Protein AF-0000000073111954 (afdb_homodimer)

InterPro domains:
  IPR001279 Metallo-beta-lactamase [PF00753] (26-99)
  IPR001279 Metallo-beta-lactamase [SM00849] (26-193)
  IPR036866 Ribonuclease Z/Hydroxyacylglutathione hydrolase-like [G3DSA:3.60.15.10] (1-200)
  IPR036866 Ribonuclease Z/Hydroxyacylglutathione hydrolase-like [SSF56281] (4-197)
  IPR039344 Metallo-beta-lactamase domain-containing protein 1 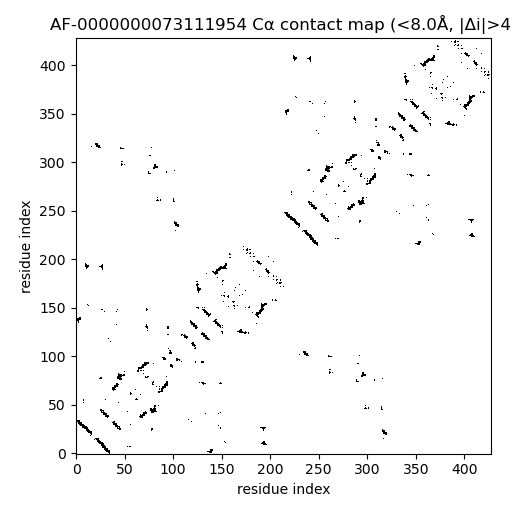[PTHR23200] (10-204)

Foldseek 3Di:
DFKEKDFLDAWAWAQDPVDNVDIDIAWTWMWICHPVRAIEIFFDFALVCQVSVQVSCVVVVHGLQSHAEYEQQADDRGRCNHVVSNLNHPWYHHQNWTDHDHDTDDDDLVDWADPDPFKTKHRQAWLHRRGIWIWGARYPVDRIEIAGELLPQEPVCLVPVCVSVVVRIPHNLSSLQSNLVVLVVGQKYRYTGGHIDGRDPVSSVSSVVSNPPD/DFKEKDFLDAWAWAQDPVDNVDIDIAWTWIWICHPVRAIEIFFDFALVCQVSVQVSCVVVVHGLQSHAEYEQQADDRGRCNHCVSNLNHPWYHHQNWIDHDHDTDDDDLVDWADPDPFKTKHHQAWLHRRGIWIWGARYPVDRIEIAGELLPQEPVCLVPVCVSVVVRIPHNLSSLQSNLVVLVVGQKYRYTGGHIDGRDPVSSVSSVVSNPPD

Solvent-accessible surface area (backbone atoms only — not comparable to full-atom values): 20539 Å² total; per-residue (Å²): 115,60,21,39,71,41,72,71,37,67,16,37,68,45,74,31,93,87,38,90,58,28,32,33,45,37,33,26,22,35,39,34,46,35,63,86,75,44,26,35,40,35,23,45,24,26,34,72,40,50,65,58,52,53,54,51,34,46,78,68,76,37,53,52,70,61,29,38,31,38,36,18,30,32,47,52,60,34,23,42,15,40,54,42,60,34,68,62,24,64,36,40,28,46,25,78,40,41,29,42,74,44,40,33,55,71,67,70,57,92,45,66,49,66,81,49,98,48,33,32,38,34,66,39,31,7,41,39,81,43,18,20,28,40,40,34,39,51,31,74,86,30,61,22,35,29,44,29,29,60,61,34,40,28,72,67,30,70,85,36,55,64,55,43,60,70,67,59,41,69,32,62,66,50,23,30,40,37,47,28,54,49,50,75,68,28,44,23,38,34,21,15,24,14,59,62,45,74,61,47,72,69,54,44,52,48,32,46,51,49,41,72,51,124,116,61,21,39,72,41,72,72,36,67,14,36,68,44,74,31,91,89,36,89,60,27,33,32,42,38,34,26,24,36,38,34,44,35,64,86,75,44,27,34,39,35,23,44,23,27,33,70,40,49,66,60,51,56,52,52,35,46,77,67,76,36,54,52,70,59,29,38,31,39,36,18,30,32,48,50,62,33,24,41,16,39,54,44,60,33,68,62,24,63,36,41,26,46,25,77,40,42,30,41,74,44,39,33,55,71,68,70,58,91,45,65,48,66,80,50,98,46,33,32,39,35,68,37,32,6,41,38,82,43,18,22,26,40,39,33,40,51,31,75,85,30,62,22,34,30,44,30,27,60,62,34,39,29,70,68,32,70,84,35,57,66,55,44,60,70,68,60,42,70,31,62,66,48,23,29,39,37,48,27,53,50,50,74,68,28,44,24,39,34,21,14,25,15,60,62,46,74,60,46,71,68,54,43,53,46,30,46,50,50,40,70,51,125

Radius of gyration: 21.14 Å; Cα contacts (8 Å, |Δi|>4): 1133; chains: 2; bounding box: 52×64×54 Å

Secondary structure (DSSP, 8-state):
-PBEEEEEE--EEEE-SS-TTEEEEE--EEEEE-TTS-EEEE----GGGHHHHHHHHHTTT--GGG--EEEESS--GGGSTTGGG-TT-SEEEETTEEEETTEEE---TTS-EESSSSEEEEE--SSSTT-EEEEEEEETTEEEEEEEETTSS-GGGTT-THHHHTTT-S-HHHHHHHHHHHHHH-SEEEESSS--EE--HHHHHHHHHHHH--/-PBEEEEEE--EEEE-SS-TTEEEEE--EEEEE-TTS-EEEE----GGGHHHHHHHHHTTT--GGG--EEEESS--GGGSTTGGG-TT-SEEEETTEEEETTEEE---TTS-EESSSSEEEEE--SSSTT-EEEEEEEETTEEEEEE-GGGSS-THHHH-THHHHTTT-S-HHHHHHHHHHHHHH-SEEE-SSS--EE--HHHHHHHHHHHH--

Structure (mmCIF, N/CA/C/O backbone):
data_AF-0000000073111954-model_v1
#
loop_
_entity.id
_entity.type
_entity.pdbx_description
1 polymer 'Metallo-beta-lactamase domain-containing protein 1'
#
loop_
_atom_site.group_PDB
_atom_site.id
_atom_site.type_symbol
_atom_site.label_atom_id
_atom_site.label_alt_id
_atom_site.label_comp_id
_atom_site.label_asym_id
_atom_site.label_entity_id
_atom_site.label_seq_id
_atom_site.pdbx_PDB_ins_code
_atom_site.Cartn_x
_atom_site.Cartn_y
_atom_site.Cartn_z
_atom_site.occupancy
_atom_site.B_iso_or_equiv
_atom_site.auth_seq_id
_atom_site.auth_comp_id
_atom_site.auth_asym_id
_atom_site.auth_atom_id
_atom_site.pdbx_PDB_model_num
ATOM 1 N N . MET A 1 1 ? -9.031 22.125 23.844 1 81.69 1 MET A N 1
ATOM 2 C CA . MET A 1 1 ? -7.582 22 23.734 1 81.69 1 MET A CA 1
ATOM 3 C C . MET A 1 1 ? -7.148 21.797 22.297 1 81.69 1 MET A C 1
ATOM 5 O O . MET A 1 1 ? -7.891 21.219 21.5 1 81.69 1 MET A O 1
ATOM 9 N N . PRO A 1 2 ? -6.008 22.344 21.938 1 91 2 PRO A N 1
ATOM 10 C CA . PRO A 1 2 ? -5.562 22.203 20.547 1 91 2 PRO A CA 1
ATOM 11 C C . PRO A 1 2 ? -5.168 20.766 20.203 1 91 2 PRO A C 1
ATOM 13 O O . PRO A 1 2 ? -4.82 19.984 21.078 1 91 2 PRO A O 1
ATOM 16 N N . ASN A 1 3 ? -5.395 20.406 18.953 1 95.62 3 ASN A N 1
ATOM 17 C CA . ASN A 1 3 ? -4.797 19.172 18.438 1 95.62 3 ASN A CA 1
ATOM 18 C C . ASN A 1 3 ? -3.273 19.234 18.469 1 95.62 3 ASN A C 1
ATOM 20 O O . ASN A 1 3 ? -2.678 20.219 18.047 1 95.62 3 ASN A O 1
ATOM 24 N N . GLU A 1 4 ? -2.691 18.281 19.031 1 96.81 4 GLU A N 1
ATOM 25 C CA . GLU A 1 4 ? -1.234 18.203 19.078 1 96.81 4 GLU A CA 1
ATOM 26 C C . GLU A 1 4 ? -0.687 17.375 17.922 1 96.81 4 GLU A C 1
ATOM 28 O O . GLU A 1 4 ? -0.995 16.188 17.812 1 96.81 4 GLU A O 1
ATOM 33 N N . ILE A 1 5 ? 0.07 18.031 17.156 1 97.81 5 ILE A N 1
ATOM 34 C CA . ILE A 1 5 ? 0.731 17.359 16.047 1 97.81 5 ILE A CA 1
ATOM 35 C C . ILE A 1 5 ? 2.18 17.047 16.406 1 97.81 5 ILE A C 1
ATOM 37 O O . ILE A 1 5 ? 2.959 17.953 16.703 1 97.81 5 ILE A O 1
ATOM 41 N N . HIS A 1 6 ? 2.52 15.789 16.406 1 98 6 HIS A N 1
ATOM 42 C CA . HIS A 1 6 ? 3.881 15.352 16.688 1 98 6 HIS A CA 1
ATOM 43 C C . HIS A 1 6 ? 4.473 14.594 15.492 1 98 6 HIS A C 1
ATOM 45 O O . HIS A 1 6 ? 4.035 13.484 15.18 1 98 6 HIS A O 1
ATOM 51 N N . VAL A 1 7 ? 5.434 15.211 14.852 1 98.44 7 VAL A N 1
ATOM 52 C CA . VAL A 1 7 ? 6.191 14.461 13.859 1 98.44 7 VAL A CA 1
ATOM 53 C C . VAL A 1 7 ? 7.141 13.492 14.555 1 98.44 7 VAL A C 1
ATOM 55 O O . VAL A 1 7 ? 8.172 13.898 15.094 1 98.44 7 VAL A O 1
ATOM 58 N N . LEU A 1 8 ? 6.785 12.266 14.547 1 98.75 8 LEU A N 1
ATOM 59 C CA . LEU A 1 8 ? 7.621 11.258 15.203 1 98.75 8 LEU A CA 1
ATOM 60 C C . LEU A 1 8 ? 8.953 11.109 14.477 1 98.75 8 LEU A C 1
ATOM 62 O O . LEU A 1 8 ? 10 10.969 15.117 1 98.75 8 LEU A O 1
ATOM 66 N N . PHE A 1 9 ? 8.906 11.109 13.164 1 98.88 9 PHE A N 1
ATOM 67 C CA . PHE A 1 9 ? 10.094 11.039 12.32 1 98.88 9 PHE A CA 1
ATOM 68 C C . PHE A 1 9 ? 9.914 11.867 11.055 1 98.88 9 PHE A C 1
ATOM 70 O O . PHE A 1 9 ? 8.977 11.641 10.281 1 98.88 9 PHE A O 1
ATOM 77 N N . PRO A 1 10 ? 10.734 12.852 10.844 1 98.75 10 PRO A N 1
ATOM 78 C CA . PRO A 1 10 ? 10.758 13.469 9.516 1 98.75 10 PRO A CA 1
ATOM 79 C C . PRO A 1 10 ? 11.289 12.523 8.438 1 98.75 10 PRO A C 1
ATOM 81 O O . PRO A 1 10 ? 12.242 11.781 8.68 1 98.75 10 PRO A O 1
ATOM 84 N N . GLY A 1 11 ? 10.609 12.508 7.309 1 98.81 11 GLY A N 1
ATOM 85 C CA . GLY A 1 11 ? 11.039 11.633 6.227 1 98.81 11 GLY A CA 1
ATOM 86 C C . GLY A 1 11 ? 12.266 12.156 5.496 1 98.81 11 GLY A C 1
ATOM 87 O O . GLY A 1 11 ? 12.797 13.219 5.84 1 98.81 11 GLY A O 1
ATOM 88 N N . TYR A 1 12 ? 12.703 11.367 4.574 1 98.69 12 TYR A N 1
ATOM 89 C CA . TYR A 1 12 ? 13.828 11.727 3.723 1 98.69 12 TYR A CA 1
ATOM 90 C C . TYR A 1 12 ? 13.82 10.922 2.432 1 98.69 12 TYR A C 1
ATOM 92 O O . TYR A 1 12 ? 13.188 9.867 2.354 1 98.69 12 TYR A O 1
ATOM 100 N N . SER A 1 13 ? 14.398 11.438 1.455 1 97.88 13 SER A N 1
ATOM 101 C CA . SER A 1 13 ? 14.688 10.789 0.183 1 97.88 13 SER A CA 1
ATOM 102 C C . SER A 1 13 ? 15.992 11.312 -0.421 1 97.88 13 SER A C 1
ATOM 104 O O . SER A 1 13 ? 16.094 12.492 -0.766 1 97.88 13 SER A O 1
ATOM 106 N N . VAL A 1 14 ? 16.969 10.461 -0.468 1 96.94 14 VAL A N 1
ATOM 107 C CA . VAL A 1 14 ? 18.281 10.859 -0.96 1 96.94 14 VAL A CA 1
ATOM 108 C C . VAL A 1 14 ? 18.906 9.711 -1.745 1 96.94 14 VAL A C 1
ATOM 110 O O . VAL A 1 14 ? 18.578 8.547 -1.523 1 96.94 14 VAL A O 1
ATOM 113 N N . PRO A 1 15 ? 19.75 10.047 -2.711 1 95.94 15 PRO A N 1
ATOM 114 C CA . PRO A 1 15 ? 20.469 8.961 -3.383 1 95.94 15 PRO A CA 1
ATOM 115 C C . PRO A 1 15 ? 21.266 8.086 -2.41 1 95.94 15 PRO A C 1
ATOM 117 O O . PRO A 1 15 ? 21.812 8.594 -1.425 1 95.94 15 PRO A O 1
ATOM 120 N N . ASP A 1 16 ? 21.312 6.82 -2.697 1 96.94 16 ASP A N 1
ATOM 121 C CA . ASP A 1 16 ? 22.156 5.945 -1.891 1 96.94 16 ASP A CA 1
ATOM 122 C C . ASP A 1 16 ? 23.625 6.309 -2.043 1 96.94 16 ASP A C 1
ATOM 124 O O . ASP A 1 16 ? 24.125 6.465 -3.162 1 96.94 16 ASP A O 1
ATOM 128 N N . PRO A 1 17 ? 24.359 6.457 -0.973 1 95.38 17 PRO A N 1
ATOM 129 C CA . PRO A 1 17 ? 25.75 6.91 -1.07 1 95.38 17 PRO A CA 1
ATOM 130 C C . PRO A 1 17 ? 26.672 5.859 -1.683 1 95.38 17 PRO A C 1
ATOM 132 O O . PRO A 1 17 ? 27.703 6.199 -2.254 1 95.38 17 PRO A O 1
ATOM 135 N N . GLU A 1 18 ? 26.328 4.594 -1.663 1 95.44 18 GLU A N 1
ATOM 136 C CA . GLU A 1 18 ? 27.219 3.52 -2.084 1 95.44 18 GLU A CA 1
ATOM 137 C C . GLU A 1 18 ? 26.719 2.848 -3.357 1 95.44 18 GLU A C 1
ATOM 139 O O . GLU A 1 18 ? 27.422 2.049 -3.969 1 95.44 18 GLU A O 1
ATOM 144 N N . ASP A 1 19 ? 25.516 3.133 -3.682 1 94.12 19 ASP A N 1
ATOM 145 C CA . ASP A 1 19 ? 24.875 2.486 -4.824 1 94.12 19 ASP A CA 1
ATOM 146 C C . ASP A 1 19 ? 24.125 3.504 -5.688 1 94.12 19 ASP A C 1
ATOM 148 O O . ASP A 1 19 ? 22.984 3.865 -5.383 1 94.12 19 ASP A O 1
ATOM 152 N N . LYS A 1 20 ? 24.719 3.83 -6.797 1 92.62 20 LYS A N 1
ATOM 153 C CA . LYS A 1 20 ? 24.172 4.871 -7.664 1 92.62 20 LYS A CA 1
ATOM 154 C C . LYS A 1 20 ? 22.844 4.434 -8.281 1 92.62 20 LYS A C 1
ATOM 156 O O . LYS A 1 20 ? 22.094 5.258 -8.805 1 92.62 20 LYS A O 1
ATOM 161 N N . THR A 1 21 ? 22.469 3.199 -8.172 1 93.88 21 THR A N 1
ATOM 162 C CA . THR A 1 21 ? 21.234 2.68 -8.758 1 93.88 21 THR A CA 1
ATOM 163 C C . THR A 1 21 ? 20.156 2.512 -7.684 1 93.88 21 THR A C 1
ATOM 165 O O . THR A 1 21 ? 19.172 1.788 -7.883 1 93.88 21 THR A O 1
ATOM 168 N N . ALA A 1 22 ? 20.391 3.184 -6.566 1 96.94 22 ALA A N 1
ATOM 169 C CA . ALA A 1 22 ? 19.438 3.039 -5.473 1 96.94 22 ALA A CA 1
ATOM 170 C C . ALA A 1 22 ? 19.188 4.375 -4.773 1 96.94 22 ALA A C 1
ATOM 172 O O . ALA A 1 22 ? 19.984 5.312 -4.93 1 96.94 22 ALA A O 1
ATOM 173 N N . MET A 1 23 ? 18.094 4.438 -4.156 1 97.19 23 MET A N 1
ATOM 174 C CA . MET A 1 23 ? 17.719 5.57 -3.311 1 97.19 23 MET A CA 1
ATOM 175 C C . MET A 1 23 ? 17.531 5.133 -1.864 1 97.19 23 MET A C 1
ATOM 177 O O . MET A 1 23 ? 17.172 3.98 -1.604 1 97.19 23 MET A O 1
ATOM 181 N N . ARG A 1 24 ? 17.812 6.031 -0.925 1 98.31 24 ARG A N 1
ATOM 182 C CA . ARG A 1 24 ? 17.422 5.887 0.472 1 98.31 24 ARG A CA 1
ATOM 183 C C . ARG A 1 24 ? 16.219 6.766 0.796 1 98.31 24 ARG A C 1
ATOM 185 O O . ARG A 1 24 ? 16.234 7.977 0.565 1 98.31 24 ARG A O 1
ATOM 192 N N . ALA A 1 25 ? 15.164 6.133 1.226 1 98.5 25 ALA A N 1
ATOM 193 C CA . ALA A 1 25 ? 13.961 6.926 1.477 1 98.5 25 ALA A CA 1
ATOM 194 C C . ALA A 1 25 ? 13.141 6.336 2.623 1 98.5 25 ALA A C 1
ATOM 196 O O . ALA A 1 25 ? 13.211 5.133 2.883 1 98.5 25 ALA A O 1
ATOM 197 N N . ASN A 1 26 ? 12.484 7.117 3.348 1 98.88 26 ASN A N 1
ATOM 198 C CA . ASN A 1 26 ? 11.484 6.801 4.363 1 98.88 26 ASN A CA 1
ATOM 199 C C . ASN A 1 26 ? 10.5 7.945 4.551 1 98.88 26 ASN A C 1
ATOM 201 O O . ASN A 1 26 ? 10.844 9.109 4.348 1 98.88 26 ASN A O 1
ATOM 205 N N . CYS A 1 27 ? 9.328 7.605 4.871 1 98.88 27 CYS A N 1
ATOM 206 C CA . CYS A 1 27 ? 8.289 8.625 4.969 1 98.88 27 CYS A CA 1
ATOM 207 C C . CYS A 1 27 ? 8.391 9.375 6.289 1 98.88 27 CYS A C 1
ATOM 209 O O . CYS A 1 27 ? 9.055 8.922 7.223 1 98.88 27 CYS A O 1
ATOM 211 N N . SER A 1 28 ? 7.766 10.555 6.344 1 98.94 28 SER A N 1
ATOM 212 C CA . SER A 1 28 ? 7.426 11.164 7.625 1 98.94 28 SER A CA 1
ATOM 213 C C . SER A 1 28 ? 6.355 10.352 8.352 1 98.94 28 SER A C 1
ATOM 215 O O . SER A 1 28 ? 5.449 9.805 7.723 1 98.94 28 SER A O 1
ATOM 217 N N . CYS A 1 29 ? 6.504 10.25 9.602 1 98.94 29 CYS A N 1
ATOM 218 C CA . CYS A 1 29 ? 5.52 9.633 10.477 1 98.94 29 CYS A CA 1
ATOM 219 C C . CYS A 1 29 ? 5 10.625 11.5 1 98.94 29 CYS A C 1
ATOM 221 O O . CYS A 1 29 ? 5.781 11.227 12.242 1 98.94 29 CYS A O 1
ATOM 223 N N . THR A 1 30 ? 3.654 10.773 11.547 1 98.88 30 THR A N 1
ATOM 224 C CA . THR A 1 30 ? 3.082 11.836 12.367 1 98.88 30 THR A CA 1
ATOM 225 C C . THR A 1 30 ? 2.01 11.273 13.305 1 98.88 30 THR A C 1
ATOM 227 O O . THR A 1 30 ? 1.184 10.461 12.891 1 98.88 30 THR A O 1
ATOM 230 N N . LEU A 1 31 ? 2.057 11.648 14.555 1 98.81 31 LEU A N 1
ATOM 231 C CA . LEU A 1 31 ? 1.014 11.391 15.539 1 98.81 31 LEU A CA 1
ATOM 232 C C . LEU A 1 31 ? 0.172 12.641 15.781 1 98.81 31 LEU A C 1
ATOM 234 O O . LEU A 1 31 ? 0.712 13.719 16.031 1 98.81 31 LEU A O 1
ATOM 238 N N . ILE A 1 32 ? -1.101 12.531 15.609 1 98.56 32 ILE A N 1
ATOM 239 C CA . ILE A 1 32 ? -2.043 13.578 15.992 1 98.56 32 ILE A CA 1
ATOM 240 C C . ILE A 1 32 ? -2.781 13.172 17.266 1 98.56 32 ILE A C 1
ATOM 242 O O . ILE A 1 32 ? -3.539 12.195 17.266 1 98.56 32 ILE A O 1
ATOM 246 N N . LYS A 1 33 ? -2.512 13.828 18.359 1 97.69 33 LYS A N 1
ATOM 247 C CA . LYS A 1 33 ? -3.365 13.75 19.531 1 97.69 33 LYS A CA 1
ATOM 248 C C . LYS A 1 33 ? -4.504 14.766 19.469 1 97.69 33 LYS A C 1
ATOM 250 O O . LYS A 1 33 ? -4.324 15.938 19.812 1 97.69 33 LYS A O 1
ATOM 255 N N . ALA A 1 34 ? -5.633 14.242 19.016 1 95.75 34 ALA A N 1
ATOM 256 C CA . ALA A 1 34 ? -6.762 15.141 18.766 1 95.75 34 ALA A CA 1
ATOM 257 C C . ALA A 1 34 ? -7.422 15.562 20.078 1 95.75 34 ALA A C 1
ATOM 259 O O . ALA A 1 34 ? -7.352 14.852 21.078 1 95.75 34 ALA A O 1
ATOM 260 N N . SER A 1 35 ? -8.109 16.672 20.047 1 89.25 35 SER A N 1
ATOM 261 C CA . SER A 1 35 ? -8.703 17.281 21.219 1 89.25 35 SER A CA 1
ATOM 262 C C . SER A 1 35 ? -9.828 16.422 21.797 1 89.25 35 SER A C 1
ATOM 264 O O . SER A 1 35 ? -10.141 16.5 22.984 1 89.25 35 SER A O 1
ATOM 266 N N . ASN A 1 36 ? -10.445 15.523 20.969 1 89.44 36 ASN A N 1
ATOM 267 C CA . ASN A 1 36 ? -11.523 14.672 21.453 1 89.44 36 ASN A CA 1
ATOM 268 C C . ASN A 1 36 ? -10.992 13.328 21.953 1 89.44 36 ASN A C 1
ATOM 270 O O . ASN A 1 36 ? -11.734 12.352 22.031 1 89.44 36 ASN A O 1
ATOM 274 N N . ASN A 1 37 ? -9.695 13.219 22.141 1 90.88 37 ASN A N 1
ATOM 275 C CA . ASN A 1 37 ? -9.016 12.047 22.688 1 90.88 37 ASN A CA 1
ATOM 276 C C . ASN A 1 37 ? -8.875 10.945 21.641 1 90.88 37 ASN A C 1
ATOM 278 O O . ASN A 1 37 ? -8.852 9.766 21.984 1 90.88 37 ASN A O 1
ATOM 282 N N . THR A 1 38 ? -8.953 11.391 20.438 1 95.44 38 THR A N 1
ATOM 283 C CA . THR A 1 38 ? -8.688 10.484 19.344 1 95.44 38 THR A CA 1
ATOM 284 C C . THR A 1 38 ? -7.227 10.57 18.906 1 95.44 38 THR A C 1
ATOM 286 O O . THR A 1 38 ? -6.73 11.664 18.609 1 95.44 38 THR A O 1
ATOM 289 N N . ASN A 1 39 ? -6.543 9.453 18.938 1 98.5 39 ASN A N 1
ATOM 290 C CA . ASN A 1 39 ? -5.172 9.383 18.438 1 98.5 39 ASN A CA 1
ATOM 291 C C . ASN A 1 39 ? -5.125 8.859 17.016 1 98.5 39 ASN A C 1
ATOM 293 O O . ASN A 1 39 ? -5.688 7.805 16.703 1 98.5 39 ASN A O 1
ATOM 297 N N . ILE A 1 40 ? -4.504 9.633 16.188 1 98.81 40 ILE A N 1
ATOM 298 C CA . ILE A 1 40 ? -4.363 9.297 14.773 1 98.81 40 ILE A CA 1
ATOM 299 C C . ILE A 1 40 ? -2.881 9.172 14.414 1 98.81 40 ILE A C 1
ATOM 301 O O . ILE A 1 40 ? -2.074 10.031 14.789 1 98.81 40 ILE A O 1
ATOM 305 N N . ILE A 1 41 ? -2.492 8.141 13.805 1 98.94 41 ILE A N 1
ATOM 306 C CA . ILE A 1 41 ? -1.138 8.047 13.266 1 98.94 41 ILE A CA 1
ATOM 307 C C . ILE A 1 41 ? -1.183 8.086 11.742 1 98.94 41 ILE A C 1
ATOM 309 O O . ILE A 1 41 ? -2.061 7.477 11.125 1 98.94 41 ILE A O 1
ATOM 313 N N . VAL A 1 42 ? -0.334 8.898 11.148 1 98.94 42 VAL A N 1
ATOM 314 C CA . VAL A 1 42 ? -0.291 9.07 9.703 1 98.94 42 VAL A CA 1
ATOM 315 C C . VAL A 1 42 ? 1.023 8.523 9.156 1 98.94 42 VAL A C 1
ATOM 317 O O . VAL A 1 42 ? 2.102 9.008 9.508 1 98.94 42 VAL A O 1
ATOM 320 N N . ASP A 1 43 ? 0.916 7.496 8.25 1 98.94 43 ASP A N 1
ATOM 321 C CA . ASP A 1 43 ? 2.023 6.797 7.605 1 98.94 43 ASP A CA 1
ATOM 322 C C . ASP A 1 43 ? 2.906 6.098 8.641 1 98.94 43 ASP A C 1
ATOM 324 O O . ASP A 1 43 ? 3.361 6.723 9.602 1 98.94 43 ASP A O 1
ATOM 328 N N . THR A 1 44 ? 3.195 4.879 8.422 1 98.94 44 THR A N 1
ATOM 329 C CA . THR A 1 44 ? 3.725 4.031 9.484 1 98.94 44 THR A CA 1
ATOM 330 C C . THR A 1 44 ? 5.094 3.48 9.102 1 98.94 44 THR A C 1
ATOM 332 O O . THR A 1 44 ? 5.449 2.361 9.484 1 98.94 44 THR A O 1
ATOM 335 N N . MET A 1 45 ? 5.824 4.207 8.234 1 98.88 45 MET A N 1
ATOM 336 C CA . MET A 1 45 ? 7.223 3.973 7.887 1 98.88 45 MET A CA 1
ATOM 337 C C . MET A 1 45 ? 7.406 2.584 7.285 1 98.88 45 MET A C 1
ATOM 339 O O . MET A 1 45 ? 6.461 2.006 6.746 1 98.88 45 MET A O 1
ATOM 343 N N . THR A 1 46 ? 8.719 2.119 7.125 1 98.88 46 THR A N 1
ATOM 344 C CA . THR A 1 46 ? 9.008 0.824 6.52 1 98.88 46 THR A CA 1
ATOM 345 C C . THR A 1 46 ? 8.711 -0.308 7.5 1 98.88 46 THR A C 1
ATOM 347 O O . THR A 1 46 ? 8.664 -0.091 8.711 1 98.88 46 THR A O 1
ATOM 350 N N . PRO A 1 47 ? 8.57 -1.546 6.973 1 98.75 47 PRO A N 1
ATOM 351 C CA . PRO A 1 47 ? 8.336 -2.688 7.859 1 98.75 47 PRO A CA 1
ATOM 352 C C . PRO A 1 47 ? 9.422 -2.85 8.914 1 98.75 47 PRO A C 1
ATOM 354 O O . PRO A 1 47 ? 9.172 -3.391 9.992 1 98.75 47 PRO A O 1
ATOM 357 N N . TRP A 1 48 ? 10.578 -2.359 8.688 1 98.81 48 TRP A N 1
ATOM 358 C CA . TRP A 1 48 ? 11.727 -2.549 9.57 1 98.81 48 TRP A CA 1
ATOM 359 C C . TRP A 1 48 ? 11.727 -1.523 10.695 1 98.81 48 TRP A C 1
ATOM 361 O O . TRP A 1 48 ? 12.531 -1.617 11.633 1 98.81 48 TRP A O 1
ATOM 371 N N . ASP A 1 49 ? 10.766 -0.603 10.688 1 98.88 49 ASP A N 1
ATOM 372 C CA . ASP A 1 49 ? 10.797 0.521 11.617 1 98.88 49 ASP A CA 1
ATOM 373 C C . ASP A 1 49 ? 9.852 0.289 12.797 1 98.88 49 ASP A C 1
ATOM 375 O O . ASP A 1 49 ? 9.523 1.226 13.523 1 98.88 49 ASP A O 1
ATOM 379 N N . LYS A 1 50 ? 9.445 -0.914 13.016 1 98.5 50 LYS A N 1
ATOM 380 C CA . LYS A 1 50 ? 8.469 -1.248 14.055 1 98.5 50 LYS A CA 1
ATOM 381 C C . LYS A 1 50 ? 8.898 -0.699 15.406 1 98.5 50 LYS A C 1
ATOM 383 O O . LYS A 1 50 ? 8.148 0.029 16.062 1 98.5 50 LYS A O 1
ATOM 388 N N . ARG A 1 51 ? 10.07 -1.046 15.828 1 98.31 51 ARG A N 1
ATOM 389 C CA . ARG A 1 51 ? 10.57 -0.657 17.141 1 98.31 51 ARG A CA 1
ATOM 390 C C . ARG A 1 51 ? 10.664 0.86 17.266 1 98.31 51 ARG A C 1
ATOM 392 O O . ARG A 1 51 ? 10.344 1.423 18.312 1 98.31 51 ARG A O 1
ATOM 399 N N . LYS A 1 52 ? 11.109 1.538 16.141 1 98.56 52 LYS A N 1
ATOM 400 C CA . LYS A 1 52 ? 11.211 2.994 16.141 1 98.56 52 LYS A CA 1
ATOM 401 C C . LYS A 1 52 ? 9.867 3.641 16.469 1 98.56 52 LYS A C 1
ATOM 403 O O . LYS A 1 52 ? 9.797 4.559 17.297 1 98.56 52 LYS A O 1
ATOM 408 N N . ILE A 1 53 ? 8.828 3.129 15.875 1 98.81 53 ILE A N 1
ATOM 409 C CA . ILE A 1 53 ? 7.504 3.715 16.031 1 98.81 53 ILE A CA 1
ATOM 410 C C . ILE A 1 53 ? 7.012 3.498 17.453 1 98.81 53 ILE A C 1
ATOM 412 O O . ILE A 1 53 ? 6.531 4.43 18.109 1 98.81 53 ILE A O 1
ATOM 416 N N . VAL A 1 54 ? 7.152 2.289 17.953 1 98.81 54 VAL A N 1
ATOM 417 C CA . VAL A 1 54 ? 6.672 1.938 19.297 1 98.81 54 VAL A CA 1
ATOM 418 C C . VAL A 1 54 ? 7.371 2.801 20.344 1 98.81 54 VAL A C 1
ATOM 420 O O . VAL A 1 54 ? 6.723 3.355 21.234 1 98.81 54 VAL A O 1
ATOM 423 N N . GLU A 1 55 ? 8.664 2.945 20.172 1 98.81 55 GLU A N 1
ATOM 424 C CA . GLU A 1 55 ? 9.445 3.734 21.109 1 98.81 55 GLU A CA 1
ATOM 425 C C . GLU A 1 55 ? 9.07 5.211 21.047 1 98.81 55 GLU A C 1
ATOM 427 O O . GLU A 1 55 ? 8.961 5.875 22.078 1 98.81 55 GLU A O 1
ATOM 432 N N . ALA A 1 56 ? 8.891 5.723 19.844 1 98.88 56 ALA A N 1
ATOM 433 C CA . ALA A 1 56 ? 8.523 7.125 19.672 1 98.88 56 ALA A CA 1
ATOM 434 C C . ALA A 1 56 ? 7.156 7.41 20.281 1 98.88 56 ALA A C 1
ATOM 436 O O . ALA A 1 56 ? 6.949 8.461 20.891 1 98.88 56 ALA A O 1
ATOM 437 N N . LEU A 1 57 ? 6.195 6.527 20.078 1 98.81 57 LEU A N 1
ATOM 438 C CA . LEU A 1 57 ? 4.875 6.664 20.688 1 98.81 57 LEU A CA 1
ATOM 439 C C . LEU A 1 57 ? 4.969 6.672 22.203 1 98.81 57 LEU A C 1
ATOM 441 O O . LEU A 1 57 ? 4.336 7.496 22.875 1 98.81 57 LEU A O 1
ATOM 445 N N . ALA A 1 58 ? 5.793 5.805 22.75 1 98.62 58 ALA A N 1
ATOM 446 C CA . ALA A 1 58 ? 5.957 5.688 24.188 1 98.62 58 ALA A CA 1
ATOM 447 C C . ALA A 1 58 ? 6.461 7 24.797 1 98.62 58 ALA A C 1
ATOM 449 O O . ALA A 1 58 ? 6.051 7.383 25.891 1 98.62 58 ALA A O 1
ATOM 450 N N . THR A 1 59 ? 7.336 7.66 24.078 1 98.06 59 THR A N 1
ATOM 451 C CA . THR A 1 59 ? 7.879 8.93 24.547 1 98.06 59 THR A CA 1
ATOM 452 C C . THR A 1 59 ? 6.777 9.984 24.641 1 98.06 59 THR A C 1
ATOM 454 O O . THR A 1 59 ? 6.945 11 25.312 1 98.06 59 THR A O 1
ATOM 457 N N . ARG A 1 60 ? 5.668 9.695 24.031 1 97.12 60 ARG A N 1
ATOM 458 C CA . ARG A 1 60 ? 4.531 10.609 24.062 1 97.12 60 ARG A CA 1
ATOM 459 C C . ARG A 1 60 ? 3.395 10.047 24.906 1 97.12 60 ARG A C 1
ATOM 461 O O . ARG A 1 60 ? 2.252 10.5 24.797 1 97.12 60 ARG A O 1
ATOM 468 N N . ASP A 1 61 ? 3.736 9 25.609 1 97.56 61 ASP A N 1
ATOM 469 C CA . ASP A 1 61 ? 2.799 8.328 26.5 1 97.56 61 ASP A CA 1
ATOM 470 C C . ASP A 1 61 ? 1.63 7.73 25.734 1 97.56 61 ASP A C 1
ATOM 472 O O . ASP A 1 61 ? 0.476 7.84 26.156 1 97.56 61 ASP A O 1
ATOM 476 N N . VAL A 1 62 ? 1.858 7.301 24.594 1 98.5 62 VAL A N 1
ATOM 477 C CA . VAL A 1 62 ? 0.888 6.617 23.75 1 98.5 62 VAL A CA 1
ATOM 478 C C . VAL A 1 62 ? 1.383 5.211 23.422 1 98.5 62 VAL A C 1
ATOM 480 O O . VAL A 1 62 ? 2.564 5.016 23.125 1 98.5 62 VAL A O 1
ATOM 483 N N . LYS A 1 63 ? 0.581 4.23 23.578 1 98.5 63 LYS A N 1
ATOM 484 C CA . LYS A 1 63 ? 0.848 2.871 23.109 1 98.5 63 LYS A CA 1
ATOM 485 C C . LYS A 1 63 ? 0.169 2.605 21.766 1 98.5 63 LYS A C 1
ATOM 487 O O . LYS A 1 63 ? -0.818 3.26 21.422 1 98.5 63 LYS A O 1
ATOM 492 N N . PRO A 1 64 ? 0.691 1.665 21.031 1 98.81 64 PRO A N 1
ATOM 493 C CA . PRO A 1 64 ? 0.008 1.302 19.797 1 98.81 64 PRO A CA 1
ATOM 494 C C . PRO A 1 64 ? -1.48 1.025 20 1 98.81 64 PRO A C 1
ATOM 496 O O . PRO A 1 64 ? -2.303 1.409 19.156 1 98.81 64 PRO A O 1
ATOM 499 N N . ASP A 1 65 ? -1.853 0.435 21.078 1 98.56 65 ASP A N 1
ATOM 500 C CA . ASP A 1 65 ? -3.238 0.08 21.359 1 98.56 65 ASP A CA 1
ATOM 501 C C . ASP A 1 65 ? -4.098 1.328 21.562 1 98.56 65 ASP A C 1
ATOM 503 O O . ASP A 1 65 ? -5.328 1.253 21.531 1 98.56 65 ASP A O 1
ATOM 507 N N . ASP A 1 66 ? -3.477 2.445 21.766 1 98.56 66 ASP A N 1
ATOM 508 C CA . ASP A 1 66 ? -4.18 3.701 22.016 1 98.56 66 ASP A CA 1
ATOM 509 C C . ASP A 1 66 ? -4.504 4.414 20.703 1 98.56 66 ASP A C 1
ATOM 511 O O . ASP A 1 66 ? -5.203 5.426 20.688 1 98.56 66 ASP A O 1
ATOM 515 N N . ILE A 1 67 ? -3.99 3.902 19.594 1 98.81 67 ILE A N 1
ATOM 516 C CA . ILE A 1 67 ? -4.238 4.523 18.297 1 98.81 67 ILE A CA 1
ATOM 517 C C . ILE A 1 67 ? -5.648 4.176 17.812 1 98.81 67 ILE A C 1
ATOM 519 O O . ILE A 1 67 ? -6.012 3 17.75 1 98.81 67 ILE A O 1
ATOM 523 N N . ASN A 1 68 ? -6.414 5.199 17.469 1 98.69 68 ASN A N 1
ATOM 524 C CA . ASN A 1 68 ? -7.812 5.023 17.094 1 98.69 68 ASN A CA 1
ATOM 525 C C . ASN A 1 68 ? -7.977 4.934 15.57 1 98.69 68 ASN A C 1
ATOM 527 O O . ASN A 1 68 ? -8.891 4.266 15.078 1 98.69 68 ASN A O 1
ATOM 531 N N . ILE A 1 69 ? -7.156 5.656 14.875 1 98.81 69 ILE A N 1
ATOM 532 C CA . ILE A 1 69 ? -7.23 5.715 13.422 1 98.81 69 ILE A CA 1
ATOM 533 C C . ILE A 1 69 ? -5.824 5.691 12.828 1 98.81 69 ILE A C 1
ATOM 535 O O . ILE A 1 69 ? -4.922 6.367 13.336 1 98.81 69 ILE A O 1
ATOM 539 N N . VAL A 1 70 ? -5.633 4.887 11.859 1 98.94 70 VAL A N 1
ATOM 540 C CA . VAL A 1 70 ? -4.41 4.875 11.062 1 98.94 70 VAL A CA 1
ATOM 541 C C . VAL A 1 70 ? -4.699 5.418 9.664 1 98.94 70 VAL A C 1
ATOM 543 O O . VAL A 1 70 ? -5.668 5.008 9.016 1 98.94 70 VAL A O 1
ATOM 546 N N . VAL A 1 71 ? -3.932 6.375 9.227 1 98.94 71 VAL A N 1
ATOM 547 C CA . VAL A 1 71 ? -4.043 6.883 7.863 1 98.94 71 VAL A CA 1
ATOM 548 C C . VAL A 1 71 ? -2.713 6.703 7.137 1 98.94 71 VAL A C 1
ATOM 550 O O . VAL A 1 71 ? -1.685 7.23 7.57 1 98.94 71 VAL A O 1
ATOM 553 N N . ASN A 1 72 ? -2.684 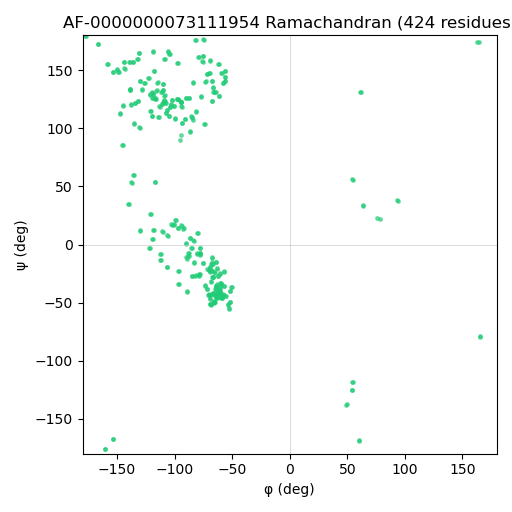5.906 6.141 1 98.94 72 ASN A N 1
ATOM 554 C CA . ASN A 1 72 ? -1.605 5.918 5.156 1 98.94 72 ASN A CA 1
ATOM 555 C C . ASN A 1 72 ? -1.959 6.781 3.947 1 98.94 72 ASN A C 1
ATOM 557 O O . ASN A 1 72 ? -2.955 6.523 3.27 1 98.94 72 ASN A O 1
ATOM 561 N N . THR A 1 73 ? -1.149 7.727 3.701 1 98.94 73 THR A N 1
ATOM 562 C CA . THR A 1 73 ? -1.432 8.664 2.623 1 98.94 73 THR A CA 1
ATOM 563 C C . THR A 1 73 ? -1.542 7.938 1.286 1 98.94 73 THR A C 1
ATOM 565 O O . THR A 1 73 ? -2.281 8.367 0.397 1 98.94 73 THR A O 1
ATOM 568 N N . HIS A 1 74 ? -0.811 6.938 1.142 1 98.44 74 HIS A N 1
ATOM 569 C CA . HIS A 1 74 ? -0.914 6.059 -0.017 1 98.44 74 HIS A CA 1
ATOM 570 C C . HIS A 1 74 ? -0.273 4.699 0.262 1 98.44 74 HIS A C 1
ATOM 572 O O . HIS A 1 74 ? 0.171 4.438 1.383 1 98.44 74 HIS A O 1
ATOM 578 N N . GLY A 1 75 ? -0.23 3.834 -0.729 1 98 75 GLY A N 1
ATOM 579 C CA . GLY A 1 75 ? 0.018 2.42 -0.491 1 98 75 GLY A CA 1
ATOM 580 C C . GLY A 1 75 ? 1.47 2.027 -0.687 1 98 75 GLY A C 1
ATOM 581 O O . GLY A 1 75 ? 1.799 0.84 -0.716 1 98 75 GLY A O 1
ATOM 582 N N . HIS A 1 76 ? 2.449 2.924 -0.77 1 97.88 76 HIS A N 1
ATOM 583 C CA . HIS A 1 76 ? 3.852 2.557 -0.924 1 97.88 76 HIS A CA 1
ATOM 584 C C . HIS A 1 76 ? 4.395 1.912 0.347 1 97.88 76 HIS A C 1
ATOM 586 O O . HIS A 1 76 ? 3.887 2.164 1.442 1 97.88 76 HIS A O 1
ATOM 592 N N . SER A 1 77 ? 5.426 1.19 0.206 1 97.56 77 SER A N 1
ATOM 593 C CA . SER A 1 77 ? 5.945 0.304 1.242 1 97.56 77 SER A CA 1
ATOM 594 C C . SER A 1 77 ? 6.414 1.092 2.461 1 97.56 77 SER A C 1
ATOM 596 O O . SER A 1 77 ? 6.277 0.629 3.596 1 97.56 77 SER A O 1
ATOM 598 N N . ASP A 1 78 ? 6.98 2.262 2.268 1 98.56 78 ASP A N 1
ATOM 599 C CA . ASP A 1 78 ? 7.504 3.02 3.4 1 98.56 78 ASP A CA 1
ATOM 600 C C . ASP A 1 78 ? 6.402 3.834 4.074 1 98.56 78 ASP A C 1
ATOM 602 O O . ASP A 1 78 ? 6.656 4.551 5.043 1 98.56 78 ASP A O 1
ATOM 606 N N . HIS A 1 79 ? 5.199 3.709 3.641 1 98.81 79 HIS A N 1
ATOM 607 C CA . HIS A 1 79 ? 4.094 4.438 4.246 1 98.81 79 HIS A CA 1
ATOM 608 C C . HIS A 1 79 ? 3.129 3.492 4.953 1 98.81 79 HIS A C 1
ATOM 610 O O . HIS A 1 79 ? 2.215 3.936 5.652 1 98.81 79 HIS A O 1
ATOM 616 N N . THR A 1 80 ? 3.283 2.186 4.809 1 98.75 80 THR A N 1
ATOM 617 C CA . THR A 1 80 ? 2.279 1.229 5.266 1 98.75 80 THR A CA 1
ATOM 618 C C . THR A 1 80 ? 2.922 0.133 6.109 1 98.75 80 THR A C 1
ATOM 620 O O . THR A 1 80 ? 2.291 -0.888 6.395 1 98.75 80 THR A O 1
ATOM 623 N N . GLY A 1 81 ? 4.125 0.211 6.543 1 98.75 81 GLY A N 1
ATOM 624 C CA . GLY A 1 81 ? 4.973 -0.905 6.93 1 98.75 81 GLY A CA 1
ATOM 625 C C . GLY A 1 81 ? 4.602 -1.499 8.273 1 98.75 81 GLY A C 1
ATOM 626 O O . GLY A 1 81 ? 5 -2.621 8.594 1 98.75 81 GLY A O 1
ATOM 627 N N . ASN A 1 82 ? 3.799 -0.735 9.07 1 98.88 82 ASN A N 1
ATOM 628 C CA . ASN A 1 82 ? 3.615 -1.207 10.438 1 98.88 82 ASN A CA 1
ATOM 629 C C . ASN A 1 82 ? 2.172 -1.036 10.906 1 98.88 82 ASN A C 1
ATOM 631 O O . ASN A 1 82 ? 1.921 -0.726 12.07 1 98.88 82 ASN A O 1
ATOM 635 N N . ASN A 1 83 ? 1.26 -1.206 9.977 1 98.81 83 ASN A N 1
ATOM 636 C CA . ASN A 1 83 ? -0.156 -1.042 10.289 1 98.81 83 ASN A CA 1
ATOM 637 C C . ASN A 1 83 ? -0.639 -2.104 11.273 1 98.81 83 ASN A C 1
ATOM 639 O O . ASN A 1 83 ? -1.573 -1.864 12.039 1 98.81 83 ASN A O 1
ATOM 643 N N . ASN A 1 84 ? 0.006 -3.225 11.352 1 98.75 84 ASN A N 1
ATOM 644 C CA . ASN A 1 84 ? -0.436 -4.312 12.219 1 98.75 84 ASN A CA 1
ATOM 645 C C . ASN A 1 84 ? -0.063 -4.051 13.672 1 98.75 84 ASN A C 1
ATOM 647 O O . ASN A 1 84 ? -0.408 -4.84 14.555 1 98.75 84 ASN A O 1
ATOM 651 N N . LEU A 1 85 ? 0.633 -2.975 13.977 1 98.75 85 LEU A N 1
ATOM 652 C CA . LEU A 1 85 ? 0.84 -2.508 15.344 1 98.75 85 LEU A CA 1
ATOM 653 C C . LEU A 1 85 ? -0.463 -1.988 15.938 1 98.75 85 LEU A C 1
ATOM 655 O O . LEU A 1 85 ? -0.605 -1.923 17.156 1 98.75 85 LEU A O 1
ATOM 659 N N . PHE A 1 86 ? -1.41 -1.582 15.062 1 98.81 86 PHE A N 1
ATOM 660 C CA . PHE A 1 86 ? -2.535 -0.779 15.531 1 98.81 86 PHE A CA 1
ATOM 661 C C . PHE A 1 86 ? -3.852 -1.517 15.32 1 98.81 86 PHE A C 1
ATOM 663 O O . PHE A 1 86 ? -4.797 -0.963 14.75 1 98.81 86 PHE A O 1
ATOM 670 N N . VAL A 1 87 ? -3.926 -2.688 15.805 1 98 87 VAL A N 1
ATOM 671 C CA . VAL A 1 87 ? -5.035 -3.582 15.484 1 98 87 VAL A CA 1
ATOM 672 C C . VAL A 1 87 ? -6.27 -3.186 16.281 1 98 87 VAL A C 1
ATOM 674 O O . VAL A 1 87 ? -7.367 -3.688 16.047 1 98 87 VAL A O 1
ATOM 677 N N . ASN A 1 88 ? -6.125 -2.246 17.266 1 98.19 88 ASN A N 1
ATOM 678 C CA . ASN A 1 88 ? -7.277 -1.721 17.984 1 98.19 88 ASN A CA 1
ATOM 679 C C . ASN A 1 88 ? -7.891 -0.52 17.266 1 98.19 88 ASN A C 1
ATOM 681 O O . ASN A 1 88 ? -8.953 -0.034 17.656 1 98.19 88 ASN A O 1
ATOM 685 N N . ALA A 1 89 ? -7.195 -0.023 16.25 1 98.38 89 ALA A N 1
ATOM 686 C CA . ALA A 1 89 ? -7.715 1.116 15.5 1 98.38 89 ALA A CA 1
ATOM 687 C C . ALA A 1 89 ? -9.086 0.803 14.906 1 98.38 89 ALA A C 1
ATOM 689 O O . ALA A 1 89 ? -9.32 -0.311 14.438 1 98.38 89 ALA A O 1
ATOM 690 N N . GLU A 1 90 ? -9.953 1.758 14.969 1 97.44 90 GLU A N 1
ATOM 691 C CA . GLU A 1 90 ? -11.281 1.614 14.383 1 97.44 90 GLU A CA 1
ATOM 692 C C . GLU A 1 90 ? -11.203 1.504 12.867 1 97.44 90 GLU A C 1
ATOM 694 O O . GLU A 1 90 ? -11.844 0.639 12.266 1 97.44 90 GLU A O 1
ATOM 699 N N . TRP A 1 91 ? -10.453 2.416 12.281 1 98.31 91 TRP A N 1
ATOM 700 C CA . TRP A 1 91 ? -10.328 2.41 10.828 1 98.31 91 TRP A CA 1
ATOM 701 C C . TRP A 1 91 ? -8.867 2.484 10.414 1 98.31 91 TRP A C 1
ATOM 703 O O . TRP A 1 91 ? -8.062 3.164 11.055 1 98.31 91 TRP A O 1
ATOM 713 N N . LEU A 1 92 ? -8.578 1.786 9.461 1 98.81 92 LEU A N 1
ATOM 714 C CA . LEU A 1 92 ? -7.391 1.951 8.633 1 98.81 92 LEU A CA 1
ATOM 715 C C . LEU A 1 92 ? -7.742 2.59 7.297 1 98.81 92 LEU A C 1
ATOM 717 O O . LEU A 1 92 ? -8.57 2.062 6.551 1 98.81 92 LEU A O 1
ATOM 721 N N . ILE A 1 93 ? -7.195 3.711 7.062 1 98.81 93 ILE A N 1
ATOM 722 C CA . ILE A 1 93 ? -7.371 4.41 5.793 1 98.81 93 ILE A CA 1
ATOM 723 C C . ILE A 1 93 ? -6.078 4.336 4.984 1 98.81 93 ILE A C 1
ATOM 725 O O . ILE A 1 93 ? -5.043 4.863 5.402 1 98.81 93 ILE A O 1
ATOM 729 N N . VAL A 1 94 ? -6.055 3.664 3.885 1 98.75 94 VAL A N 1
ATOM 730 C CA . VAL A 1 94 ? -4.938 3.629 2.947 1 98.75 94 VAL A CA 1
ATOM 731 C C . VAL A 1 94 ? -5.348 4.281 1.629 1 98.75 94 VAL A C 1
ATOM 733 O O . VAL A 1 94 ? -6.102 3.693 0.848 1 98.75 94 VAL A O 1
ATOM 736 N N . GLY A 1 95 ? -4.758 5.477 1.372 1 98.12 95 GLY A N 1
ATOM 737 C CA . GLY A 1 95 ? -5.34 6.254 0.288 1 98.12 95 GLY A CA 1
ATOM 738 C C . GLY A 1 95 ? -6.828 6.492 0.455 1 98.12 95 GLY A C 1
ATOM 739 O O . GLY A 1 95 ? -7.27 6.973 1.501 1 98.12 95 GLY A O 1
ATOM 740 N N . GLU A 1 96 ? -7.582 6.102 -0.568 1 97.44 96 GLU A N 1
ATOM 741 C CA . GLU A 1 96 ? -9.023 6.355 -0.546 1 97.44 96 GLU A CA 1
ATOM 742 C C . GLU A 1 96 ? -9.797 5.109 -0.124 1 97.44 96 GLU A C 1
ATOM 744 O O . GLU A 1 96 ? -10.984 4.977 -0.432 1 97.44 96 GLU A O 1
ATOM 749 N N . CYS A 1 97 ? -9.07 4.215 0.542 1 97.25 97 CYS A N 1
ATOM 750 C CA . CYS A 1 97 ? -9.703 2.992 1.021 1 97.25 97 CYS A CA 1
ATOM 751 C C . CYS A 1 97 ? -9.836 3.004 2.541 1 97.25 97 CYS A C 1
ATOM 753 O O . CYS A 1 97 ? -8.844 3.182 3.25 1 97.25 97 CYS A O 1
ATOM 755 N N . ILE A 1 98 ? -11.047 2.848 3.031 1 98.38 98 ILE A N 1
ATOM 756 C CA . ILE A 1 98 ? -11.328 2.793 4.461 1 98.38 98 ILE A CA 1
ATOM 757 C C . ILE A 1 98 ? -11.711 1.37 4.859 1 98.38 98 ILE A C 1
ATOM 759 O O . ILE A 1 98 ? -12.68 0.812 4.332 1 98.38 98 ILE A O 1
ATOM 763 N N . SER A 1 99 ? -10.906 0.846 5.812 1 98.44 99 SER A N 1
ATOM 764 C CA . SER A 1 99 ? -11.188 -0.551 6.133 1 98.44 99 SER A CA 1
ATOM 765 C C . SER A 1 99 ? -10.984 -0.828 7.617 1 98.44 99 SER A C 1
ATOM 767 O O . SER A 1 99 ? -10.297 -0.068 8.312 1 98.44 99 SER A O 1
ATOM 769 N N . GLN A 1 100 ? -11.586 -1.83 8.148 1 97.94 100 GLN A N 1
ATOM 770 C CA . GLN A 1 100 ? -11.375 -2.506 9.422 1 97.94 100 GLN A CA 1
ATOM 771 C C . GLN A 1 100 ? -11.469 -4.02 9.266 1 97.94 100 GLN A C 1
ATOM 773 O O . GLN A 1 100 ? -12.5 -4.547 8.852 1 97.94 100 GLN A O 1
ATOM 778 N N . ARG A 1 101 ? -10.328 -4.641 9.633 1 97.56 101 ARG A N 1
ATOM 779 C CA . ARG A 1 101 ? -10.273 -6.074 9.359 1 97.56 101 ARG A CA 1
ATOM 780 C C . ARG A 1 101 ? -10.555 -6.363 7.891 1 97.56 101 ARG A C 1
ATOM 782 O O . ARG A 1 101 ? -9.898 -5.816 7.004 1 97.56 101 ARG A O 1
ATOM 789 N N . ASP A 1 102 ? -11.625 -7.117 7.613 1 98.38 102 ASP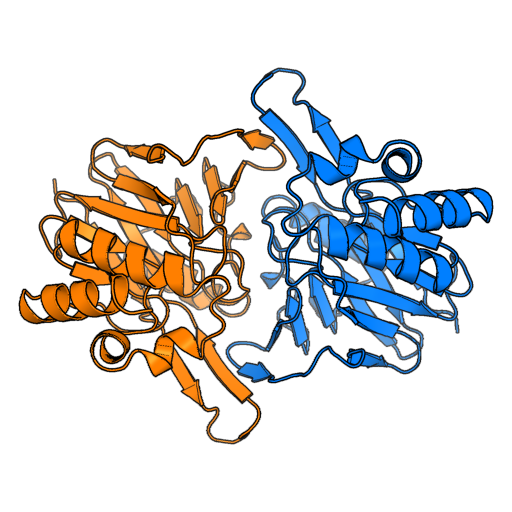 A N 1
ATOM 790 C CA . ASP A 1 102 ? -11.906 -7.434 6.219 1 98.38 102 ASP A CA 1
ATOM 791 C C . ASP A 1 102 ? -13.094 -6.633 5.699 1 98.38 102 ASP A C 1
ATOM 793 O O . ASP A 1 102 ? -13.609 -6.902 4.613 1 98.38 102 ASP A O 1
ATOM 797 N N . LYS A 1 103 ? -13.586 -5.68 6.504 1 98.25 103 LYS A N 1
ATOM 798 C CA . LYS A 1 103 ? -14.68 -4.816 6.07 1 98.25 103 LYS A CA 1
ATOM 799 C C . LYS A 1 103 ? -14.156 -3.559 5.387 1 98.25 103 LYS A C 1
ATOM 801 O O . LYS A 1 103 ? -13.336 -2.83 5.957 1 98.25 103 LYS A O 1
ATOM 806 N N . TYR A 1 104 ? -14.594 -3.287 4.203 1 98 104 TYR A N 1
ATOM 807 C CA . TYR A 1 104 ? -14.227 -2.111 3.424 1 98 104 TYR A CA 1
ATOM 808 C C . TYR A 1 104 ? -15.445 -1.226 3.168 1 98 104 TYR A C 1
ATOM 810 O O . TYR A 1 104 ? -16.422 -1.666 2.564 1 98 104 TYR A O 1
ATOM 818 N N . LEU A 1 105 ? -15.328 0.013 3.547 1 97.25 105 LEU A N 1
ATOM 819 C CA . LEU A 1 105 ? -16.422 0.955 3.365 1 97.25 105 LEU A CA 1
ATOM 820 C C . LEU A 1 105 ? -16.406 1.543 1.959 1 97.25 105 LEU A C 1
ATOM 822 O O . LEU A 1 105 ? -15.344 1.837 1.415 1 97.25 105 LEU A O 1
ATOM 826 N N . THR A 1 106 ? -17.547 1.663 1.409 1 94.19 106 THR A N 1
ATOM 827 C CA . THR A 1 106 ? -17.688 2.459 0.194 1 94.19 106 THR A CA 1
ATOM 828 C C . THR A 1 106 ? -17.844 3.938 0.533 1 94.19 106 THR A C 1
ATOM 830 O O . THR A 1 106 ? -18.875 4.34 1.099 1 94.19 106 THR A O 1
ATOM 833 N N . TYR A 1 107 ? -16.891 4.688 0.311 1 95.44 107 TYR A N 1
ATOM 834 C CA . TYR A 1 107 ? -16.938 6.113 0.609 1 95.44 107 TYR A CA 1
ATOM 835 C C . TYR A 1 107 ? -16.594 6.938 -0.626 1 95.44 107 TYR A C 1
ATOM 837 O O . TYR A 1 107 ? -15.688 6.582 -1.386 1 95.44 107 TYR A O 1
ATOM 845 N N . ASN A 1 108 ? -17.312 7.996 -0.8 1 94.5 108 ASN A N 1
ATOM 846 C CA . ASN A 1 108 ? -17.062 8.922 -1.896 1 94.5 108 ASN A CA 1
ATOM 847 C C . ASN A 1 108 ? -16.141 10.07 -1.462 1 94.5 108 ASN A C 1
ATOM 849 O O . ASN A 1 108 ? -16.609 11.062 -0.902 1 94.5 108 ASN A O 1
ATOM 853 N N . PHE A 1 109 ? -14.922 10.062 -1.834 1 96.62 109 PHE A N 1
ATOM 854 C CA . PHE A 1 109 ? -13.914 11.016 -1.381 1 96.62 109 PHE A CA 1
ATOM 855 C C . PHE A 1 109 ? -14.031 12.336 -2.135 1 96.62 109 PHE A C 1
ATOM 857 O O . PHE A 1 109 ? -13.164 13.195 -2.018 1 96.62 109 PHE A O 1
ATOM 864 N N . GLN A 1 110 ? -15.109 12.477 -2.9 1 94.62 110 GLN A N 1
ATOM 865 C CA . GLN A 1 110 ? -15.414 13.812 -3.402 1 94.62 110 GLN A CA 1
ATOM 866 C C . GLN A 1 110 ? -15.648 14.797 -2.256 1 94.62 110 GLN A C 1
ATOM 868 O O . GLN A 1 110 ? -15.516 16 -2.432 1 94.62 110 GLN A O 1
ATOM 873 N N . VAL A 1 111 ? -16.031 14.242 -1.139 1 96.62 111 VAL A N 1
ATOM 874 C CA . VAL A 1 111 ? -16.172 15 0.1 1 96.62 111 VAL A CA 1
ATOM 875 C C . VAL A 1 111 ? -15.148 14.5 1.122 1 96.62 111 VAL A C 1
ATOM 877 O O . VAL A 1 111 ? -14.875 13.305 1.198 1 96.62 111 VAL A O 1
ATOM 880 N N . PRO A 1 112 ? -14.57 15.406 1.819 1 98.12 112 PRO A N 1
ATOM 881 C CA . PRO A 1 112 ? -13.602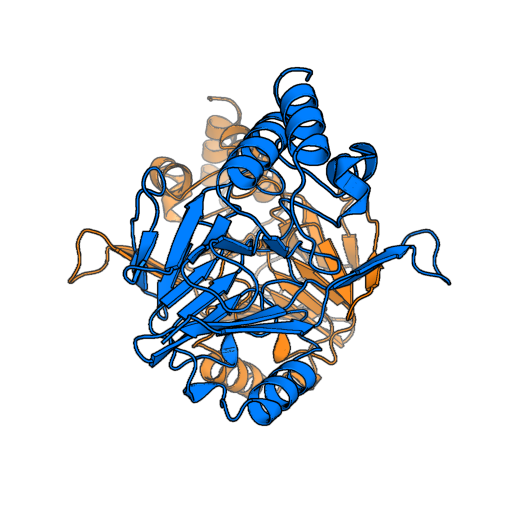 14.969 2.826 1 98.12 112 PRO A CA 1
ATOM 882 C C . PRO A 1 112 ? -14.188 13.977 3.824 1 98.12 112 PRO A C 1
ATOM 884 O O . PRO A 1 112 ? -15.359 14.094 4.199 1 98.12 112 PRO A O 1
ATOM 887 N N . TYR A 1 113 ? -13.438 13.008 4.195 1 98.44 113 TYR A N 1
ATOM 888 C CA . TYR A 1 113 ? -13.812 12.109 5.285 1 98.44 113 TYR A CA 1
ATOM 889 C C . TYR A 1 113 ? -13.5 12.734 6.637 1 98.44 113 TYR A C 1
ATOM 891 O O . TYR A 1 113 ? -12.328 12.93 6.977 1 98.44 113 TYR A O 1
ATOM 899 N N . LYS A 1 114 ? -14.469 13.016 7.406 1 97.81 114 LYS A N 1
ATOM 900 C CA . LYS A 1 114 ? -14.281 13.672 8.695 1 97.81 114 LYS A CA 1
ATOM 901 C C . LYS A 1 114 ? -13.977 12.656 9.789 1 97.81 114 LYS A C 1
ATOM 903 O O . LYS A 1 114 ? -14.836 11.859 10.164 1 97.81 114 LYS A O 1
ATOM 908 N N . ILE A 1 115 ? -12.766 12.641 10.305 1 97.56 115 ILE A N 1
ATOM 909 C CA . ILE A 1 115 ? -12.445 11.836 11.484 1 97.56 115 ILE A CA 1
ATOM 910 C C . ILE A 1 115 ? -13.102 12.445 12.719 1 97.56 115 ILE A C 1
ATOM 912 O O . ILE A 1 115 ? -13.695 11.734 13.531 1 97.56 115 ILE A O 1
ATOM 916 N N . ASN A 1 116 ? -13.039 13.711 12.859 1 95.94 116 ASN A N 1
ATOM 917 C CA . ASN A 1 116 ? -13.781 14.539 13.812 1 95.94 116 ASN A CA 1
ATOM 918 C C . ASN A 1 116 ? -13.953 15.961 13.305 1 95.94 116 ASN A C 1
ATOM 920 O O . ASN A 1 116 ? -13.711 16.234 12.125 1 95.94 116 ASN A O 1
ATOM 924 N N . ASP A 1 117 ? -14.359 16.875 14.133 1 95 117 ASP A N 1
ATOM 925 C CA . ASP A 1 117 ? -14.711 18.234 13.695 1 95 117 ASP A CA 1
ATOM 926 C C . ASP A 1 117 ? -13.477 19 13.242 1 95 117 ASP A C 1
ATOM 928 O O . ASP A 1 117 ? -13.578 19.938 12.453 1 95 117 ASP A O 1
ATOM 932 N N . GLU A 1 118 ? -12.297 18.547 13.664 1 96.69 118 GLU A N 1
ATOM 933 C CA . GLU A 1 118 ? -11.109 19.359 13.422 1 96.69 118 GLU A CA 1
ATOM 934 C C . GLU A 1 118 ? -10.07 18.594 12.609 1 96.69 118 GLU A C 1
ATOM 936 O O . GLU A 1 118 ? -9.023 19.156 12.266 1 96.69 118 GLU A O 1
ATOM 941 N N . VAL A 1 119 ? -10.328 17.312 12.289 1 98.12 119 VAL A N 1
ATOM 942 C CA . VAL A 1 119 ? -9.398 16.516 11.508 1 98.12 119 VAL A CA 1
ATOM 943 C C . VAL A 1 119 ? -10.148 15.805 10.383 1 98.12 119 VAL A C 1
ATOM 945 O O . VAL A 1 119 ? -11.125 15.094 10.641 1 98.12 119 VAL A O 1
ATOM 948 N N . GLU A 1 120 ? -9.734 16.016 9.18 1 98.5 120 GLU A N 1
ATOM 949 C CA . GLU A 1 120 ? -10.383 15.398 8.031 1 98.5 120 GLU A CA 1
ATOM 950 C C . GLU A 1 120 ? -9.359 14.859 7.043 1 98.5 120 GLU A C 1
ATOM 952 O O . GLU A 1 120 ? -8.188 15.25 7.074 1 98.5 120 GLU A O 1
ATOM 957 N N . VAL A 1 121 ? -9.727 13.906 6.234 1 98.88 121 VAL A N 1
ATOM 958 C CA . VAL A 1 121 ? -8.922 13.297 5.184 1 98.88 121 VAL A CA 1
ATOM 959 C C . VAL A 1 121 ? -9.445 13.734 3.814 1 98.88 121 VAL A C 1
ATOM 961 O O . VAL A 1 121 ? -10.625 13.531 3.5 1 98.88 121 VAL A O 1
ATOM 964 N N . LEU A 1 122 ? -8.555 14.32 3.023 1 98.81 122 LEU A N 1
ATOM 965 C CA . LEU A 1 122 ? -8.891 14.828 1.695 1 98.81 122 LEU A CA 1
ATOM 966 C C . LEU A 1 122 ? -8.25 13.969 0.61 1 98.81 122 LEU A C 1
ATOM 968 O O . LEU A 1 122 ? -7.078 13.594 0.724 1 98.81 122 LEU A O 1
ATOM 972 N N . SER A 1 123 ? -9.07 13.711 -0.451 1 98.69 123 SER A N 1
ATOM 973 C CA . SER A 1 123 ? -8.469 13.133 -1.65 1 98.69 123 SER A CA 1
ATOM 974 C C . SER A 1 123 ? -7.527 14.117 -2.328 1 98.69 123 SER A C 1
ATOM 976 O O . SER A 1 123 ? -7.91 15.25 -2.625 1 98.69 123 SER A O 1
ATOM 978 N N . THR A 1 124 ? -6.305 13.734 -2.514 1 98.75 124 THR A N 1
ATOM 979 C CA . THR A 1 124 ? -5.301 14.555 -3.186 1 98.75 124 THR A CA 1
ATOM 980 C C . THR A 1 124 ? -4.508 13.727 -4.188 1 98.75 124 THR A C 1
ATOM 982 O O . THR A 1 124 ? -3.279 13.633 -4.094 1 98.75 124 THR A O 1
ATOM 985 N N . PRO A 1 125 ? -5.184 13.148 -5.164 1 97.62 125 PRO A N 1
ATOM 986 C CA . PRO A 1 125 ? -4.496 12.305 -6.141 1 97.62 125 PRO A CA 1
ATOM 987 C C . PRO A 1 125 ? -3.357 13.031 -6.855 1 97.62 125 PRO A C 1
ATOM 989 O O . PRO A 1 125 ? -3.426 14.25 -7.051 1 97.62 125 PRO A O 1
ATOM 992 N N . GLY A 1 126 ? -2.363 12.328 -7.227 1 97 126 GLY A N 1
ATOM 993 C CA . GLY A 1 126 ? -1.202 12.852 -7.93 1 97 126 GLY A CA 1
ATOM 994 C C . GLY A 1 126 ? -0.029 11.891 -7.941 1 97 126 GLY A C 1
ATOM 995 O O . GLY A 1 126 ? 0.119 11.094 -8.867 1 97 126 GLY A O 1
ATOM 996 N N . HIS A 1 127 ? 0.69 11.883 -6.707 1 97.62 127 HIS A N 1
ATOM 997 C CA . HIS A 1 127 ? 1.775 10.922 -6.582 1 97.62 127 HIS A CA 1
ATOM 998 C C . HIS A 1 127 ? 1.294 9.508 -6.895 1 97.62 127 HIS A C 1
ATOM 1000 O O . HIS A 1 127 ? 1.927 8.789 -7.672 1 97.62 127 HIS A O 1
ATOM 1006 N N . THR A 1 128 ? 0.296 9.117 -6.289 1 96.06 128 THR A N 1
ATOM 1007 C CA . THR A 1 128 ? -0.552 8.031 -6.758 1 96.06 128 THR A CA 1
ATOM 1008 C C . THR A 1 128 ? -1.973 8.523 -7.016 1 96.06 128 THR A C 1
ATOM 1010 O O . THR A 1 128 ? -2.361 9.594 -6.535 1 96.06 128 THR A O 1
ATOM 1013 N N . ILE A 1 129 ? -2.746 7.785 -7.672 1 94.31 129 ILE A N 1
ATOM 1014 C CA . ILE A 1 129 ? -4.082 8.234 -8.047 1 94.31 129 ILE A CA 1
ATOM 1015 C C . ILE A 1 129 ? -5.02 8.133 -6.852 1 94.31 129 ILE A C 1
ATOM 1017 O O . ILE A 1 129 ? -6.113 8.703 -6.863 1 94.31 129 ILE A O 1
ATOM 1021 N N . SER A 1 130 ? -4.539 7.543 -5.758 1 95.38 130 SER A N 1
ATOM 1022 C CA . SER A 1 130 ? -5.406 7.355 -4.598 1 95.38 130 SER A CA 1
ATOM 1023 C C . SER A 1 130 ? -4.871 8.109 -3.381 1 95.38 130 SER A C 1
ATOM 1025 O O . SER A 1 130 ? -5.352 7.91 -2.264 1 95.38 130 SER A O 1
ATOM 1027 N N . CYS A 1 131 ? -3.951 8.953 -3.527 1 98.25 131 CYS A N 1
ATOM 1028 C CA . CYS A 1 131 ? -3.318 9.672 -2.424 1 98.25 131 CYS A CA 1
ATOM 1029 C C . CYS A 1 131 ? -4.344 10.477 -1.642 1 98.25 131 CYS A C 1
ATOM 1031 O O . CYS A 1 131 ? -5.266 11.047 -2.227 1 98.25 131 CYS A O 1
ATOM 1033 N N . VAL A 1 132 ? -4.086 10.602 -0.349 1 98.88 132 VAL A N 1
ATOM 1034 C CA . VAL A 1 132 ? -4.891 11.469 0.504 1 98.88 132 VAL A CA 1
ATOM 1035 C C . VAL A 1 132 ? -3.979 12.336 1.366 1 98.88 132 VAL A C 1
ATOM 1037 O O . VAL A 1 132 ? -2.791 12.039 1.517 1 98.88 132 VAL A O 1
ATOM 1040 N N . SER A 1 133 ? -4.48 13.414 1.862 1 98.94 133 SER A N 1
ATOM 1041 C CA . SER A 1 133 ? -3.854 14.289 2.848 1 98.94 133 SER A CA 1
ATOM 1042 C C . SER A 1 133 ? -4.727 14.445 4.09 1 98.94 133 SER A C 1
ATOM 1044 O O . SER A 1 133 ? -5.957 14.453 3.99 1 98.94 133 SER A O 1
ATOM 1046 N N . VAL A 1 134 ? -4.121 14.516 5.227 1 98.94 134 VAL A N 1
ATOM 1047 C CA . VAL A 1 134 ? -4.824 14.773 6.48 1 98.94 134 VAL A CA 1
ATOM 1048 C C . VAL A 1 134 ? -4.715 16.25 6.836 1 98.94 134 VAL A C 1
ATOM 1050 O O . VAL A 1 134 ? -3.611 16.812 6.91 1 98.94 134 VAL A O 1
ATOM 1053 N N . ILE A 1 135 ? -5.852 16.891 7.039 1 98.75 135 ILE A N 1
ATOM 1054 C CA . ILE A 1 135 ? -5.902 18.297 7.43 1 98.75 135 ILE A CA 1
ATOM 1055 C C . ILE A 1 135 ? -6.395 18.422 8.867 1 98.75 135 ILE A C 1
ATOM 1057 O O . ILE A 1 135 ? -7.477 17.922 9.203 1 98.75 135 ILE A O 1
ATOM 1061 N N . ALA A 1 136 ? -5.598 19 9.711 1 98.12 136 ALA A N 1
ATOM 1062 C CA . ALA A 1 136 ? -5.945 19.219 11.109 1 98.12 136 ALA A CA 1
ATOM 1063 C C . ALA A 1 136 ? -6.047 20.719 11.43 1 98.12 136 ALA A C 1
ATOM 1065 O O . ALA A 1 136 ? -5.176 21.5 11.031 1 98.12 136 ALA A O 1
ATOM 1066 N N . SER A 1 137 ? -7.082 21.094 12.094 1 96.75 137 SER A N 1
ATOM 1067 C CA . SER A 1 137 ? -7.27 22.484 12.523 1 96.75 137 SER A CA 1
ATOM 1068 C C . SER A 1 137 ? -6.996 22.641 14.016 1 96.75 137 SER A C 1
ATOM 1070 O O . SER A 1 137 ? -6.91 21.656 14.742 1 96.75 137 SER A O 1
ATOM 1072 N N . ASN A 1 138 ? -6.809 23.891 14.453 1 94.94 138 ASN A N 1
ATOM 1073 C CA . ASN A 1 138 ? -6.562 24.203 15.859 1 94.94 138 ASN A CA 1
ATOM 1074 C C . ASN A 1 138 ? -5.379 23.406 16.406 1 94.94 138 ASN A C 1
ATOM 1076 O O . ASN A 1 138 ? -5.52 22.672 17.391 1 94.94 138 ASN A O 1
ATOM 1080 N N . CYS A 1 139 ? -4.25 23.578 15.727 1 92.25 139 CYS A N 1
ATOM 1081 C CA . CYS A 1 139 ? -3.092 22.75 16.047 1 92.25 139 CYS A CA 1
ATOM 1082 C C . CYS A 1 139 ? -2.008 23.578 16.734 1 92.25 139 CYS A C 1
ATOM 1084 O O . CYS A 1 139 ? -1.979 24.797 16.594 1 92.25 139 CYS A O 1
ATOM 1086 N N . ASN A 1 140 ? -1.168 22.906 17.391 1 86.56 140 ASN A N 1
ATOM 1087 C CA . ASN A 1 140 ? -0.017 23.516 18.062 1 86.56 140 ASN A CA 1
ATOM 1088 C C . ASN A 1 140 ? 0.982 24.078 17.047 1 86.56 140 ASN A C 1
ATOM 1090 O O . ASN A 1 140 ? 1.735 25 17.359 1 86.56 140 ASN A O 1
ATOM 1094 N N . LEU A 1 141 ? 1.094 23.578 15.859 1 83.19 141 LEU A N 1
ATOM 1095 C CA . LEU A 1 141 ? 2.055 23.984 14.844 1 83.19 141 LEU A CA 1
ATOM 1096 C C . LEU A 1 141 ? 1.485 25.094 13.977 1 83.19 141 LEU A C 1
ATOM 1098 O O . LEU A 1 141 ? 2.203 25.688 13.164 1 83.19 141 LEU A O 1
ATOM 1102 N N . GLY A 1 142 ? 0.281 25.328 14.109 1 79.69 142 GLY A N 1
ATOM 1103 C CA . GLY A 1 142 ? -0.438 26.312 13.32 1 79.69 142 GLY A CA 1
ATOM 1104 C C . GLY A 1 142 ? -1.943 26.141 13.367 1 79.69 142 GLY A C 1
ATOM 1105 O O . GLY A 1 142 ? -2.443 25.219 14.016 1 79.69 142 GLY A O 1
ATOM 1106 N N . ASN A 1 143 ? -2.584 27.141 12.734 1 89.19 143 ASN A N 1
ATOM 1107 C CA . ASN A 1 143 ? -4.043 27.062 12.727 1 89.19 143 ASN A CA 1
ATOM 1108 C C . ASN A 1 143 ? -4.523 25.844 11.953 1 89.19 143 ASN A C 1
ATOM 1110 O O . ASN A 1 143 ? -5.336 25.062 12.461 1 89.19 143 ASN A O 1
ATOM 1114 N N . ARG A 1 144 ? -3.926 25.578 10.742 1 97.19 144 ARG A N 1
ATOM 1115 C CA . ARG A 1 144 ? -4.262 24.406 9.938 1 97.19 144 ARG A CA 1
ATOM 1116 C C . ARG A 1 144 ? -3 23.719 9.43 1 97.19 144 ARG A C 1
ATOM 1118 O O . ARG A 1 144 ? -2.148 24.359 8.805 1 97.19 144 ARG A O 1
ATOM 1125 N N . VAL A 1 145 ? -2.852 22.469 9.766 1 98.38 145 VAL A N 1
ATOM 1126 C CA . VAL A 1 145 ? -1.695 21.672 9.383 1 98.38 145 VAL A CA 1
ATOM 1127 C C . VAL A 1 145 ? -2.119 20.594 8.383 1 98.38 145 VAL A C 1
ATOM 1129 O O . VAL A 1 145 ? -3.158 19.953 8.555 1 98.38 145 VAL A O 1
ATOM 1132 N N . GLY A 1 146 ? -1.359 20.5 7.301 1 98.81 146 GLY A N 1
ATOM 1133 C CA . GLY A 1 146 ? -1.553 19.438 6.336 1 98.81 146 GLY A CA 1
ATOM 1134 C C . GLY A 1 146 ? -0.47 18.375 6.395 1 98.81 146 GLY A C 1
ATOM 1135 O O . GLY A 1 146 ? 0.712 18.672 6.219 1 98.81 146 GLY A O 1
ATOM 1136 N N . ILE A 1 147 ? -0.802 17.172 6.734 1 98.88 147 ILE A N 1
ATOM 1137 C CA . ILE A 1 147 ? 0.06 16 6.57 1 98.88 147 ILE A CA 1
ATOM 1138 C C . ILE A 1 147 ? -0.196 15.352 5.211 1 98.88 147 ILE A C 1
ATOM 1140 O O . ILE A 1 147 ? -1.209 14.68 5.02 1 98.88 147 ILE A O 1
ATOM 1144 N N . CYS A 1 148 ? 0.723 15.477 4.281 1 98.88 148 CYS A N 1
ATOM 1145 C CA . CYS A 1 148 ? 0.342 15.43 2.873 1 98.88 148 CYS A CA 1
ATOM 1146 C C . CYS A 1 148 ? 1.027 14.266 2.162 1 98.88 148 CYS A C 1
ATOM 1148 O O . CYS A 1 148 ? 0.875 14.094 0.951 1 98.88 148 CYS A O 1
ATOM 1150 N N . GLY A 1 149 ? 1.747 13.453 2.893 1 98.69 149 GLY A N 1
ATOM 1151 C CA . GLY A 1 149 ? 2.477 12.391 2.217 1 98.69 149 GLY A CA 1
ATOM 1152 C C . GLY A 1 149 ? 3.283 12.883 1.031 1 98.69 149 GLY A C 1
ATOM 1153 O O . GLY A 1 149 ? 3.947 13.922 1.111 1 98.69 149 GLY A O 1
ATOM 1154 N N . ASP A 1 150 ? 3.252 12.141 -0.045 1 98.75 150 ASP A N 1
ATOM 1155 C CA . ASP A 1 150 ? 4.145 12.391 -1.171 1 98.75 150 ASP A CA 1
ATOM 1156 C C . ASP A 1 150 ? 3.543 13.422 -2.127 1 98.75 150 ASP A C 1
ATOM 1158 O O . ASP A 1 150 ? 4.07 13.641 -3.219 1 98.75 150 ASP A O 1
ATOM 1162 N N . LEU A 1 151 ? 2.375 13.992 -1.716 1 98.75 151 LEU A N 1
ATOM 1163 C CA . LEU A 1 151 ? 1.946 15.164 -2.465 1 98.75 151 LEU A CA 1
ATOM 1164 C C . LEU A 1 151 ? 3.066 16.203 -2.545 1 98.75 151 LEU A C 1
ATOM 1166 O O . LEU A 1 151 ? 3.24 16.859 -3.576 1 98.75 151 LEU A O 1
ATOM 1170 N N . PHE A 1 152 ? 3.762 16.344 -1.457 1 98.75 152 PHE A N 1
ATOM 1171 C CA . PHE A 1 152 ? 5.031 17.047 -1.37 1 98.75 152 PHE A CA 1
ATOM 1172 C C . PHE A 1 152 ? 6.156 16.109 -0.961 1 98.75 152 PHE A C 1
ATOM 1174 O O . PHE A 1 152 ? 6.055 15.422 0.055 1 98.75 152 PHE A O 1
ATOM 1181 N N . GLU A 1 153 ? 7.234 16.094 -1.772 1 98.31 153 GLU A N 1
ATOM 1182 C CA . GLU A 1 153 ? 8.398 15.305 -1.373 1 98.31 153 GLU A CA 1
ATOM 1183 C C . GLU A 1 153 ? 9.094 15.93 -0.17 1 98.31 153 GLU A C 1
ATOM 1185 O O . GLU A 1 153 ? 9.391 15.25 0.812 1 98.31 153 GLU A O 1
ATOM 1190 N N . LYS A 1 154 ? 9.367 17.141 -0.266 1 98.5 154 LYS A N 1
ATOM 1191 C CA . LYS A 1 154 ? 10.031 17.984 0.714 1 98.5 154 LYS A CA 1
ATOM 1192 C C . LYS A 1 154 ? 9.891 19.469 0.354 1 98.5 154 LYS A C 1
ATOM 1194 O O . LYS A 1 154 ? 9.367 19.797 -0.71 1 98.5 154 LYS A O 1
ATOM 1199 N N . GLU A 1 155 ? 10.32 20.297 1.236 1 98.44 155 GLU A N 1
ATOM 1200 C CA . GLU A 1 155 ? 10.141 21.734 1.043 1 98.44 155 GLU A CA 1
ATOM 1201 C C . GLU A 1 155 ? 10.773 22.203 -0.266 1 98.44 155 GLU A C 1
ATOM 1203 O O . GLU A 1 155 ? 10.195 23.016 -0.985 1 98.44 155 GLU A O 1
ATOM 1208 N N . GLU A 1 156 ? 11.883 21.641 -0.667 1 97.94 156 GLU A N 1
ATOM 1209 C CA . GLU A 1 156 ? 12.68 22.078 -1.808 1 97.94 156 GLU A CA 1
ATOM 1210 C C . GLU A 1 156 ? 11.945 21.844 -3.121 1 97.94 156 GLU A C 1
ATOM 1212 O O . GLU A 1 156 ? 12.305 22.422 -4.152 1 97.94 156 GLU A O 1
ATOM 1217 N N . ASP A 1 157 ? 10.938 21 -3.014 1 97 157 ASP A N 1
ATOM 1218 C CA . ASP A 1 157 ? 10.312 20.656 -4.289 1 97 157 ASP A CA 1
ATOM 1219 C C . ASP A 1 157 ? 9.336 21.75 -4.723 1 97 157 ASP A C 1
ATOM 1221 O O . ASP A 1 157 ? 8.82 21.734 -5.84 1 97 157 ASP A O 1
ATOM 1225 N N . ILE A 1 158 ? 9.07 22.734 -3.852 1 97.62 158 ILE A N 1
ATOM 1226 C CA . ILE A 1 158 ? 8.25 23.875 -4.223 1 97.62 158 ILE A CA 1
ATOM 1227 C C . ILE A 1 158 ? 9.008 24.766 -5.215 1 97.62 158 ILE A C 1
ATOM 1229 O O . ILE A 1 158 ? 8.445 25.203 -6.223 1 97.62 158 ILE A O 1
ATOM 1233 N N . ALA A 1 159 ? 10.289 24.953 -4.918 1 96.44 159 ALA A N 1
ATOM 1234 C CA . ALA A 1 159 ? 11.125 25.766 -5.801 1 96.44 159 ALA A CA 1
ATOM 1235 C C . ALA A 1 159 ? 11.555 24.984 -7.031 1 96.44 159 ALA A C 1
ATOM 1237 O O . ALA A 1 159 ? 11.797 25.562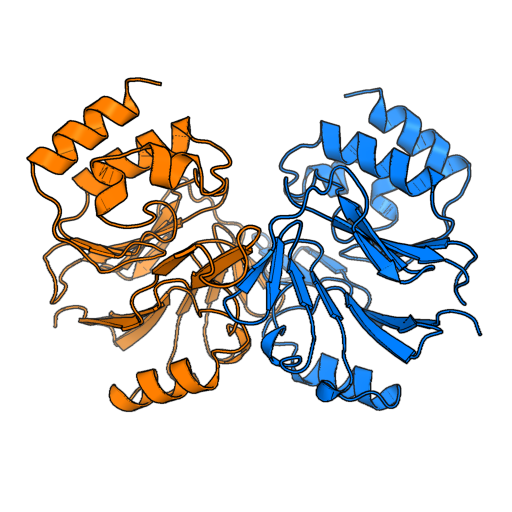 -8.094 1 96.44 159 ALA A O 1
ATOM 1238 N N . ASP A 1 160 ? 11.625 23.703 -6.906 1 96.94 160 ASP A N 1
ATOM 1239 C CA . ASP A 1 160 ? 12.109 22.844 -7.98 1 96.94 160 ASP A CA 1
ATOM 1240 C C . ASP A 1 160 ? 11.156 21.672 -8.219 1 96.94 160 ASP A C 1
ATOM 1242 O O . ASP A 1 160 ? 11.312 20.609 -7.629 1 96.94 160 ASP A O 1
ATOM 1246 N N . CYS A 1 161 ? 10.383 21.75 -9.172 1 94.94 161 CYS A N 1
ATOM 1247 C CA . CYS A 1 161 ? 9.32 20.797 -9.445 1 94.94 161 CYS A CA 1
ATOM 1248 C C . CYS A 1 161 ? 9.898 19.469 -9.938 1 94.94 161 CYS A C 1
ATOM 1250 O O . CYS A 1 161 ? 9.219 18.438 -9.891 1 94.94 161 CYS A O 1
ATOM 1252 N N . SER A 1 162 ? 11.102 19.5 -10.43 1 95.62 162 SER A N 1
ATOM 1253 C CA . SER A 1 162 ? 11.68 18.266 -10.938 1 95.62 162 SER A CA 1
ATOM 1254 C C . SER A 1 162 ? 11.828 17.234 -9.82 1 95.62 162 SER A C 1
ATOM 1256 O O . SER A 1 162 ? 11.836 16.031 -10.078 1 95.62 162 SER A O 1
ATOM 1258 N N . ILE A 1 163 ? 11.844 17.688 -8.617 1 95.81 163 ILE A N 1
ATOM 1259 C CA . ILE A 1 163 ? 12.047 16.797 -7.477 1 95.81 163 ILE A CA 1
ATOM 1260 C C . ILE A 1 163 ? 10.836 15.875 -7.32 1 95.81 163 ILE A C 1
ATOM 1262 O O . ILE A 1 163 ? 10.977 14.648 -7.305 1 95.81 163 ILE A O 1
ATOM 1266 N N . TRP A 1 164 ? 9.633 16.438 -7.289 1 96.25 164 TRP A N 1
ATOM 1267 C CA . TRP A 1 164 ? 8.469 15.586 -7.086 1 96.25 164 TRP A CA 1
ATOM 1268 C C . TRP A 1 164 ? 8.031 14.938 -8.391 1 96.25 164 TRP A C 1
ATOM 1270 O O . TRP A 1 164 ? 7.488 13.836 -8.391 1 96.25 164 TRP A O 1
ATOM 1280 N N . ARG A 1 165 ? 8.312 15.555 -9.492 1 94.75 165 ARG A N 1
ATOM 1281 C CA . ARG A 1 165 ? 7.949 14.977 -10.789 1 94.75 165 ARG A CA 1
ATOM 1282 C C . ARG A 1 165 ? 8.766 13.719 -11.078 1 94.75 165 ARG A C 1
ATOM 1284 O O . ARG A 1 165 ? 8.266 12.781 -11.703 1 94.75 165 ARG A O 1
ATOM 1291 N N . SER A 1 166 ? 9.992 13.727 -10.578 1 92.5 166 SER A N 1
ATOM 1292 C CA . SER A 1 166 ? 10.867 12.586 -10.828 1 92.5 166 SER A CA 1
ATOM 1293 C C . SER A 1 166 ? 10.711 11.531 -9.734 1 92.5 166 SER A C 1
ATOM 1295 O O . SER A 1 166 ? 11.32 10.461 -9.812 1 92.5 166 SER A O 1
ATOM 1297 N N . ALA A 1 167 ? 9.859 11.766 -8.781 1 92.31 167 ALA A N 1
ATOM 1298 C CA . ALA A 1 167 ? 9.688 10.852 -7.652 1 92.31 167 ALA A CA 1
ATOM 1299 C C . ALA A 1 167 ? 8.562 9.859 -7.922 1 92.31 167 ALA A C 1
ATOM 1301 O O . ALA A 1 167 ? 8.016 9.258 -6.992 1 92.31 167 ALA A O 1
ATOM 1302 N N . GLY A 1 168 ? 8.125 9.719 -9.172 1 91.25 168 GLY A N 1
ATOM 1303 C CA . GLY A 1 168 ? 7.18 8.68 -9.531 1 91.25 168 GLY A CA 1
ATOM 1304 C C . GLY A 1 168 ? 5.734 9.148 -9.5 1 91.25 168 GLY A C 1
ATOM 1305 O O . GLY A 1 168 ? 4.844 8.398 -9.094 1 91.25 168 GLY A O 1
ATOM 1306 N N . SER A 1 169 ? 5.492 10.352 -9.914 1 95.75 169 SER A N 1
ATOM 1307 C CA . SER A 1 169 ? 4.121 10.844 -9.977 1 95.75 169 SER A CA 1
ATOM 1308 C C . SER A 1 169 ? 3.309 10.086 -11.023 1 95.75 169 SER A C 1
ATOM 1310 O O . SER A 1 169 ? 3.754 9.922 -12.164 1 95.75 169 SER A O 1
ATOM 1312 N N . GLU A 1 170 ? 2.143 9.633 -10.641 1 93.88 170 GLU A N 1
ATOM 1313 C CA . GLU A 1 170 ? 1.253 8.938 -11.562 1 93.88 170 GLU A CA 1
ATOM 1314 C C . GLU A 1 170 ? 0.409 9.922 -12.359 1 93.88 170 GLU A C 1
ATOM 1316 O O . GLU A 1 170 ? -0.063 9.602 -13.453 1 93.88 170 GLU A O 1
ATOM 1321 N N . ASP A 1 171 ? 0.146 11.062 -11.852 1 95.56 171 ASP A N 1
ATOM 1322 C CA . ASP A 1 171 ? -0.606 12.133 -12.5 1 95.56 171 ASP A CA 1
ATOM 1323 C C . ASP A 1 171 ? -0.063 13.508 -12.109 1 95.56 171 ASP A C 1
ATOM 1325 O O . ASP A 1 171 ? -0.588 14.148 -11.195 1 95.56 171 ASP A O 1
ATOM 1329 N N . PRO A 1 172 ? 0.969 13.977 -12.828 1 97 172 PRO A N 1
ATOM 1330 C CA . PRO A 1 172 ? 1.632 15.234 -12.469 1 97 172 PRO A CA 1
ATOM 1331 C C . PRO A 1 172 ? 0.685 16.422 -12.492 1 97 172 PRO A C 1
ATOM 1333 O O . PRO A 1 172 ? 0.833 17.359 -11.695 1 97 172 PRO A O 1
ATOM 1336 N N . GLU A 1 173 ? -0.269 16.406 -13.398 1 97.12 173 GLU A N 1
ATOM 1337 C CA . GLU A 1 173 ? -1.213 17.516 -13.484 1 97.12 173 GLU A CA 1
ATOM 1338 C C . GLU A 1 173 ? -2.08 17.594 -12.227 1 97.12 173 GLU A C 1
ATOM 1340 O O . GLU A 1 173 ? -2.229 18.672 -11.641 1 97.12 173 GLU A O 1
ATOM 1345 N N . LYS A 1 174 ? -2.666 16.5 -11.844 1 97.38 174 LYS A N 1
ATOM 1346 C CA . LYS A 1 174 ? -3.482 16.484 -10.633 1 97.38 174 LYS A CA 1
ATOM 1347 C C . LYS A 1 174 ? -2.643 16.797 -9.398 1 97.38 174 LYS A C 1
ATOM 1349 O O . LYS A 1 174 ? -3.117 17.469 -8.477 1 97.38 174 LYS A O 1
ATOM 1354 N N . GLN A 1 175 ? -1.424 16.312 -9.43 1 98.19 175 GLN A N 1
ATOM 1355 C CA . GLN A 1 175 ? -0.554 16.578 -8.289 1 98.19 175 GLN A CA 1
ATOM 1356 C C . GLN A 1 175 ? -0.271 18.062 -8.148 1 98.19 175 GLN A C 1
ATOM 1358 O O . GLN A 1 175 ? -0.341 18.609 -7.047 1 98.19 175 GLN A O 1
ATOM 1363 N N . ALA A 1 176 ? 0.045 18.656 -9.25 1 98.25 176 ALA A N 1
ATOM 1364 C CA . ALA A 1 176 ? 0.3 20.094 -9.227 1 98.25 176 ALA A CA 1
ATOM 1365 C C . ALA A 1 176 ? -0.921 20.859 -8.719 1 98.25 176 ALA A C 1
ATOM 1367 O O . ALA A 1 176 ? -0.796 21.766 -7.883 1 98.25 176 ALA A O 1
ATOM 1368 N N . LYS A 1 177 ? -2.068 20.547 -9.195 1 98.25 177 LYS A N 1
ATOM 1369 C CA . LYS A 1 177 ? -3.303 21.203 -8.797 1 98.25 177 LYS A CA 1
ATOM 1370 C C . LYS A 1 177 ? -3.576 21.016 -7.305 1 98.25 177 LYS A C 1
ATOM 1372 O O . LYS A 1 177 ? -3.965 21.969 -6.613 1 98.25 177 LYS A O 1
ATOM 1377 N N . ASN A 1 178 ? -3.354 19.859 -6.855 1 98.56 178 ASN A N 1
ATOM 1378 C CA . ASN A 1 178 ? -3.625 19.562 -5.453 1 98.56 178 ASN A CA 1
ATOM 1379 C C . ASN A 1 178 ? -2.576 20.188 -4.539 1 98.56 178 ASN A C 1
ATOM 1381 O O . ASN A 1 178 ? -2.883 20.578 -3.406 1 98.56 178 ASN A O 1
ATOM 1385 N N . ARG A 1 179 ? -1.326 20.234 -4.996 1 98.69 179 ARG A N 1
ATOM 1386 C CA . ARG A 1 179 ? -0.307 20.969 -4.242 1 98.69 179 ARG A CA 1
ATOM 1387 C C . ARG A 1 179 ? -0.727 22.406 -4.004 1 98.69 179 ARG A C 1
ATOM 1389 O O . ARG A 1 179 ? -0.633 22.922 -2.885 1 98.69 179 ARG A O 1
ATOM 1396 N N . TYR A 1 180 ? -1.242 23.031 -5.035 1 98.62 180 TYR A N 1
ATOM 1397 C CA . TYR A 1 180 ? -1.729 24.391 -4.883 1 98.62 180 TYR A CA 1
ATOM 1398 C C . TYR A 1 180 ? -2.945 24.438 -3.965 1 98.62 180 TYR A C 1
ATOM 1400 O O . TYR A 1 180 ? -3.004 25.25 -3.039 1 98.62 180 TYR A O 1
ATOM 1408 N N . LYS A 1 181 ? -3.873 23.609 -4.23 1 98.56 181 LYS A N 1
ATOM 1409 C CA . LYS A 1 181 ? -5.09 23.562 -3.422 1 98.56 181 LYS A CA 1
ATOM 1410 C C . LYS A 1 181 ? -4.758 23.438 -1.938 1 98.56 181 LYS A C 1
ATOM 1412 O O . LYS A 1 181 ? -5.27 24.203 -1.116 1 98.56 181 LYS A O 1
ATOM 1417 N N . ILE A 1 182 ? -3.895 22.516 -1.558 1 98.69 182 ILE A N 1
ATOM 1418 C CA . ILE A 1 182 ? -3.547 22.266 -0.163 1 98.69 182 ILE A CA 1
ATOM 1419 C C . ILE A 1 182 ? -2.84 23.484 0.417 1 98.69 182 ILE A C 1
ATOM 1421 O O . ILE A 1 182 ? -3.066 23.844 1.573 1 98.69 182 ILE A O 1
ATOM 1425 N N . SER A 1 183 ? -1.999 24.109 -0.381 1 98.5 183 SER A N 1
ATOM 1426 C CA . SER A 1 183 ? -1.259 25.266 0.105 1 98.5 183 SER A CA 1
ATOM 1427 C C . SER A 1 183 ? -2.203 26.406 0.499 1 98.5 183 SER A C 1
ATOM 1429 O O . SER A 1 183 ? -1.874 27.219 1.36 1 98.5 183 SER A O 1
ATOM 1431 N N . THR A 1 184 ? -3.365 26.453 -0.104 1 98.12 184 THR A N 1
ATOM 1432 C CA . THR A 1 184 ? -4.328 27.5 0.209 1 98.12 184 THR A CA 1
ATOM 1433 C C . THR A 1 184 ? -5.145 27.141 1.444 1 98.12 184 THR A C 1
ATOM 1435 O O . THR A 1 184 ? -5.773 28 2.059 1 98.12 184 THR A O 1
ATOM 1438 N N . LEU A 1 185 ? -5.09 25.906 1.804 1 97.75 185 LEU A N 1
ATOM 1439 C CA . LEU A 1 185 ? -5.945 25.422 2.883 1 97.75 185 LEU A CA 1
ATOM 1440 C C . LEU A 1 185 ? -5.191 25.406 4.207 1 97.75 185 LEU A C 1
ATOM 1442 O O . LEU A 1 185 ? -5.805 25.406 5.277 1 97.75 185 LEU A O 1
ATOM 1446 N N . VAL A 1 186 ? -3.9 25.359 4.148 1 98.12 186 VAL A N 1
ATOM 1447 C CA . VAL A 1 186 ? -3.162 25.109 5.379 1 98.12 186 VAL A CA 1
ATOM 1448 C C . VAL A 1 186 ? -2.037 26.141 5.527 1 98.12 186 VAL A C 1
ATOM 1450 O O . VAL A 1 186 ? -1.637 26.766 4.551 1 98.12 186 VAL A O 1
ATOM 1453 N N . ASP A 1 187 ? -1.487 26.234 6.766 1 97.25 187 ASP A N 1
ATOM 1454 C CA . ASP A 1 187 ? -0.389 27.141 7.074 1 97.25 187 ASP A CA 1
ATOM 1455 C C . ASP A 1 187 ? 0.924 26.391 7.246 1 97.25 187 ASP A C 1
ATOM 1457 O O . ASP A 1 187 ? 2.002 26.984 7.23 1 97.25 187 ASP A O 1
ATOM 1461 N N . TYR A 1 188 ? 0.835 25.188 7.48 1 98.25 188 TYR A N 1
ATOM 1462 C CA . TYR A 1 188 ? 1.979 24.312 7.738 1 98.25 188 TYR A CA 1
ATOM 1463 C C . TYR A 1 188 ? 1.811 22.969 7.043 1 98.25 188 TYR A C 1
ATOM 1465 O O . TYR A 1 188 ? 0.718 22.391 7.035 1 98.25 188 TYR A O 1
ATOM 1473 N N . ILE A 1 189 ? 2.873 22.516 6.383 1 98.69 189 ILE A N 1
ATOM 1474 C CA . ILE A 1 189 ? 2.816 21.266 5.633 1 98.69 189 ILE A CA 1
ATOM 1475 C C . ILE A 1 189 ? 3.863 20.297 6.168 1 98.69 189 ILE A C 1
ATOM 1477 O O . ILE A 1 189 ? 5.016 20.672 6.395 1 98.69 189 ILE A O 1
ATOM 1481 N N . ILE A 1 190 ? 3.504 19.109 6.477 1 98.81 190 ILE A N 1
ATOM 1482 C CA . ILE A 1 190 ? 4.395 17.969 6.711 1 98.81 190 ILE A CA 1
ATOM 1483 C C . ILE A 1 190 ? 4.457 17.094 5.461 1 98.81 190 ILE A C 1
ATOM 1485 O O . ILE A 1 190 ? 3.477 16.453 5.098 1 98.81 190 ILE A O 1
ATOM 1489 N N . PRO A 1 191 ? 5.562 17.109 4.746 1 98.94 191 PRO A N 1
ATOM 1490 C CA . PRO A 1 191 ? 5.691 16.359 3.494 1 98.94 191 PRO A CA 1
ATOM 1491 C C . PRO A 1 191 ? 6.02 14.883 3.717 1 98.94 191 PRO A C 1
ATOM 1493 O O . PRO A 1 191 ? 6.18 14.445 4.863 1 98.94 191 PRO A O 1
ATOM 1496 N N . GLY A 1 192 ? 6.07 14.172 2.662 1 98.88 192 GLY A N 1
ATOM 1497 C CA . GLY A 1 192 ? 6.32 12.742 2.736 1 98.88 192 GLY A CA 1
ATOM 1498 C C . GLY A 1 192 ? 7.754 12.406 3.102 1 98.88 192 GLY A C 1
ATOM 1499 O O . GLY A 1 192 ? 8 11.453 3.848 1 98.88 192 GLY A O 1
ATOM 1500 N N . HIS A 1 193 ? 8.633 13.164 2.578 1 98.81 193 HIS A N 1
ATOM 1501 C CA . HIS A 1 193 ? 10.039 12.781 2.697 1 98.81 193 HIS A CA 1
ATOM 1502 C C . HIS A 1 193 ? 10.906 13.992 3.033 1 98.81 193 HIS A C 1
ATOM 1504 O O . HIS A 1 193 ? 11.938 14.211 2.396 1 98.81 193 HIS A O 1
ATOM 1510 N N . GLY A 1 194 ? 10.461 14.719 4.16 1 98.5 194 GLY A N 1
ATOM 1511 C CA . GLY A 1 194 ? 11.203 15.883 4.617 1 98.5 194 GLY A CA 1
ATOM 1512 C C . GLY A 1 194 ? 10.633 16.5 5.883 1 98.5 194 GLY A C 1
ATOM 1513 O O . GLY A 1 194 ? 9.609 16.047 6.391 1 98.5 194 GLY A O 1
ATOM 1514 N N . MET A 1 195 ? 11.328 17.578 6.32 1 98.06 195 MET A N 1
ATOM 1515 C CA . MET A 1 195 ? 10.867 18.328 7.48 1 98.06 195 MET A CA 1
ATOM 1516 C C . MET A 1 195 ? 9.617 19.141 7.141 1 98.06 195 MET A C 1
ATOM 1518 O O . MET A 1 195 ? 9.477 19.625 6.016 1 98.06 195 MET A O 1
ATOM 1522 N N . GLY A 1 196 ? 8.758 19.281 8.133 1 98.19 196 GLY A N 1
ATOM 1523 C CA . GLY A 1 196 ? 7.641 20.188 7.961 1 98.19 196 GLY A CA 1
ATOM 1524 C C . GLY A 1 196 ? 8.07 21.625 7.758 1 98.19 196 GLY A C 1
ATOM 1525 O O . GLY A 1 196 ? 9.164 22.016 8.164 1 98.19 196 GLY A O 1
ATOM 1526 N N . PHE A 1 197 ? 7.188 22.391 7.109 1 98.25 197 PHE A N 1
ATOM 1527 C CA . PHE A 1 197 ? 7.543 23.766 6.809 1 98.25 197 PHE A CA 1
ATOM 1528 C C . PHE A 1 197 ? 6.301 24.656 6.77 1 98.25 197 PHE A C 1
ATOM 1530 O O . PHE A 1 197 ? 5.203 24.172 6.469 1 98.25 197 PHE A O 1
ATOM 1537 N N . LYS A 1 198 ? 6.449 25.906 7.109 1 97.94 198 LYS A N 1
ATOM 1538 C CA . LYS A 1 198 ? 5.391 26.906 6.992 1 97.94 198 LYS A CA 1
ATOM 1539 C C . LYS A 1 198 ? 5.145 27.281 5.535 1 97.94 198 LYS A C 1
ATOM 1541 O O . LYS A 1 198 ? 6.09 27.406 4.754 1 97.94 198 LYS A O 1
ATOM 1546 N N . VAL A 1 199 ? 3.908 27.453 5.195 1 98 199 VAL A N 1
ATOM 1547 C CA . VAL A 1 199 ? 3.555 27.859 3.844 1 98 199 VAL A CA 1
ATOM 1548 C C . VAL A 1 199 ? 3.568 29.391 3.748 1 98 199 VAL A C 1
ATOM 1550 O O . VAL A 1 199 ? 2.896 30.078 4.523 1 98 199 VAL A O 1
ATOM 1553 N N . THR A 1 200 ? 4.312 29.906 2.809 1 98.19 200 THR A N 1
ATOM 1554 C CA . THR A 1 200 ? 4.391 31.359 2.623 1 98.19 200 THR A CA 1
ATOM 1555 C C . THR A 1 200 ? 3.602 31.781 1.39 1 98.19 200 THR A C 1
ATOM 1557 O O . THR A 1 200 ? 3.236 30.953 0.558 1 98.19 200 THR A O 1
ATOM 1560 N N . ASP A 1 201 ? 3.371 33.062 1.304 1 98 201 ASP A N 1
ATOM 1561 C CA . ASP A 1 201 ? 2.682 33.594 0.136 1 98 201 ASP A CA 1
ATOM 1562 C C . ASP A 1 201 ? 3.494 33.375 -1.137 1 98 201 ASP A C 1
ATOM 1564 O O . ASP A 1 201 ? 2.928 33.125 -2.209 1 98 201 ASP A O 1
ATOM 1568 N N . GLU A 1 202 ? 4.789 33.438 -1.019 1 97.94 202 GLU A N 1
ATOM 1569 C CA . GLU A 1 202 ? 5.66 33.188 -2.16 1 97.94 202 GLU A CA 1
ATOM 1570 C C . GLU A 1 202 ? 5.52 31.75 -2.646 1 97.94 202 GLU A C 1
ATOM 1572 O O . GLU A 1 202 ? 5.473 31.5 -3.852 1 97.94 202 GLU A O 1
ATOM 1577 N N . MET A 1 203 ? 5.473 30.875 -1.714 1 98.19 203 MET A N 1
ATOM 1578 C CA . MET A 1 203 ? 5.281 29.469 -2.057 1 98.19 203 MET A CA 1
ATOM 1579 C C . MET A 1 203 ? 3.943 29.25 -2.758 1 98.19 203 MET A C 1
ATOM 1581 O O . MET A 1 203 ? 3.871 28.547 -3.76 1 98.19 203 MET A O 1
ATOM 1585 N N . ARG A 1 204 ? 2.893 29.859 -2.232 1 98.12 204 ARG A N 1
ATOM 1586 C CA . ARG A 1 204 ? 1.565 29.719 -2.826 1 98.12 204 ARG A CA 1
ATOM 1587 C C . ARG A 1 204 ? 1.554 30.25 -4.258 1 98.12 204 ARG A C 1
ATOM 1589 O O . ARG A 1 204 ? 0.923 29.656 -5.137 1 98.12 204 ARG A O 1
ATOM 1596 N N . SER A 1 205 ? 2.232 31.344 -4.473 1 97.44 205 SER A N 1
ATOM 1597 C CA . SER A 1 205 ? 2.309 31.922 -5.809 1 97.44 205 SER A CA 1
ATOM 1598 C C . SER A 1 205 ? 3.008 30.969 -6.777 1 97.44 205 SER A C 1
ATOM 1600 O O . SER A 1 205 ? 2.557 30.797 -7.914 1 97.44 205 SER A O 1
ATOM 1602 N N . LYS A 1 206 ? 4.082 30.438 -6.316 1 97.31 206 LYS A N 1
ATOM 1603 C CA . LYS A 1 206 ? 4.82 29.484 -7.148 1 97.31 206 LYS A CA 1
ATOM 1604 C C . LYS A 1 206 ? 3.973 28.25 -7.457 1 97.31 206 LYS A C 1
ATOM 1606 O O . LYS A 1 206 ? 3.971 27.766 -8.594 1 97.31 206 LYS A O 1
ATOM 1611 N N . LEU A 1 207 ? 3.328 27.75 -6.473 1 98.19 207 LEU A N 1
ATOM 1612 C CA . LEU A 1 207 ? 2.49 26.562 -6.637 1 98.19 207 LEU A CA 1
ATOM 1613 C C . LEU A 1 207 ? 1.325 26.844 -7.578 1 98.19 207 LEU A C 1
ATOM 1615 O O . LEU A 1 207 ? 0.931 25.984 -8.367 1 98.19 207 LEU A O 1
ATOM 1619 N N . LYS A 1 208 ? 0.776 28.062 -7.461 1 97.38 208 LYS A N 1
ATOM 1620 C CA . LYS A 1 208 ? -0.283 28.469 -8.383 1 97.38 208 LYS A CA 1
ATOM 1621 C C . LYS A 1 208 ? 0.205 28.438 -9.828 1 97.38 208 LYS A C 1
ATOM 1623 O O . LYS A 1 208 ? -0.479 27.922 -10.711 1 97.38 208 LYS A O 1
ATOM 1628 N N . GLU A 1 209 ? 1.36 28.953 -10.039 1 96.38 209 GLU A N 1
ATOM 1629 C CA . GLU A 1 209 ? 1.948 28.969 -11.375 1 96.38 209 GLU A CA 1
ATOM 1630 C C . GLU A 1 209 ? 2.137 27.547 -11.906 1 96.38 209 GLU A C 1
ATOM 1632 O O . GLU A 1 209 ? 1.846 27.281 -13.07 1 96.38 209 GLU A O 1
ATOM 1637 N N . ASP A 1 210 ? 2.631 26.703 -11.047 1 94.38 210 ASP A N 1
ATOM 1638 C CA . ASP A 1 210 ? 2.9 25.312 -11.43 1 94.38 210 ASP A CA 1
ATOM 1639 C C . ASP A 1 210 ? 1.605 24.562 -11.734 1 94.38 210 ASP A C 1
ATOM 1641 O O . ASP A 1 210 ? 1.61 23.594 -12.492 1 94.38 210 ASP A O 1
ATOM 1645 N N . SER A 1 211 ? 0.539 24.969 -11.125 1 93 211 SER A N 1
ATOM 1646 C CA . SER A 1 211 ? -0.728 24.266 -11.281 1 93 211 SER A CA 1
ATOM 1647 C C . SER A 1 211 ? -1.398 24.609 -12.602 1 93 211 SER A C 1
ATOM 1649 O O . SER A 1 211 ? -2.293 23.891 -13.055 1 93 211 SER A O 1
ATOM 1651 N N . ILE A 1 212 ? -1.099 25.75 -13.148 1 87.44 212 ILE A N 1
ATOM 1652 C CA . ILE A 1 212 ? -1.68 26.25 -14.391 1 87.44 212 ILE A CA 1
ATOM 1653 C C . ILE A 1 212 ? -0.833 25.781 -15.57 1 87.44 212 ILE A C 1
ATOM 1655 O O . ILE A 1 212 ? -1.368 25.344 -16.594 1 87.44 212 ILE A O 1
ATOM 1659 N N . TYR A 1 213 ? 0.569 25.859 -15.242 1 68.44 213 TYR A N 1
ATOM 1660 C CA . TYR A 1 213 ? 1.455 25.656 -16.375 1 68.44 213 TYR A CA 1
ATOM 1661 C C . TYR A 1 213 ? 1.91 24.203 -16.453 1 68.44 213 TYR A C 1
ATOM 1663 O O . TYR A 1 213 ? 2.287 23.609 -15.43 1 68.44 213 TYR A O 1
ATOM 1671 N N . LYS A 1 214 ? 1.171 23.391 -17.156 1 55.22 214 LYS A N 1
ATOM 1672 C CA . LYS A 1 214 ? 1.534 21.984 -17.312 1 55.22 214 LYS A CA 1
ATOM 1673 C C . LYS A 1 214 ? 2.996 21.844 -17.734 1 55.22 214 LYS A C 1
ATOM 1675 O O . LYS A 1 214 ? 3.512 22.656 -18.5 1 55.22 214 LYS A O 1
ATOM 1680 N N . MET B 1 1 ? 14.156 -30.578 -7.223 1 82.06 1 MET B N 1
ATOM 1681 C CA . MET B 1 1 ? 12.852 -30.719 -6.578 1 82.06 1 MET B CA 1
ATOM 1682 C C . MET B 1 1 ? 11.906 -29.609 -7.039 1 82.06 1 MET B C 1
ATOM 1684 O O . MET B 1 1 ? 12.344 -28.5 -7.359 1 82.06 1 MET B O 1
ATOM 1688 N N . PRO B 1 2 ? 10.633 -29.938 -7.145 1 91.12 2 PRO B N 1
ATOM 1689 C CA . PRO B 1 2 ? 9.688 -28.922 -7.617 1 91.12 2 PRO B CA 1
ATOM 1690 C C . PRO B 1 2 ? 9.469 -27.812 -6.605 1 91.12 2 PRO B C 1
ATOM 1692 O O . PRO B 1 2 ? 9.68 -28 -5.406 1 91.12 2 PRO B O 1
ATOM 1695 N N . ASN B 1 3 ? 9.227 -26.609 -7.102 1 95.69 3 ASN B N 1
ATOM 1696 C CA . ASN B 1 3 ? 8.727 -25.547 -6.238 1 95.69 3 ASN B CA 1
ATOM 1697 C C . ASN B 1 3 ? 7.371 -25.906 -5.629 1 95.69 3 ASN B C 1
ATOM 1699 O O . ASN B 1 3 ? 6.473 -26.375 -6.332 1 95.69 3 ASN B O 1
ATOM 1703 N N . GLU B 1 4 ? 7.277 -25.797 -4.383 1 96.81 4 GLU B N 1
ATOM 1704 C CA . GLU B 1 4 ? 6.012 -26.062 -3.707 1 96.81 4 GLU B CA 1
ATOM 1705 C C . GLU B 1 4 ? 5.211 -24.781 -3.5 1 96.81 4 GLU B C 1
ATOM 1707 O O . GLU B 1 4 ? 5.676 -23.859 -2.824 1 96.81 4 GLU B O 1
ATOM 1712 N N . ILE B 1 5 ? 4.094 -24.812 -4.086 1 97.81 5 ILE B N 1
ATOM 1713 C CA . ILE B 1 5 ? 3.176 -23.688 -3.932 1 97.81 5 ILE B CA 1
ATOM 1714 C C . ILE B 1 5 ? 2.102 -24.031 -2.906 1 97.81 5 ILE B C 1
ATOM 1716 O O . ILE B 1 5 ? 1.351 -24.984 -3.086 1 97.81 5 ILE B O 1
ATOM 1720 N N . HIS B 1 6 ? 2.045 -23.266 -1.851 1 97.94 6 HIS B N 1
ATOM 1721 C CA . HIS B 1 6 ? 1.035 -23.453 -0.812 1 97.94 6 HIS B CA 1
ATOM 1722 C C . HIS B 1 6 ? 0.168 -22.203 -0.665 1 97.94 6 HIS B C 1
ATOM 1724 O O . HIS B 1 6 ? 0.643 -21.156 -0.207 1 97.94 6 HIS B O 1
ATOM 1730 N N . VAL B 1 7 ? -1.079 -22.328 -1.076 1 98.44 7 VAL B N 1
ATOM 1731 C CA . VAL B 1 7 ? -2.02 -21.266 -0.761 1 98.44 7 VAL B CA 1
ATOM 1732 C C . VAL B 1 7 ? -2.387 -21.312 0.72 1 98.44 7 VAL B C 1
ATOM 1734 O O . VAL B 1 7 ? -3.16 -22.172 1.145 1 98.44 7 VAL B O 1
ATOM 1737 N N . LEU B 1 8 ? -1.835 -20.422 1.471 1 98.75 8 LEU B N 1
ATOM 1738 C CA . LEU B 1 8 ? -2.113 -20.406 2.902 1 98.75 8 LEU B CA 1
ATOM 1739 C C . LEU B 1 8 ? -3.568 -20.047 3.17 1 98.75 8 LEU B C 1
ATOM 1741 O O . LEU B 1 8 ? -4.207 -20.625 4.055 1 98.75 8 LEU B O 1
ATOM 1745 N N . PHE B 1 9 ? -4.074 -19.078 2.422 1 98.88 9 PHE B N 1
ATOM 1746 C CA . PHE B 1 9 ? -5.465 -18.656 2.504 1 98.88 9 PHE B CA 1
ATOM 1747 C C . PHE B 1 9 ? -5.988 -18.25 1.133 1 98.88 9 PHE B C 1
ATOM 1749 O O . PHE B 1 9 ? -5.43 -17.344 0.491 1 98.88 9 PHE B O 1
ATOM 1756 N N . PRO B 1 10 ? -6.992 -18.891 0.645 1 98.69 10 PRO B N 1
ATOM 1757 C CA . PRO B 1 10 ? -7.691 -18.344 -0.518 1 98.69 10 PRO B CA 1
ATOM 1758 C C . PRO B 1 10 ? -8.422 -17.031 -0.201 1 98.69 10 PRO B C 1
ATOM 1760 O O . PRO B 1 10 ? -9.047 -16.906 0.858 1 98.69 10 PRO B O 1
ATOM 1763 N N . GLY B 1 11 ? -8.273 -16.062 -1.075 1 98.81 11 GLY B N 1
ATOM 1764 C CA . GLY B 1 11 ? -8.945 -14.797 -0.857 1 98.81 11 GLY B CA 1
ATOM 1765 C C . GLY B 1 11 ? -10.438 -14.844 -1.133 1 98.81 11 GLY B C 1
ATOM 1766 O O . GLY B 1 11 ? -10.969 -15.891 -1.507 1 98.81 11 GLY B O 1
ATOM 1767 N N . TYR B 1 12 ? -11.055 -13.742 -0.87 1 98.69 12 TYR B N 1
ATOM 1768 C CA . TYR B 1 12 ? -12.484 -13.578 -1.141 1 98.69 12 TYR B CA 1
ATOM 1769 C C . TYR B 1 12 ? -12.852 -12.109 -1.26 1 98.69 12 TYR B C 1
ATOM 1771 O O . TYR B 1 12 ? -12.117 -11.234 -0.792 1 98.69 12 TYR B O 1
ATOM 1779 N N . SER B 1 13 ? -13.867 -11.852 -1.934 1 97.88 13 SER B N 1
ATOM 1780 C CA . SER B 1 13 ? -14.531 -10.555 -2.025 1 97.88 13 SER B CA 1
ATOM 1781 C C . SER B 1 13 ? -16.031 -10.711 -2.201 1 97.88 13 SER B C 1
ATOM 1783 O O . SER B 1 13 ? -16.5 -11.266 -3.205 1 97.88 13 SER B O 1
ATOM 1785 N N . VAL B 1 14 ? -16.766 -10.297 -1.21 1 96.81 14 VAL B N 1
ATOM 1786 C CA . VAL B 1 14 ? -18.219 -10.461 -1.227 1 96.81 14 VAL B CA 1
ATOM 1787 C C . VAL B 1 14 ? -18.875 -9.25 -0.564 1 96.81 14 VAL B C 1
ATOM 1789 O O . VAL B 1 14 ? -18.25 -8.57 0.262 1 96.81 14 VAL B O 1
ATOM 1792 N N . PRO B 1 15 ? -20.094 -8.945 -0.991 1 95.75 15 PRO B N 1
ATOM 1793 C CA . PRO B 1 15 ? -20.797 -7.887 -0.27 1 95.75 15 PRO B CA 1
ATOM 1794 C C . PRO B 1 15 ? -20.922 -8.172 1.226 1 95.75 15 PRO B C 1
ATOM 1796 O O . PRO B 1 15 ? -21.094 -9.328 1.626 1 95.75 15 PRO B O 1
ATOM 1799 N N . ASP B 1 16 ? -20.828 -7.129 2.016 1 96.88 16 ASP B N 1
ATOM 1800 C CA . ASP B 1 16 ? -21.078 -7.301 3.445 1 96.88 16 ASP B CA 1
ATOM 1801 C C . ASP B 1 16 ? -22.516 -7.723 3.711 1 96.88 16 ASP B C 1
ATOM 1803 O O . ASP B 1 16 ? -23.453 -7.113 3.193 1 96.88 16 ASP B O 1
ATOM 1807 N N . PRO B 1 17 ? -22.75 -8.727 4.484 1 95.25 17 PRO B N 1
ATOM 1808 C CA . PRO B 1 17 ? -24.109 -9.227 4.68 1 95.25 17 PRO B CA 1
ATOM 1809 C C . PRO B 1 17 ? -24.984 -8.273 5.496 1 95.25 17 PRO B C 1
ATOM 1811 O O . PRO B 1 17 ? -26.203 -8.289 5.367 1 95.25 17 PRO B O 1
ATOM 1814 N N . GLU B 1 18 ? -24.422 -7.395 6.289 1 95.38 18 GLU B N 1
ATOM 1815 C CA . GLU B 1 18 ? -25.172 -6.559 7.211 1 95.38 18 GLU B CA 1
ATOM 1816 C C . GLU B 1 18 ? -25.125 -5.09 6.789 1 95.38 18 GLU B C 1
ATOM 1818 O O . GLU B 1 18 ? -25.859 -4.262 7.34 1 95.38 18 GLU B O 1
ATOM 1823 N N . ASP B 1 19 ? -24.25 -4.797 5.898 1 93.94 19 ASP B N 1
ATOM 1824 C CA . ASP B 1 19 ? -24.047 -3.418 5.473 1 93.94 19 ASP B CA 1
ATOM 1825 C C . ASP B 1 19 ? -23.938 -3.322 3.953 1 93.94 19 ASP B C 1
ATOM 1827 O O . ASP B 1 19 ? -22.859 -3.549 3.387 1 93.94 19 ASP B O 1
ATOM 1831 N N . LYS B 1 20 ? -24.969 -2.857 3.342 1 92.38 20 LYS B N 1
ATOM 1832 C CA . LYS B 1 20 ? -25.047 -2.816 1.884 1 92.38 20 LYS B CA 1
ATOM 1833 C C . LYS B 1 20 ? -24.047 -1.82 1.309 1 92.38 20 LYS B C 1
ATOM 1835 O O . LYS B 1 20 ? -23.75 -1.845 0.11 1 92.38 20 LYS B O 1
ATOM 1840 N N . THR B 1 21 ? -23.438 -1 2.104 1 93.62 21 THR B N 1
ATOM 1841 C CA . THR B 1 21 ? -22.484 0.006 1.646 1 93.62 21 THR B CA 1
ATOM 1842 C C . THR B 1 21 ? -21.047 -0.445 1.912 1 93.62 21 THR B C 1
ATOM 1844 O O . THR B 1 21 ? -20.125 0.37 1.901 1 93.62 21 THR B O 1
ATOM 1847 N N . ALA B 1 22 ? -20.922 -1.742 2.158 1 96.81 22 ALA B N 1
ATOM 1848 C CA . ALA B 1 22 ? -19.594 -2.25 2.469 1 96.81 22 ALA B CA 1
ATOM 1849 C C . ALA B 1 22 ? -19.344 -3.592 1.787 1 96.81 22 ALA B C 1
ATOM 1851 O O . ALA B 1 22 ? -20.281 -4.25 1.336 1 96.81 22 ALA B O 1
ATOM 1852 N N . MET B 1 23 ? -18.109 -3.865 1.62 1 97.12 23 MET B N 1
ATOM 1853 C CA . MET B 1 23 ? -17.656 -5.152 1.106 1 97.12 23 MET B CA 1
ATOM 1854 C C . MET B 1 23 ? -16.797 -5.879 2.143 1 97.12 23 MET B C 1
ATOM 1856 O O . MET B 1 23 ? -16.156 -5.246 2.977 1 97.12 23 MET B O 1
ATOM 1860 N N . ARG B 1 24 ? -16.844 -7.223 2.115 1 98.31 24 ARG B N 1
ATOM 1861 C CA . ARG B 1 24 ? -15.891 -8.07 2.824 1 98.31 24 ARG B CA 1
ATOM 1862 C C . ARG B 1 24 ? -14.859 -8.648 1.867 1 98.31 24 ARG B C 1
ATOM 1864 O O . ARG B 1 24 ? -15.211 -9.289 0.874 1 98.31 24 ARG B O 1
ATOM 1871 N N . ALA B 1 25 ? -13.609 -8.352 2.127 1 98.5 25 ALA B N 1
ATOM 1872 C CA . ALA B 1 25 ? -12.594 -8.82 1.189 1 98.5 25 ALA B CA 1
ATOM 1873 C C . ALA B 1 25 ? -11.281 -9.102 1.906 1 98.5 25 ALA B C 1
ATOM 1875 O O . ALA B 1 25 ? -10.992 -8.516 2.951 1 98.5 25 ALA B O 1
ATOM 1876 N N . ASN B 1 26 ? -10.547 -10.016 1.465 1 98.81 26 ASN B N 1
ATOM 1877 C CA . ASN B 1 26 ? -9.172 -10.344 1.835 1 98.81 26 ASN B CA 1
ATOM 1878 C C . ASN B 1 26 ? -8.438 -11.039 0.691 1 98.81 26 ASN B C 1
ATOM 1880 O O . ASN B 1 26 ? -9.055 -11.719 -0.126 1 98.81 26 ASN B O 1
ATOM 1884 N N . CYS B 1 27 ? -7.191 -10.812 0.624 1 98.88 27 CYS B N 1
ATOM 1885 C CA . CYS B 1 27 ? -6.426 -11.352 -0.493 1 98.88 27 CYS B CA 1
ATOM 1886 C C . CYS B 1 27 ? -6.117 -12.828 -0.279 1 98.88 27 CYS B C 1
ATOM 1888 O O . CYS B 1 27 ? -6.219 -13.328 0.84 1 98.88 27 CYS B O 1
ATOM 1890 N N . SER B 1 28 ? -5.77 -13.516 -1.361 1 98.94 28 SER B N 1
ATOM 1891 C CA . SER B 1 28 ? -5.055 -14.781 -1.245 1 98.94 28 SER B CA 1
ATOM 1892 C C . SER B 1 28 ? -3.645 -14.57 -0.7 1 98.94 28 SER B C 1
ATOM 1894 O O . SER B 1 28 ? -2.998 -13.57 -1.005 1 98.94 28 SER B O 1
ATOM 1896 N N . CYS B 1 29 ? -3.242 -15.445 0.113 1 98.94 29 CYS B N 1
ATOM 1897 C CA . CYS B 1 29 ? -1.88 -15.484 0.635 1 98.94 29 CYS B CA 1
ATOM 1898 C C . CYS B 1 29 ? -1.188 -16.797 0.254 1 98.94 29 CYS B C 1
ATOM 1900 O O . CYS B 1 29 ? -1.695 -17.875 0.541 1 98.94 29 CYS B O 1
ATOM 1902 N N . THR B 1 30 ? 0.006 -16.656 -0.386 1 98.88 30 THR B N 1
ATOM 1903 C CA . THR B 1 30 ? 0.65 -17.844 -0.944 1 98.88 30 THR B CA 1
ATOM 1904 C C . THR B 1 30 ? 2.098 -17.953 -0.47 1 98.88 30 THR B C 1
ATOM 1906 O O . THR B 1 30 ? 2.818 -16.953 -0.442 1 98.88 30 THR B O 1
ATOM 1909 N N . LEU B 1 31 ? 2.494 -19.109 -0.036 1 98.81 31 LEU B N 1
ATOM 1910 C CA . LEU B 1 31 ? 3.881 -19.453 0.26 1 98.81 31 LEU B CA 1
ATOM 1911 C C . LEU B 1 31 ? 4.484 -20.297 -0.866 1 98.81 31 LEU B C 1
ATOM 1913 O O . LEU B 1 31 ? 3.9 -21.281 -1.29 1 98.81 31 LEU B O 1
ATOM 1917 N N . ILE B 1 32 ? 5.566 -19.844 -1.41 1 98.56 32 ILE B N 1
ATOM 1918 C CA . ILE B 1 32 ? 6.352 -20.625 -2.359 1 98.56 32 ILE B CA 1
ATOM 1919 C C . ILE B 1 32 ? 7.617 -21.141 -1.676 1 98.56 32 ILE B C 1
ATOM 1921 O O . ILE B 1 32 ? 8.477 -20.359 -1.273 1 98.56 32 ILE B O 1
ATOM 1925 N N . LYS B 1 33 ? 7.703 -22.422 -1.458 1 97.69 33 LYS B N 1
ATOM 1926 C CA . LYS B 1 33 ? 8.969 -23.062 -1.109 1 97.69 33 LYS B CA 1
ATOM 1927 C C . LYS B 1 33 ? 9.75 -23.453 -2.361 1 97.69 33 LYS B C 1
ATOM 1929 O O . LYS B 1 33 ? 9.508 -24.516 -2.941 1 97.69 33 LYS B O 1
ATOM 1934 N N . ALA B 1 34 ? 10.664 -22.578 -2.695 1 95.81 34 ALA B N 1
ATOM 1935 C CA . ALA B 1 34 ? 11.391 -22.766 -3.951 1 95.81 34 ALA B CA 1
ATOM 1936 C C . ALA B 1 34 ? 12.438 -23.859 -3.822 1 95.81 34 ALA B C 1
ATOM 1938 O O . ALA B 1 34 ? 12.922 -24.141 -2.723 1 95.81 34 ALA B O 1
ATOM 1939 N N . SER B 1 35 ? 12.836 -24.422 -4.926 1 89.25 35 SER B N 1
ATOM 1940 C CA . SER B 1 35 ? 13.727 -25.578 -4.977 1 89.25 35 SER B CA 1
ATOM 1941 C C . SER B 1 35 ? 15.133 -25.203 -4.5 1 89.25 35 SER B C 1
ATOM 1943 O O . SER B 1 35 ? 15.883 -26.062 -4.035 1 89.25 35 SER B O 1
ATOM 1945 N N . ASN B 1 36 ? 15.508 -23.891 -4.547 1 89.56 36 ASN B N 1
ATOM 1946 C CA . ASN B 1 36 ? 16.828 -23.453 -4.098 1 89.56 36 ASN B CA 1
ATOM 1947 C C . ASN B 1 36 ? 16.812 -23.047 -2.629 1 89.56 36 ASN B C 1
ATOM 1949 O O . ASN B 1 36 ? 17.703 -22.312 -2.178 1 89.56 36 ASN B O 1
ATOM 1953 N N . ASN B 1 37 ? 15.773 -23.391 -1.911 1 90.88 37 ASN B N 1
ATOM 1954 C CA . ASN B 1 37 ? 15.617 -23.156 -0.481 1 90.88 37 ASN B CA 1
ATOM 1955 C C . ASN B 1 37 ? 15.281 -21.688 -0.193 1 90.88 37 ASN B C 1
ATOM 1957 O O . ASN B 1 37 ? 15.633 -21.156 0.863 1 90.88 37 ASN B O 1
ATOM 1961 N N . THR B 1 38 ? 14.766 -21.109 -1.207 1 95.5 38 THR B N 1
ATOM 1962 C CA . THR B 1 38 ? 14.25 -19.75 -1.04 1 95.5 38 THR B CA 1
ATOM 1963 C C . THR B 1 38 ? 12.75 -19.781 -0.736 1 95.5 38 THR B C 1
ATOM 1965 O O . THR B 1 38 ? 11.969 -20.375 -1.482 1 95.5 38 THR B O 1
ATOM 1968 N N . ASN B 1 39 ? 12.383 -19.203 0.394 1 98.5 39 ASN B N 1
ATOM 1969 C CA . ASN B 1 39 ? 10.969 -19.047 0.742 1 98.5 39 ASN B CA 1
ATOM 1970 C C . ASN B 1 39 ? 10.438 -17.672 0.361 1 98.5 39 ASN B C 1
ATOM 1972 O O . ASN B 1 39 ? 11.023 -16.656 0.728 1 98.5 39 ASN B O 1
ATOM 1976 N N . ILE B 1 40 ? 9.398 -17.703 -0.405 1 98.81 40 ILE B N 1
ATOM 1977 C CA . ILE B 1 40 ? 8.75 -16.469 -0.872 1 98.81 40 ILE B CA 1
ATOM 1978 C C . ILE B 1 40 ? 7.312 -16.422 -0.364 1 98.81 40 ILE B C 1
ATOM 1980 O O . ILE B 1 40 ? 6.582 -17.406 -0.448 1 98.81 40 ILE B O 1
ATOM 1984 N N . ILE B 1 41 ? 6.914 -15.375 0.225 1 98.94 41 ILE B N 1
ATOM 1985 C CA . ILE B 1 41 ? 5.508 -15.188 0.559 1 98.94 41 ILE B CA 1
ATOM 1986 C C . ILE B 1 41 ? 4.91 -14.094 -0.323 1 98.94 41 ILE B C 1
ATOM 1988 O O . ILE B 1 41 ? 5.555 -13.078 -0.584 1 98.94 41 ILE B O 1
ATOM 1992 N N . VAL B 1 42 ? 3.754 -14.359 -0.887 1 98.94 42 VAL B N 1
ATOM 1993 C CA . VAL B 1 42 ? 3.08 -13.43 -1.789 1 98.94 42 VAL B CA 1
ATOM 1994 C C . VAL B 1 42 ? 1.791 -12.922 -1.146 1 98.94 42 VAL B C 1
ATOM 1996 O O . VAL B 1 42 ? 0.884 -13.711 -0.859 1 98.94 42 VAL B O 1
ATOM 1999 N N . ASP B 1 43 ? 1.721 -11.57 -0.933 1 98.94 43 ASP B N 1
ATOM 2000 C CA . ASP B 1 43 ? 0.605 -10.859 -0.319 1 98.94 43 ASP B CA 1
ATOM 2001 C C . ASP B 1 43 ? 0.379 -11.32 1.118 1 98.94 43 ASP B C 1
ATOM 2003 O O . ASP B 1 43 ? 0.255 -12.523 1.375 1 98.94 43 ASP B O 1
ATOM 2007 N N . THR B 1 44 ? 0.261 -10.422 2.006 1 98.94 44 THR B N 1
ATOM 2008 C CA . THR B 1 44 ? 0.395 -10.742 3.424 1 98.94 44 THR B CA 1
ATOM 2009 C C . THR B 1 44 ? -0.875 -10.367 4.184 1 98.94 44 THR B C 1
ATOM 2011 O O . THR B 1 44 ? -0.813 -9.977 5.352 1 98.94 44 THR B O 1
ATOM 2014 N N . MET B 1 45 ? -2.021 -10.352 3.482 1 98.88 45 MET B N 1
ATOM 2015 C CA . MET B 1 45 ? -3.363 -10.211 4.043 1 98.88 45 MET B CA 1
ATOM 2016 C C . MET B 1 45 ? -3.502 -8.898 4.801 1 98.88 45 MET B C 1
ATOM 2018 O O . MET B 1 45 ? -2.773 -7.938 4.531 1 98.88 45 MET B O 1
ATOM 2022 N N . THR B 1 46 ? -4.648 -8.734 5.598 1 98.88 46 THR B N 1
ATOM 2023 C CA . THR B 1 46 ? -4.898 -7.496 6.328 1 98.88 46 THR B CA 1
ATOM 2024 C C . THR B 1 46 ? -4.008 -7.406 7.562 1 98.88 46 THR B C 1
ATOM 2026 O O . THR B 1 46 ? -3.504 -8.422 8.047 1 98.88 46 THR B O 1
ATOM 2029 N N . PRO B 1 47 ? -3.865 -6.18 8.109 1 98.75 47 PRO B N 1
ATOM 2030 C CA . PRO B 1 47 ? -3.066 -6.027 9.328 1 98.75 47 PRO B CA 1
ATOM 2031 C C . PRO B 1 47 ? -3.57 -6.895 10.484 1 98.75 47 PRO B C 1
ATOM 2033 O O . PRO B 1 47 ? -2.795 -7.266 11.367 1 98.75 47 PRO B O 1
ATOM 2036 N N . TRP B 1 48 ? -4.773 -7.285 10.484 1 98.81 48 TRP B N 1
ATOM 2037 C CA . TRP B 1 48 ? -5.395 -8.016 11.578 1 98.81 48 TRP B CA 1
ATOM 2038 C C . TRP B 1 48 ? -5.129 -9.516 11.445 1 98.81 48 TRP B C 1
ATOM 2040 O O . TRP B 1 48 ? -5.441 -10.289 12.359 1 98.81 48 TRP B O 1
ATOM 2050 N N . ASP B 1 49 ? -4.449 -9.93 10.375 1 98.88 49 ASP B N 1
ATOM 2051 C CA . ASP B 1 49 ? -4.316 -11.352 10.078 1 98.88 49 ASP B CA 1
ATOM 2052 C C . ASP B 1 49 ? -2.949 -11.883 10.508 1 98.88 49 ASP B C 1
ATOM 2054 O O . ASP B 1 49 ? -2.535 -12.961 10.086 1 98.88 49 ASP B O 1
ATOM 2058 N N . LYS B 1 50 ? -2.252 -11.172 11.328 1 98.56 50 LYS B N 1
ATOM 2059 C CA . LYS B 1 50 ? -0.893 -11.523 11.734 1 98.56 50 LYS B CA 1
ATOM 2060 C C . LYS B 1 50 ? -0.826 -12.953 12.258 1 98.56 50 LYS B C 1
ATOM 2062 O O . LYS B 1 50 ? -0.032 -13.766 11.766 1 98.56 50 LYS B O 1
ATOM 2067 N N . ARG B 1 51 ? -1.634 -13.258 13.219 1 98.31 51 ARG B N 1
ATOM 2068 C CA . ARG B 1 51 ? -1.612 -14.57 13.859 1 98.31 51 ARG B CA 1
ATOM 2069 C C . ARG B 1 51 ? -1.938 -15.672 12.859 1 98.31 51 ARG B C 1
ATOM 2071 O O . ARG B 1 51 ? -1.327 -16.75 12.891 1 98.31 51 ARG B O 1
ATOM 2078 N N . LYS B 1 52 ? -2.93 -15.391 11.938 1 98.56 52 LYS B N 1
ATOM 2079 C CA . LYS B 1 52 ? -3.307 -16.375 10.922 1 98.56 52 LYS B CA 1
ATOM 2080 C C . LYS B 1 52 ? -2.104 -16.766 10.07 1 98.56 52 LYS B C 1
ATOM 2082 O O . LYS B 1 52 ? -1.882 -17.953 9.82 1 98.56 52 LYS B O 1
ATOM 2087 N N . ILE B 1 53 ? -1.323 -15.797 9.695 1 98.81 53 ILE B N 1
ATOM 2088 C CA . ILE B 1 53 ? -0.193 -16.047 8.805 1 98.81 53 ILE B CA 1
ATOM 2089 C C . ILE B 1 53 ? 0.881 -16.844 9.539 1 98.81 53 ILE B C 1
ATOM 2091 O O . ILE B 1 53 ? 1.396 -17.828 9.016 1 98.81 53 ILE B O 1
ATOM 2095 N N . VAL B 1 54 ? 1.2 -16.438 10.75 1 98.81 54 VAL B N 1
ATOM 2096 C CA . VAL B 1 54 ? 2.246 -17.078 11.539 1 98.81 54 VAL B CA 1
ATOM 2097 C C . VAL B 1 54 ? 1.89 -18.547 11.773 1 98.81 54 VAL B C 1
ATOM 2099 O O . VAL B 1 54 ? 2.727 -19.438 11.586 1 98.81 54 VAL B O 1
ATOM 2102 N N . GLU B 1 55 ? 0.637 -18.766 12.102 1 98.81 55 GLU B N 1
ATOM 2103 C CA . GLU B 1 55 ? 0.177 -20.125 12.367 1 98.81 55 GLU B CA 1
ATOM 2104 C C . GLU B 1 55 ? 0.199 -20.969 11.094 1 98.81 55 GLU B C 1
ATOM 2106 O O . GLU B 1 55 ? 0.593 -22.141 11.133 1 98.81 55 GLU B O 1
ATOM 2111 N N . ALA B 1 56 ? -0.24 -20.406 9.992 1 98.88 56 ALA B N 1
ATOM 2112 C CA . ALA B 1 56 ? -0.258 -21.125 8.727 1 98.88 56 ALA B CA 1
ATOM 2113 C C . ALA B 1 56 ? 1.156 -21.5 8.289 1 98.88 56 ALA B C 1
ATOM 2115 O O . ALA B 1 56 ? 1.392 -22.594 7.777 1 98.88 56 ALA B O 1
ATOM 2116 N N . LEU B 1 57 ? 2.104 -20.578 8.422 1 98.81 57 LEU B N 1
ATOM 2117 C CA . LEU B 1 57 ? 3.5 -20.859 8.102 1 98.81 57 LEU B CA 1
ATOM 2118 C C . LEU B 1 57 ? 4.043 -21.984 8.969 1 98.81 57 LEU B C 1
ATOM 2120 O O . LEU B 1 57 ? 4.723 -22.875 8.469 1 98.81 57 LEU B O 1
ATOM 2124 N N . ALA B 1 58 ? 3.699 -21.953 10.242 1 98.62 58 ALA B N 1
ATOM 2125 C CA . ALA B 1 58 ? 4.176 -22.969 11.18 1 98.62 58 ALA B CA 1
ATOM 2126 C C . ALA B 1 58 ? 3.721 -24.359 10.766 1 98.62 58 ALA B C 1
ATOM 2128 O O . ALA B 1 58 ? 4.465 -25.328 10.922 1 98.62 58 ALA B O 1
ATOM 2129 N N . THR B 1 59 ? 2.514 -24.453 10.242 1 98.06 59 THR B N 1
ATOM 2130 C CA . THR B 1 59 ? 1.98 -25.734 9.797 1 98.06 59 THR B CA 1
ATOM 2131 C C . THR B 1 59 ? 2.801 -26.281 8.633 1 98.06 59 THR B C 1
ATOM 2133 O O . THR B 1 59 ? 2.727 -27.484 8.328 1 98.06 59 THR B O 1
ATOM 2136 N N . ARG B 1 60 ? 3.594 -25.438 8.055 1 97.06 60 ARG B N 1
ATOM 2137 C CA . ARG B 1 60 ? 4.438 -25.844 6.938 1 97.06 60 ARG B CA 1
ATOM 2138 C C . ARG B 1 60 ? 5.91 -25.859 7.34 1 97.06 60 ARG B C 1
ATOM 2140 O O . ARG B 1 60 ? 6.793 -25.875 6.484 1 97.06 60 ARG B O 1
ATOM 2147 N N . ASP B 1 61 ? 6.102 -25.75 8.633 1 97.56 61 ASP B N 1
ATOM 2148 C CA . ASP B 1 61 ? 7.434 -25.781 9.227 1 97.56 61 ASP B CA 1
ATOM 2149 C C . ASP B 1 61 ? 8.273 -24.594 8.75 1 97.56 61 ASP B C 1
ATOM 2151 O O . ASP B 1 61 ? 9.445 -24.75 8.422 1 97.56 61 ASP B O 1
ATOM 2155 N N . VAL B 1 62 ? 7.672 -23.531 8.539 1 98.5 62 VAL B N 1
ATOM 2156 C CA . VAL B 1 62 ? 8.312 -22.281 8.164 1 98.5 62 VAL B CA 1
ATOM 2157 C C . VAL B 1 62 ? 8.016 -21.203 9.219 1 98.5 62 VAL B C 1
ATOM 2159 O O . VAL B 1 62 ? 6.883 -21.094 9.695 1 98.5 62 VAL B O 1
ATOM 2162 N N . LYS B 1 63 ? 8.992 -20.516 9.688 1 98.56 63 LYS B N 1
ATOM 2163 C CA . LYS B 1 63 ? 8.828 -19.344 10.531 1 98.56 63 LYS B CA 1
ATOM 2164 C C . LYS B 1 63 ? 8.922 -18.062 9.711 1 98.56 63 LYS B C 1
ATOM 2166 O O . LYS B 1 63 ? 9.531 -18.047 8.641 1 98.56 63 LYS B O 1
ATOM 2171 N N . PRO B 1 64 ? 8.344 -17 10.203 1 98.81 64 PRO B N 1
ATOM 2172 C CA . PRO B 1 64 ? 8.508 -15.727 9.5 1 98.81 64 PRO B CA 1
ATOM 2173 C C . PRO B 1 64 ? 9.969 -15.398 9.195 1 98.81 64 PRO B C 1
ATOM 2175 O O . PRO B 1 64 ? 10.273 -14.883 8.117 1 98.81 64 PRO B O 1
ATOM 2178 N N . ASP B 1 65 ? 10.859 -15.734 10.07 1 98.56 65 ASP B N 1
ATOM 2179 C CA . ASP B 1 65 ? 12.281 -15.445 9.906 1 98.56 65 ASP B CA 1
ATOM 2180 C C . ASP B 1 65 ? 12.875 -16.234 8.742 1 98.56 65 ASP B C 1
ATOM 2182 O O . ASP B 1 65 ? 13.969 -15.922 8.273 1 98.56 65 ASP B O 1
ATOM 2186 N N . ASP B 1 66 ? 12.188 -17.234 8.305 1 98.56 66 ASP B N 1
ATOM 2187 C CA . ASP B 1 66 ? 12.672 -18.109 7.23 1 98.56 66 ASP B CA 1
ATOM 2188 C C . ASP B 1 66 ? 12.281 -17.562 5.863 1 98.56 66 ASP B C 1
ATOM 2190 O O . ASP B 1 66 ? 12.703 -18.078 4.832 1 98.56 66 ASP B O 1
ATOM 2194 N N . ILE B 1 67 ? 11.469 -16.516 5.848 1 98.81 67 ILE B N 1
ATOM 2195 C CA . ILE B 1 67 ? 11.031 -15.93 4.582 1 98.81 67 ILE B CA 1
ATOM 2196 C C . ILE B 1 67 ? 12.156 -15.078 3.992 1 98.81 67 ILE B C 1
ATOM 2198 O O . ILE B 1 67 ? 12.68 -14.18 4.656 1 98.81 67 ILE B O 1
ATOM 2202 N N . ASN B 1 68 ? 12.484 -15.344 2.736 1 98.69 68 ASN B N 1
ATOM 2203 C CA . ASN B 1 68 ? 13.609 -14.68 2.078 1 98.69 68 ASN B CA 1
ATOM 2204 C C . ASN B 1 68 ? 13.148 -13.492 1.246 1 98.69 68 ASN B C 1
ATOM 2206 O O . ASN B 1 68 ? 13.891 -12.516 1.087 1 98.69 68 ASN B O 1
ATOM 2210 N N . ILE B 1 69 ? 11.992 -13.617 0.677 1 98.81 69 ILE B N 1
ATOM 2211 C CA . ILE B 1 69 ? 11.445 -12.586 -0.193 1 98.81 69 ILE B CA 1
ATOM 2212 C C . ILE B 1 69 ? 9.953 -12.414 0.084 1 98.81 69 ILE B C 1
ATOM 2214 O O . ILE B 1 69 ? 9.227 -13.398 0.245 1 98.81 69 ILE B O 1
ATOM 2218 N N . VAL B 1 70 ? 9.539 -11.211 0.222 1 98.94 70 VAL B N 1
ATO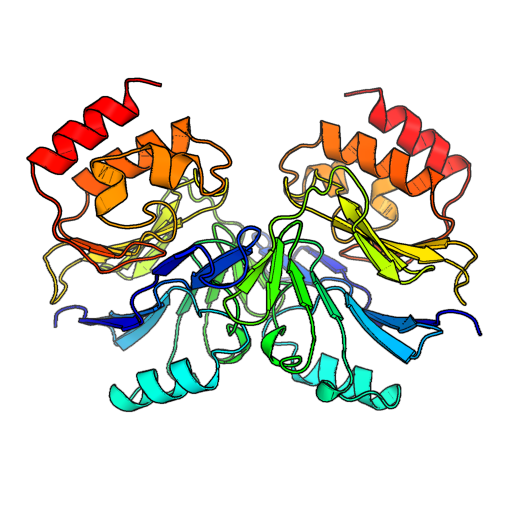M 2219 C CA . VAL B 1 70 ? 8.125 -10.859 0.298 1 98.94 70 VAL B CA 1
ATOM 2220 C C . VAL B 1 70 ? 7.699 -10.148 -0.982 1 98.94 70 VAL B C 1
ATOM 2222 O O . VAL B 1 70 ? 8.375 -9.219 -1.438 1 98.94 70 VAL B O 1
ATOM 2225 N N . VAL B 1 71 ? 6.641 -10.602 -1.596 1 98.94 71 VAL B N 1
ATOM 2226 C CA . VAL B 1 71 ? 6.078 -9.922 -2.756 1 98.94 71 VAL B CA 1
ATOM 2227 C C . VAL B 1 71 ? 4.629 -9.531 -2.475 1 98.94 71 VAL B C 1
ATOM 2229 O O . VAL B 1 71 ? 3.791 -10.391 -2.195 1 98.94 71 VAL B O 1
ATOM 2232 N N . ASN B 1 72 ? 4.352 -8.289 -2.424 1 98.94 72 ASN B N 1
ATOM 2233 C CA . ASN B 1 72 ? 2.982 -7.793 -2.525 1 98.94 72 ASN B CA 1
ATOM 2234 C C . ASN B 1 72 ? 2.629 -7.41 -3.961 1 98.94 72 ASN B C 1
ATOM 2236 O O . ASN B 1 72 ? 3.289 -6.562 -4.562 1 98.94 72 ASN B O 1
ATOM 2240 N N . THR B 1 73 ? 1.619 -8.008 -4.453 1 98.94 73 THR B N 1
ATOM 2241 C CA . THR B 1 73 ? 1.237 -7.781 -5.84 1 98.94 73 THR B CA 1
ATOM 2242 C C . THR B 1 73 ? 0.926 -6.309 -6.082 1 98.94 73 THR B C 1
ATOM 2244 O O . THR B 1 73 ? 1.133 -5.797 -7.188 1 98.94 73 THR B O 1
ATOM 2247 N N . HIS B 1 74 ? 0.41 -5.695 -5.129 1 98.44 74 HIS B N 1
ATOM 2248 C CA . HIS B 1 74 ? 0.195 -4.254 -5.164 1 98.44 74 HIS B CA 1
ATOM 2249 C C . HIS B 1 74 ? 0.011 -3.691 -3.756 1 98.44 74 HIS B C 1
ATOM 2251 O O . HIS B 1 74 ? 0.136 -4.422 -2.77 1 98.44 74 HIS B O 1
ATOM 2257 N N . GLY B 1 75 ? -0.269 -2.406 -3.652 1 97.94 75 GLY B N 1
ATOM 2258 C CA . GLY B 1 75 ? -0.114 -1.702 -2.389 1 97.94 75 GLY B CA 1
ATOM 2259 C C . GLY B 1 75 ? -1.409 -1.584 -1.608 1 97.94 75 GLY B C 1
ATOM 2260 O O . GLY B 1 75 ? -1.482 -0.846 -0.624 1 97.94 75 GLY B O 1
ATOM 2261 N N . HIS B 1 76 ? -2.49 -2.297 -1.904 1 97.88 76 HIS B N 1
ATOM 2262 C CA . HIS B 1 76 ? -3.729 -2.219 -1.137 1 97.88 76 HIS B CA 1
ATOM 2263 C C . HIS B 1 76 ? -3.557 -2.832 0.249 1 97.88 76 HIS B C 1
ATOM 2265 O O . HIS B 1 76 ? -2.701 -3.697 0.448 1 97.88 76 HIS B O 1
ATOM 2271 N N . SER B 1 77 ? -4.387 -2.449 1.131 1 97.44 77 SER B N 1
ATOM 2272 C CA . SER B 1 77 ? -4.238 -2.725 2.555 1 97.44 77 SER B CA 1
ATOM 2273 C C . SER B 1 77 ? -4.312 -4.223 2.84 1 97.44 77 SER B C 1
ATOM 2275 O O . SER B 1 77 ? -3.631 -4.723 3.736 1 97.44 77 SER B O 1
ATOM 2277 N N . ASP B 1 78 ? -5.129 -4.949 2.121 1 98.5 78 ASP B N 1
ATOM 2278 C CA . ASP B 1 78 ? -5.281 -6.375 2.402 1 98.5 78 ASP B CA 1
ATOM 2279 C C . ASP B 1 78 ? -4.18 -7.188 1.723 1 98.5 78 ASP B C 1
ATOM 2281 O O . ASP B 1 78 ? -4.145 -8.414 1.844 1 98.5 78 ASP B O 1
ATOM 2285 N N . HIS B 1 79 ? -3.264 -6.559 1.073 1 98.81 79 HIS B N 1
ATOM 2286 C CA . HIS B 1 79 ? -2.17 -7.266 0.417 1 98.81 79 HIS B CA 1
ATOM 2287 C C . HIS B 1 79 ? -0.837 -6.973 1.098 1 98.81 79 HIS B C 1
ATOM 2289 O O . HIS B 1 79 ? 0.178 -7.594 0.778 1 98.81 79 HIS B O 1
ATOM 2295 N N . THR B 1 80 ? -0.779 -6.039 2.029 1 98.75 80 THR B N 1
ATOM 2296 C CA . THR B 1 80 ? 0.486 -5.547 2.562 1 98.75 80 THR B CA 1
ATOM 2297 C C . THR B 1 80 ? 0.475 -5.57 4.09 1 98.75 80 THR B C 1
ATOM 2299 O O . THR B 1 80 ? 1.35 -4.988 4.73 1 98.75 80 THR B O 1
ATOM 2302 N N . GLY B 1 81 ? -0.433 -6.18 4.758 1 98.75 81 GLY B N 1
ATOM 2303 C CA . GLY B 1 81 ? -0.815 -5.898 6.133 1 98.75 81 GLY B CA 1
ATOM 2304 C C . GLY B 1 81 ? 0.188 -6.414 7.148 1 98.75 81 GLY B C 1
ATOM 2305 O O . GLY B 1 81 ? 0.18 -5.992 8.305 1 98.75 81 GLY B O 1
ATOM 2306 N N . ASN B 1 82 ? 1.092 -7.32 6.699 1 98.88 82 ASN B N 1
ATOM 2307 C CA . ASN B 1 82 ? 1.913 -7.969 7.715 1 98.88 82 ASN B CA 1
ATOM 2308 C C . ASN B 1 82 ? 3.355 -8.141 7.25 1 98.88 82 ASN B C 1
ATOM 2310 O O . ASN B 1 82 ? 4 -9.141 7.559 1 98.88 82 ASN B O 1
ATOM 2314 N N . ASN B 1 83 ? 3.818 -7.176 6.484 1 98.81 83 ASN B N 1
ATOM 2315 C CA . ASN B 1 83 ? 5.176 -7.234 5.949 1 98.81 83 ASN B CA 1
ATOM 2316 C C . ASN B 1 83 ? 6.219 -7.164 7.062 1 98.81 83 ASN B C 1
ATOM 2318 O O . ASN B 1 83 ? 7.32 -7.699 6.922 1 98.81 83 ASN B O 1
ATOM 2322 N N . ASN B 1 84 ? 5.895 -6.598 8.18 1 98.75 84 ASN B N 1
ATOM 2323 C CA . ASN B 1 84 ? 6.859 -6.43 9.258 1 98.75 84 ASN B CA 1
ATOM 2324 C C . ASN B 1 84 ? 7.082 -7.734 10.023 1 98.75 84 ASN B C 1
ATOM 2326 O O . ASN B 1 84 ? 7.918 -7.793 10.93 1 98.75 84 ASN B O 1
ATOM 2330 N N . LEU B 1 85 ? 6.375 -8.797 9.695 1 98.75 85 LEU B N 1
ATOM 2331 C CA . LEU B 1 85 ? 6.668 -10.141 10.188 1 98.75 85 LEU B CA 1
ATOM 2332 C C . LEU B 1 85 ? 7.9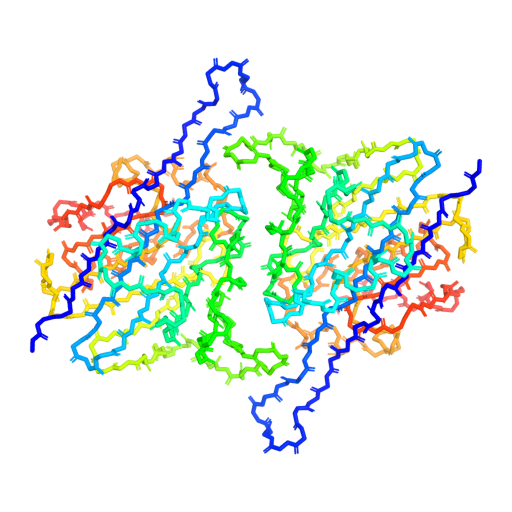69 -10.664 9.594 1 98.75 85 LEU B C 1
ATOM 2334 O O . LEU B 1 85 ? 8.594 -11.57 10.156 1 98.75 85 LEU B O 1
ATOM 2338 N N . PHE B 1 86 ? 8.367 -10.109 8.422 1 98.81 86 PHE B N 1
ATOM 2339 C CA . PHE B 1 86 ? 9.398 -10.758 7.629 1 98.81 86 PHE B CA 1
ATOM 2340 C C . PHE B 1 86 ? 10.625 -9.859 7.5 1 98.81 86 PHE B C 1
ATOM 2342 O O . PHE B 1 86 ? 11.117 -9.625 6.398 1 98.81 86 PHE B O 1
ATOM 2349 N N . VAL B 1 87 ? 11.109 -9.43 8.594 1 98 87 VAL B N 1
ATOM 2350 C CA . VAL B 1 87 ? 12.141 -8.391 8.602 1 98 87 VAL B CA 1
ATOM 2351 C C . VAL B 1 87 ? 13.492 -9 8.25 1 98 87 VAL B C 1
ATOM 2353 O O . VAL B 1 87 ? 14.469 -8.281 8.023 1 98 87 VAL B O 1
ATOM 2356 N N . ASN B 1 88 ? 13.586 -10.359 8.156 1 98.19 88 ASN B N 1
ATOM 2357 C CA . ASN B 1 88 ? 14.812 -11.008 7.695 1 98.19 88 ASN B CA 1
ATOM 2358 C C . ASN B 1 88 ? 14.828 -11.156 6.176 1 98.19 88 ASN B C 1
ATOM 2360 O O . ASN B 1 88 ? 15.844 -11.555 5.598 1 98.19 88 ASN B O 1
ATOM 2364 N N . ALA B 1 89 ? 13.695 -10.883 5.547 1 98.38 89 ALA B N 1
ATOM 2365 C CA . ALA B 1 89 ? 13.625 -10.984 4.09 1 98.38 89 ALA B CA 1
ATOM 2366 C C . ALA B 1 89 ? 14.656 -10.078 3.428 1 98.38 89 ALA B C 1
ATOM 2368 O O . ALA B 1 89 ? 14.883 -8.953 3.881 1 98.38 89 ALA B O 1
ATOM 2369 N N . GLU B 1 90 ? 15.273 -10.578 2.412 1 97.44 90 GLU B N 1
ATOM 2370 C CA . GLU B 1 90 ? 16.234 -9.797 1.647 1 97.44 90 GLU B CA 1
ATOM 2371 C C . GLU B 1 90 ? 15.562 -8.625 0.933 1 97.44 90 GLU B C 1
ATOM 2373 O O . GLU B 1 90 ? 16.047 -7.496 0.979 1 97.44 90 GLU B O 1
ATOM 2378 N N . TRP B 1 91 ? 14.484 -8.945 0.254 1 98.31 91 TRP B N 1
ATOM 2379 C CA . TRP B 1 91 ? 13.773 -7.906 -0.479 1 98.31 91 TRP B CA 1
ATOM 2380 C C . TRP B 1 91 ? 12.281 -7.941 -0.157 1 98.31 91 TRP B C 1
ATOM 2382 O O . TRP B 1 91 ? 11.703 -9.016 0.025 1 98.31 91 TRP B O 1
ATOM 2392 N N . LEU B 1 92 ? 11.773 -6.84 -0.047 1 98.81 92 LEU B N 1
ATOM 2393 C CA . LEU B 1 92 ? 10.344 -6.582 -0.123 1 98.81 92 LEU B CA 1
ATOM 2394 C C . LEU B 1 92 ? 9.969 -5.957 -1.465 1 98.81 92 LEU B C 1
ATOM 2396 O O . LEU B 1 92 ? 10.5 -4.902 -1.829 1 98.81 92 LEU B O 1
ATOM 2400 N N . ILE B 1 93 ? 9.164 -6.629 -2.182 1 98.81 93 ILE B N 1
ATOM 2401 C CA . ILE B 1 93 ? 8.656 -6.133 -3.455 1 98.81 93 ILE B CA 1
ATOM 2402 C C . ILE B 1 93 ? 7.188 -5.746 -3.309 1 98.81 93 ILE B C 1
ATOM 2404 O O . ILE B 1 93 ? 6.34 -6.594 -3.029 1 98.81 93 ILE B O 1
ATOM 2408 N N . VAL B 1 94 ? 6.848 -4.512 -3.41 1 98.75 94 VAL B N 1
ATOM 2409 C CA . VAL B 1 94 ? 5.473 -4.023 -3.434 1 98.75 94 VAL B CA 1
ATOM 2410 C C . VAL B 1 94 ? 5.164 -3.414 -4.801 1 98.75 94 VAL B C 1
ATOM 2412 O O . VAL B 1 94 ? 5.617 -2.312 -5.113 1 98.75 94 VAL B O 1
ATOM 2415 N N . GLY B 1 95 ? 4.305 -4.125 -5.566 1 98.12 95 GLY B N 1
ATOM 2416 C CA . GLY B 1 95 ? 4.219 -3.734 -6.965 1 98.12 95 GLY B CA 1
ATOM 2417 C C . GLY B 1 95 ? 5.566 -3.723 -7.66 1 98.12 95 GLY B C 1
ATOM 2418 O O . GLY B 1 95 ? 6.305 -4.707 -7.617 1 98.12 95 GLY B O 1
ATOM 2419 N N . GLU B 1 96 ? 5.887 -2.572 -8.258 1 97.5 96 GLU B N 1
ATOM 2420 C CA . GLU B 1 96 ? 7.125 -2.471 -9.023 1 97.5 96 GLU B CA 1
ATOM 2421 C C . GLU B 1 96 ? 8.227 -1.805 -8.203 1 97.5 96 GLU B C 1
ATOM 2423 O O . GLU B 1 96 ? 9.172 -1.246 -8.766 1 97.5 96 GLU B O 1
ATOM 2428 N N . CYS B 1 97 ? 8.039 -1.854 -6.891 1 97.31 97 CYS B N 1
ATOM 2429 C CA . CYS B 1 97 ? 9.039 -1.273 -5.996 1 97.31 97 CYS B CA 1
ATOM 2430 C C . CYS B 1 97 ? 9.781 -2.359 -5.223 1 97.31 97 CYS B C 1
ATOM 2432 O O . CYS B 1 97 ? 9.156 -3.178 -4.547 1 97.31 97 CYS B O 1
ATOM 2434 N N . ILE B 1 98 ? 11.086 -2.377 -5.363 1 98.38 98 ILE B N 1
ATOM 2435 C CA . ILE B 1 98 ? 11.938 -3.326 -4.652 1 98.38 98 ILE B CA 1
ATOM 2436 C C . ILE B 1 98 ? 12.719 -2.604 -3.561 1 98.38 98 ILE B C 1
ATOM 2438 O O . ILE B 1 98 ? 13.461 -1.662 -3.844 1 98.38 98 ILE B O 1
ATOM 2442 N N . SER B 1 99 ? 12.5 -3.115 -2.312 1 98.5 99 SER B N 1
ATOM 2443 C CA . SER B 1 99 ? 13.156 -2.377 -1.238 1 98.5 99 SER B CA 1
ATOM 2444 C C . SER B 1 99 ? 13.648 -3.314 -0.141 1 98.5 99 SER B C 1
ATOM 2446 O O . SER B 1 99 ? 13.18 -4.449 -0.031 1 98.5 99 SER B O 1
ATOM 2448 N N . GLN B 1 100 ? 14.602 -2.916 0.614 1 98 100 GLN B N 1
ATOM 2449 C CA . GLN B 1 100 ? 15.078 -3.445 1.888 1 98 100 GLN B CA 1
ATOM 2450 C C . GLN B 1 100 ? 15.391 -2.318 2.869 1 98 100 GLN B C 1
ATOM 2452 O O . GLN B 1 100 ? 16.234 -1.466 2.594 1 98 100 GLN B O 1
ATOM 2457 N N . ARG B 1 101 ? 14.656 -2.408 3.998 1 97.62 101 ARG B N 1
ATOM 2458 C CA . ARG B 1 101 ? 14.766 -1.279 4.918 1 97.62 101 ARG B CA 1
ATOM 2459 C C . ARG B 1 101 ? 14.461 0.036 4.211 1 97.62 101 ARG B C 1
ATOM 2461 O O . ARG B 1 101 ? 13.398 0.186 3.605 1 97.62 101 ARG B O 1
ATOM 2468 N N . ASP B 1 102 ? 15.438 0.947 4.16 1 98.38 102 ASP B N 1
ATOM 2469 C CA . ASP B 1 102 ? 15.164 2.227 3.512 1 98.38 102 ASP B CA 1
ATOM 2470 C C . ASP B 1 102 ? 15.852 2.311 2.15 1 98.38 102 ASP B C 1
ATOM 2472 O O . ASP B 1 102 ? 15.906 3.381 1.541 1 98.38 102 ASP B O 1
ATOM 2476 N N . LYS B 1 103 ? 16.438 1.193 1.694 1 98.31 103 LYS B N 1
ATOM 2477 C CA . LYS B 1 103 ? 17.062 1.155 0.377 1 98.31 103 LYS B CA 1
ATOM 2478 C C . LYS B 1 103 ? 16.062 0.725 -0.695 1 98.31 103 LYS B C 1
ATOM 2480 O O . LYS B 1 103 ? 15.445 -0.331 -0.58 1 98.31 103 LYS B O 1
ATOM 2485 N N . TYR B 1 104 ? 15.914 1.497 -1.718 1 98 104 TYR B N 1
ATOM 2486 C CA . TYR B 1 104 ? 15.031 1.219 -2.848 1 98 104 TYR B CA 1
ATOM 2487 C C . TYR B 1 104 ? 15.836 1.061 -4.137 1 98 104 TYR B C 1
ATOM 2489 O O . TYR B 1 104 ? 16.547 1.982 -4.551 1 98 104 TYR B O 1
ATOM 2497 N N . LEU B 1 105 ? 15.648 -0.051 -4.781 1 97.31 105 LEU B N 1
ATOM 2498 C CA . LEU B 1 105 ? 16.375 -0.326 -6.016 1 97.31 105 LEU B CA 1
ATOM 2499 C C . LEU B 1 105 ? 15.664 0.305 -7.211 1 97.31 105 LEU B C 1
ATOM 2501 O O . LEU B 1 105 ? 14.438 0.299 -7.285 1 97.31 105 LEU B O 1
ATOM 2505 N N . THR B 1 106 ? 16.438 0.838 -8.078 1 94.38 106 THR B N 1
ATOM 2506 C CA . THR B 1 106 ? 15.891 1.221 -9.375 1 94.38 106 THR B CA 1
ATOM 2507 C C . THR B 1 106 ? 15.891 0.031 -10.328 1 94.38 106 THR B C 1
ATOM 2509 O O . THR B 1 106 ? 16.953 -0.46 -10.719 1 94.38 106 THR B O 1
ATOM 2512 N N . TYR B 1 107 ? 14.797 -0.47 -10.609 1 95.62 107 TYR B N 1
ATOM 2513 C CA . TYR B 1 107 ? 14.672 -1.618 -11.5 1 95.62 107 TYR B CA 1
ATOM 2514 C C . TYR B 1 107 ? 13.695 -1.325 -12.633 1 95.62 107 TYR B C 1
ATOM 2516 O O . TYR B 1 107 ? 12.648 -0.711 -12.414 1 95.62 107 TYR B O 1
ATOM 2524 N N . ASN B 1 108 ? 14.07 -1.757 -13.797 1 94.62 108 ASN B N 1
ATOM 2525 C CA . ASN B 1 108 ? 13.211 -1.617 -14.969 1 94.62 108 ASN B CA 1
ATOM 2526 C C . ASN B 1 108 ? 12.352 -2.857 -15.188 1 94.62 108 ASN B C 1
ATOM 2528 O O . ASN B 1 108 ? 12.797 -3.83 -15.797 1 94.62 108 ASN B O 1
ATOM 2532 N N . PHE B 1 109 ? 11.102 -2.82 -14.883 1 96.75 109 PHE B N 1
ATOM 2533 C CA . PHE B 1 109 ? 10.203 -3.967 -14.898 1 96.75 109 PHE B CA 1
ATOM 2534 C C . PHE B 1 109 ? 9.734 -4.262 -16.328 1 96.75 109 PHE B C 1
ATOM 2536 O O . PHE B 1 109 ? 8.844 -5.086 -16.531 1 96.75 109 PHE B O 1
ATOM 2543 N N . GLN B 1 110 ? 10.359 -3.596 -17.297 1 94.69 110 GLN B N 1
ATOM 2544 C CA . GLN B 1 110 ? 10.164 -4.047 -18.656 1 94.69 110 GLN B CA 1
ATOM 2545 C C . GLN B 1 110 ? 10.648 -5.48 -18.844 1 94.69 110 GLN B C 1
ATOM 2547 O O . GLN B 1 110 ? 10.219 -6.172 -19.766 1 94.69 110 GLN B O 1
ATOM 2552 N N . VAL B 1 111 ? 11.562 -5.855 -18 1 96.69 111 VAL B N 1
ATOM 2553 C CA . VAL B 1 111 ? 12.039 -7.23 -17.938 1 96.69 111 VAL B CA 1
ATOM 2554 C C . VAL B 1 111 ? 11.656 -7.852 -16.594 1 96.69 111 VAL B C 1
ATOM 2556 O O . VAL B 1 111 ? 11.672 -7.172 -15.562 1 96.69 111 VAL B O 1
ATOM 2559 N N . PRO B 1 112 ? 11.266 -9.07 -16.625 1 98.19 112 PRO B N 1
ATOM 2560 C CA . PRO B 1 112 ? 10.906 -9.711 -15.352 1 98.19 112 PRO B CA 1
ATOM 2561 C C . PRO B 1 112 ? 12.039 -9.672 -14.328 1 98.19 112 PRO B C 1
ATOM 2563 O O . PRO B 1 112 ? 13.211 -9.78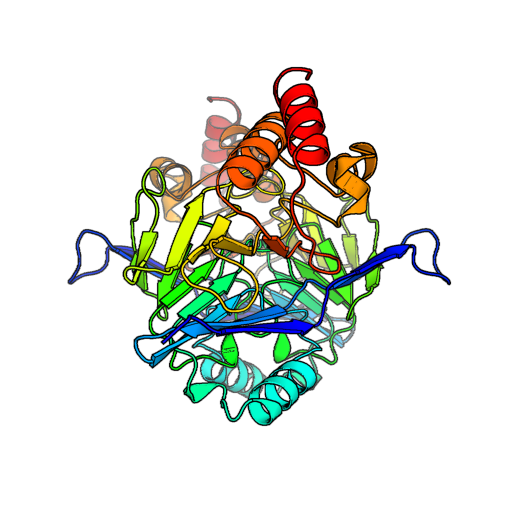9 -14.695 1 98.19 112 PRO B O 1
ATOM 2566 N N . TYR B 1 113 ? 11.711 -9.453 -13.102 1 98.44 113 TYR B N 1
ATOM 2567 C CA . TYR B 1 113 ? 12.672 -9.578 -12.016 1 98.44 113 TYR B CA 1
ATOM 2568 C C . TYR B 1 113 ? 12.828 -11.031 -11.594 1 98.44 113 TYR B C 1
ATOM 2570 O O . TYR B 1 113 ? 11.898 -11.641 -11.062 1 98.44 113 TYR B O 1
ATOM 2578 N N . LYS B 1 114 ? 13.953 -11.586 -11.789 1 97.81 114 LYS B N 1
ATOM 2579 C CA . LYS B 1 114 ? 14.195 -12.992 -11.484 1 97.81 114 LYS B CA 1
ATOM 2580 C C . LYS B 1 114 ? 14.578 -13.188 -10.023 1 97.81 114 LYS B C 1
ATOM 2582 O O . LYS B 1 114 ? 15.656 -12.766 -9.602 1 97.81 114 LYS B O 1
ATOM 2587 N N . ILE B 1 115 ? 13.711 -13.781 -9.227 1 97.62 115 ILE B N 1
ATOM 2588 C CA . ILE B 1 115 ? 14.07 -14.172 -7.867 1 97.62 115 ILE B CA 1
ATOM 2589 C C . ILE B 1 115 ? 15.047 -15.344 -7.906 1 97.62 115 ILE B C 1
ATOM 2591 O O . ILE B 1 115 ? 16.047 -15.352 -7.184 1 97.62 115 ILE B O 1
ATOM 2595 N N . ASN B 1 116 ? 14.812 -16.297 -8.719 1 96 116 ASN B N 1
ATOM 2596 C CA . ASN B 1 116 ? 15.703 -17.391 -9.102 1 96 116 ASN B CA 1
ATOM 2597 C C . ASN B 1 116 ? 15.375 -17.922 -10.492 1 96 116 ASN B C 1
ATOM 2599 O O . ASN B 1 116 ? 14.617 -17.297 -11.242 1 96 116 ASN B O 1
ATOM 2603 N N . ASP B 1 117 ? 15.898 -19.047 -10.875 1 95.12 117 ASP B N 1
ATOM 2604 C CA . ASP B 1 117 ? 15.773 -19.547 -12.242 1 95.12 117 ASP B CA 1
ATOM 2605 C C . ASP B 1 117 ? 14.336 -19.969 -12.539 1 95.12 117 ASP B C 1
ATOM 2607 O O . ASP B 1 117 ? 13.914 -20 -13.695 1 95.12 117 ASP B O 1
ATOM 2611 N N . GLU B 1 118 ? 13.547 -20.203 -11.492 1 96.75 118 GLU B N 1
ATOM 2612 C CA . GLU B 1 118 ? 12.234 -20.797 -11.734 1 96.75 118 GLU B CA 1
ATOM 2613 C C . GLU B 1 118 ? 11.117 -19.906 -11.195 1 96.75 118 GLU B C 1
ATOM 2615 O O . GLU B 1 118 ? 9.938 -20.219 -11.344 1 96.75 118 GLU B O 1
ATOM 2620 N N . VAL B 1 119 ? 11.461 -18.781 -10.539 1 98.12 119 VAL B N 1
ATOM 2621 C CA . VAL B 1 119 ? 10.461 -17.859 -10 1 98.12 119 VAL B CA 1
ATOM 2622 C C . VAL B 1 119 ? 10.805 -16.422 -10.406 1 98.12 119 VAL B C 1
ATOM 2624 O O . VAL B 1 119 ? 11.922 -15.953 -10.156 1 98.12 119 VAL B O 1
ATOM 2627 N N . GLU B 1 120 ? 9.891 -15.773 -11.047 1 98.5 120 GLU B N 1
ATOM 2628 C CA . GLU B 1 120 ? 10.117 -14.406 -11.492 1 98.5 120 GLU B CA 1
ATOM 2629 C C . GLU B 1 120 ? 8.906 -13.523 -11.211 1 98.5 120 GLU B C 1
ATOM 2631 O O . GLU B 1 120 ? 7.801 -14.039 -11 1 98.5 120 GLU B O 1
ATOM 2636 N N . VAL B 1 121 ? 9.086 -12.242 -11.117 1 98.88 121 VAL B N 1
ATOM 2637 C CA . VAL B 1 121 ? 8.047 -11.234 -10.914 1 98.88 121 VAL B CA 1
ATOM 2638 C C . VAL B 1 121 ? 7.863 -10.422 -12.195 1 98.88 121 VAL B C 1
ATOM 2640 O O . VAL B 1 121 ? 8.812 -9.836 -12.711 1 98.88 121 VAL B O 1
ATOM 2643 N N . LEU B 1 122 ? 6.625 -10.398 -12.688 1 98.81 122 LEU B N 1
ATOM 2644 C CA . LEU B 1 122 ? 6.277 -9.703 -13.914 1 98.81 122 LEU B CA 1
ATOM 2645 C C . LEU B 1 122 ? 5.418 -8.477 -13.617 1 98.81 122 LEU B C 1
ATOM 2647 O O . LEU B 1 122 ? 4.5 -8.539 -12.797 1 98.81 122 LEU B O 1
ATOM 2651 N N . SER B 1 123 ? 5.758 -7.383 -14.359 1 98.69 123 SER B N 1
ATOM 2652 C CA . SER B 1 123 ? 4.844 -6.242 -14.344 1 98.69 123 SER B CA 1
ATOM 2653 C C . SER B 1 123 ? 3.527 -6.582 -15.031 1 98.69 123 SER B C 1
ATOM 2655 O O . SER B 1 123 ? 3.52 -7.047 -16.172 1 98.69 123 SER B O 1
ATOM 2657 N N . THR B 1 124 ? 2.439 -6.422 -14.352 1 98.75 124 THR B N 1
ATOM 2658 C CA . THR B 1 124 ? 1.109 -6.668 -14.898 1 98.75 124 THR B CA 1
ATOM 2659 C C . THR B 1 124 ? 0.151 -5.547 -14.508 1 98.75 124 THR B C 1
ATOM 2661 O O . THR B 1 124 ? -0.886 -5.793 -13.891 1 98.75 124 THR B O 1
ATOM 2664 N N . PRO B 1 125 ? 0.462 -4.328 -14.898 1 97.69 125 PRO B N 1
ATOM 2665 C CA . PRO B 1 125 ? -0.389 -3.191 -14.531 1 97.69 125 PRO B CA 1
ATOM 2666 C C . PRO B 1 125 ? -1.839 -3.375 -14.977 1 97.69 125 PRO B C 1
ATOM 2668 O O . PRO B 1 125 ? -2.098 -4.023 -16 1 97.69 125 PRO B O 1
ATOM 2671 N N . GLY B 1 126 ? -2.744 -2.84 -14.258 1 97.06 126 GLY B N 1
ATOM 2672 C CA . GLY B 1 126 ? -4.172 -2.906 -14.539 1 97.06 126 GLY B CA 1
ATOM 2673 C C . GLY B 1 126 ? -5.027 -2.49 -13.352 1 97.06 126 GLY B C 1
ATOM 2674 O O . GLY B 1 126 ? -5.379 -1.317 -13.219 1 97.06 126 GLY B O 1
ATOM 2675 N N . HIS B 1 127 ? -5.156 -3.523 -12.383 1 97.62 127 HIS B N 1
ATOM 2676 C CA . HIS B 1 127 ? -5.879 -3.188 -11.164 1 97.62 127 HIS B CA 1
ATOM 2677 C C . HIS B 1 127 ? -5.301 -1.938 -10.508 1 97.62 127 HIS B C 1
ATOM 2679 O O . HIS B 1 127 ? -6.043 -1.025 -10.141 1 97.62 127 HIS B O 1
ATOM 2685 N N . THR B 1 128 ? -4.078 -1.926 -10.312 1 96.06 128 THR B N 1
ATOM 2686 C CA . THR B 1 128 ? -3.307 -0.702 -10.125 1 96.06 128 THR B CA 1
ATOM 2687 C C . THR B 1 128 ? -2.248 -0.559 -11.219 1 96.06 128 THR B C 1
ATOM 2689 O O . THR B 1 128 ? -1.921 -1.529 -11.906 1 96.06 128 THR B O 1
ATOM 2692 N N . ILE B 1 129 ? -1.681 0.559 -11.352 1 94.38 129 ILE B N 1
ATOM 2693 C CA . ILE B 1 129 ? -0.745 0.803 -12.438 1 94.38 129 ILE B CA 1
ATOM 2694 C C . ILE B 1 129 ? 0.606 0.171 -12.109 1 94.38 129 ILE B C 1
ATOM 2696 O O . ILE B 1 129 ? 1.46 0.025 -12.992 1 94.38 129 ILE B O 1
ATOM 2700 N N . SER B 1 130 ? 0.753 -0.337 -10.891 1 95.38 130 SER B N 1
ATOM 2701 C CA . SER B 1 130 ? 2.039 -0.896 -10.492 1 95.38 130 SER B CA 1
ATOM 2702 C C . SER B 1 130 ? 1.916 -2.377 -10.148 1 95.38 130 SER B C 1
ATOM 2704 O O . SER B 1 130 ? 2.844 -2.973 -9.594 1 95.38 130 SER B O 1
ATOM 2706 N N . CYS B 1 131 ? 0.864 -3.006 -10.453 1 98.31 131 CYS B N 1
ATOM 2707 C CA . CYS B 1 131 ? 0.62 -4.398 -10.102 1 98.31 131 CYS B CA 1
ATOM 2708 C C . CYS B 1 131 ? 1.693 -5.305 -10.695 1 98.31 131 CYS B C 1
ATOM 2710 O O . CYS B 1 131 ? 2.16 -5.074 -11.812 1 98.31 131 CYS B O 1
ATOM 2712 N N . VAL B 1 132 ? 1.983 -6.371 -9.969 1 98.88 132 VAL B N 1
ATOM 2713 C CA . VAL B 1 132 ? 2.885 -7.406 -10.469 1 98.88 132 VAL B CA 1
ATOM 2714 C C . VAL B 1 132 ? 2.26 -8.781 -10.25 1 98.88 132 VAL B C 1
ATOM 2716 O O . VAL B 1 132 ? 1.322 -8.93 -9.469 1 98.88 132 VAL B O 1
ATOM 2719 N N . SER B 1 133 ? 2.699 -9.766 -10.969 1 98.94 133 SER B N 1
ATOM 2720 C CA . SER B 1 133 ? 2.379 -11.18 -10.812 1 98.94 133 SER B CA 1
ATOM 2721 C C . SER B 1 133 ? 3.641 -12.016 -10.609 1 98.94 133 SER B C 1
ATOM 2723 O O . SER B 1 133 ? 4.691 -11.711 -11.18 1 98.94 133 SER B O 1
ATOM 2725 N N . VAL B 1 134 ? 3.555 -13.008 -9.789 1 98.94 134 VAL B N 1
ATOM 2726 C CA . VAL B 1 134 ? 4.648 -13.953 -9.586 1 98.94 134 VAL B CA 1
ATOM 2727 C C . VAL B 1 134 ? 4.41 -15.203 -10.422 1 98.94 134 VAL B C 1
ATOM 2729 O O . VAL B 1 134 ? 3.354 -15.836 -10.328 1 98.94 134 VAL B O 1
ATOM 2732 N N . ILE B 1 135 ? 5.387 -15.547 -11.25 1 98.75 135 ILE B N 1
ATOM 2733 C CA . ILE B 1 135 ? 5.32 -16.734 -12.078 1 98.75 135 ILE B CA 1
ATOM 2734 C C . ILE B 1 135 ? 6.328 -17.766 -11.586 1 98.75 135 ILE B C 1
ATOM 2736 O O . ILE B 1 135 ? 7.527 -17.484 -11.492 1 98.75 135 ILE B O 1
ATOM 2740 N N . ALA B 1 136 ? 5.852 -18.922 -11.219 1 98.12 136 ALA B N 1
ATOM 2741 C CA . ALA B 1 136 ? 6.699 -20.016 -10.75 1 98.12 136 ALA B CA 1
ATOM 2742 C C . ALA B 1 136 ? 6.625 -21.219 -11.703 1 98.12 136 ALA B C 1
ATOM 2744 O O . ALA B 1 136 ? 5.535 -21.625 -12.117 1 98.12 136 ALA B O 1
ATOM 2745 N N . SER B 1 137 ? 7.762 -21.75 -12.055 1 96.75 137 SER B N 1
ATOM 2746 C CA . SER B 1 137 ? 7.832 -22.938 -12.906 1 96.75 137 SER B CA 1
ATOM 2747 C C . SER B 1 137 ? 8.18 -24.172 -12.094 1 96.75 137 SER B C 1
ATOM 2749 O O . SER B 1 137 ? 8.602 -24.078 -10.945 1 96.75 137 SER B O 1
ATOM 2751 N N . ASN B 1 138 ? 7.938 -25.359 -12.688 1 95 138 ASN B N 1
ATOM 2752 C CA . ASN B 1 138 ? 8.25 -26.641 -12.039 1 95 138 ASN B CA 1
ATOM 2753 C C . ASN B 1 138 ? 7.578 -26.734 -10.672 1 95 138 ASN B C 1
ATOM 2755 O O . ASN B 1 138 ? 8.258 -26.953 -9.664 1 95 138 ASN B O 1
ATOM 2759 N N . CYS B 1 139 ? 6.266 -26.562 -10.711 1 92.25 139 CYS B N 1
ATOM 2760 C CA . CYS B 1 139 ? 5.527 -26.484 -9.453 1 92.25 139 CYS B CA 1
ATOM 2761 C C . CYS B 1 139 ? 4.691 -27.734 -9.227 1 92.25 139 CYS B C 1
ATOM 2763 O O . CYS B 1 139 ? 4.367 -28.453 -10.18 1 92.25 139 CYS B O 1
ATOM 2765 N N . ASN B 1 140 ? 4.344 -27.953 -8.023 1 86.25 140 ASN B N 1
ATOM 2766 C CA . ASN B 1 140 ? 3.48 -29.062 -7.625 1 86.25 140 ASN B CA 1
ATOM 2767 C C . ASN B 1 140 ? 2.068 -28.891 -8.18 1 86.25 140 ASN B C 1
ATOM 2769 O O . ASN B 1 140 ? 1.355 -29.875 -8.375 1 86.25 140 ASN B O 1
ATOM 2773 N N . LEU B 1 141 ? 1.571 -27.734 -8.422 1 82.75 141 LEU B N 1
ATOM 2774 C CA . LEU B 1 141 ? 0.216 -27.438 -8.875 1 82.75 141 LEU B CA 1
ATOM 2775 C C . LEU B 1 141 ? 0.149 -27.438 -10.398 1 82.75 141 LEU B C 1
ATOM 2777 O O . LEU B 1 141 ? -0.939 -27.375 -10.977 1 82.75 141 LEU B O 1
ATOM 2781 N N . GLY B 1 142 ? 1.225 -27.438 -11 1 79.19 142 GLY B N 1
ATOM 2782 C CA . GLY B 1 142 ? 1.342 -27.359 -12.445 1 79.19 142 GLY B CA 1
ATOM 2783 C C . GLY B 1 142 ? 2.736 -27 -12.914 1 79.19 142 GLY B C 1
ATOM 2784 O O . GLY B 1 142 ? 3.635 -26.781 -12.094 1 79.19 142 GLY B O 1
ATOM 2785 N N . ASN B 1 143 ? 2.834 -27.062 -14.258 1 89.12 143 ASN B N 1
ATOM 2786 C CA . ASN B 1 143 ? 4.141 -26.719 -14.805 1 89.12 143 ASN B CA 1
ATOM 2787 C C . ASN B 1 143 ? 4.492 -25.25 -14.531 1 89.12 143 ASN B C 1
ATOM 2789 O O . ASN B 1 143 ? 5.582 -24.953 -14.031 1 89.12 143 ASN B O 1
ATOM 2793 N N . ARG B 1 144 ? 3.504 -24.328 -14.75 1 97.19 144 ARG B N 1
ATOM 2794 C CA . ARG B 1 144 ? 3.697 -22.906 -14.477 1 97.19 144 ARG B CA 1
ATOM 2795 C C . ARG B 1 144 ? 2.502 -22.328 -13.727 1 97.19 144 ARG B C 1
ATOM 2797 O O . ARG B 1 144 ? 1.361 -22.453 -14.172 1 97.19 144 ARG B O 1
ATOM 2804 N N . VAL B 1 145 ? 2.752 -21.781 -12.57 1 98.38 145 VAL B N 1
ATOM 2805 C CA . VAL B 1 145 ? 1.724 -21.203 -11.711 1 98.38 145 VAL B CA 1
ATOM 2806 C C . VAL B 1 145 ? 1.896 -19.688 -11.656 1 98.38 145 VAL B C 1
ATOM 2808 O O . VAL B 1 145 ? 3.018 -19.188 -11.531 1 98.38 145 VAL B O 1
ATOM 2811 N N . GLY B 1 146 ? 0.8 -18.984 -11.867 1 98.81 146 GLY B N 1
ATOM 2812 C CA . GLY B 1 146 ? 0.781 -17.547 -11.695 1 98.81 146 GLY B CA 1
ATOM 2813 C C . GLY B 1 146 ? 0.049 -17.094 -10.445 1 98.81 146 GLY B C 1
ATOM 2814 O O . GLY B 1 146 ? -1.133 -17.406 -10.266 1 98.81 146 GLY B O 1
ATOM 2815 N N . ILE B 1 147 ? 0.716 -16.484 -9.516 1 98.88 147 ILE B N 1
ATOM 2816 C CA . ILE B 1 147 ? 0.111 -15.766 -8.398 1 98.88 147 ILE B CA 1
ATOM 2817 C C . ILE B 1 147 ? -0.098 -14.305 -8.781 1 98.88 147 ILE B C 1
ATOM 2819 O O . ILE B 1 147 ? 0.856 -13.523 -8.82 1 98.88 147 ILE B O 1
ATOM 2823 N N . CYS B 1 148 ? -1.325 -13.883 -8.992 1 98.88 148 CYS B N 1
ATOM 2824 C CA . CYS B 1 148 ? -1.561 -12.75 -9.883 1 98.88 148 CYS B CA 1
ATOM 2825 C C . CYS B 1 148 ? -2.236 -11.609 -9.141 1 98.88 148 CYS B C 1
ATOM 2827 O O . CYS B 1 148 ? -2.576 -10.586 -9.742 1 98.88 148 CYS B O 1
ATOM 2829 N N . GLY B 1 149 ? -2.42 -11.734 -7.859 1 98.69 149 GLY B N 1
ATOM 2830 C CA . GLY B 1 149 ? -3.141 -10.688 -7.152 1 98.69 149 GLY B CA 1
ATOM 2831 C C . GLY B 1 149 ? -4.449 -10.305 -7.82 1 98.69 149 GLY B C 1
ATOM 2832 O O . GLY B 1 149 ? -5.207 -11.172 -8.25 1 98.69 149 GLY B O 1
ATOM 2833 N N . ASP B 1 150 ? -4.719 -9.023 -7.879 1 98.75 150 ASP B N 1
ATOM 2834 C CA . ASP B 1 150 ? -6.031 -8.547 -8.305 1 98.75 150 ASP B CA 1
ATOM 2835 C C . ASP B 1 150 ? -6.098 -8.414 -9.828 1 98.75 150 ASP B C 1
ATOM 2837 O O . ASP B 1 150 ? -7.062 -7.867 -10.359 1 98.75 150 ASP B O 1
ATOM 2841 N N . LEU B 1 151 ? -4.996 -8.859 -10.5 1 98.75 151 LEU B N 1
ATOM 2842 C CA . LEU B 1 151 ? -5.156 -9 -11.938 1 98.75 151 LEU B CA 1
ATOM 2843 C C . LEU B 1 151 ? -6.387 -9.836 -12.273 1 98.75 151 LEU B C 1
ATOM 2845 O O . LEU B 1 151 ? -7.098 -9.555 -13.234 1 98.75 151 LEU B O 1
ATOM 2849 N N . PHE B 1 152 ? -6.578 -10.859 -11.492 1 98.75 152 PHE B N 1
ATOM 2850 C CA . PHE B 1 152 ? -7.812 -11.641 -11.438 1 98.75 152 PHE B CA 1
ATOM 2851 C C . PHE B 1 152 ? -8.453 -11.531 -10.055 1 98.75 152 PHE B C 1
ATOM 2853 O O . PHE B 1 152 ? -7.812 -11.805 -9.039 1 98.75 152 PHE B O 1
ATOM 2860 N N . GLU B 1 153 ? -9.742 -11.141 -10.047 1 98.31 153 GLU B N 1
ATOM 2861 C CA . GLU B 1 153 ? -10.461 -11.148 -8.773 1 98.31 153 GLU B CA 1
ATOM 2862 C C . GLU B 1 153 ? -10.703 -12.57 -8.289 1 98.31 153 GLU B C 1
ATOM 2864 O O . GLU B 1 153 ? -10.422 -12.891 -7.129 1 98.31 153 GLU B O 1
ATOM 2869 N N . LYS B 1 154 ? -11.219 -13.344 -9.102 1 98.5 154 LYS B N 1
ATOM 2870 C CA . LYS B 1 154 ? -11.57 -14.75 -8.898 1 98.5 154 LYS B CA 1
ATOM 2871 C C . LYS B 1 154 ? -11.883 -15.43 -10.234 1 98.5 154 LYS B C 1
ATOM 2873 O O . LYS B 1 154 ? -11.922 -14.781 -11.273 1 98.5 154 LYS B O 1
ATOM 2878 N N . GLU B 1 155 ? -12.062 -16.703 -10.18 1 98.44 155 GLU B N 1
ATOM 2879 C CA . GLU B 1 155 ? -12.266 -17.484 -11.398 1 98.44 155 GLU B CA 1
ATOM 2880 C C . GLU B 1 155 ? -13.461 -16.969 -12.195 1 98.44 155 GLU B C 1
ATOM 2882 O O . GLU B 1 155 ? -13.406 -16.875 -13.422 1 98.44 155 GLU B O 1
ATOM 2887 N N . GLU B 1 156 ? -14.508 -16.516 -11.539 1 97.88 156 GLU B N 1
ATOM 2888 C CA . GLU B 1 156 ? -15.773 -16.141 -12.148 1 97.88 156 GLU B CA 1
ATOM 2889 C C . GLU B 1 156 ? -15.617 -14.883 -13.008 1 97.88 156 GLU B C 1
ATOM 2891 O O . GLU B 1 156 ? -16.469 -14.586 -13.844 1 97.88 156 GLU B O 1
ATOM 2896 N N . ASP B 1 157 ? -14.516 -14.203 -12.75 1 96.88 157 ASP B N 1
ATOM 2897 C CA . ASP B 1 157 ? -14.43 -12.938 -13.469 1 96.88 157 ASP B CA 1
ATOM 2898 C C . ASP B 1 157 ? -13.953 -13.156 -14.898 1 96.88 157 ASP B C 1
ATOM 2900 O O . ASP B 1 157 ? -13.953 -12.219 -15.711 1 96.88 157 ASP B O 1
ATOM 2904 N N . ILE B 1 158 ? -13.547 -14.383 -15.242 1 97.56 158 ILE B N 1
ATOM 2905 C CA . ILE B 1 158 ? -13.195 -14.711 -16.609 1 97.56 158 ILE B CA 1
ATOM 2906 C C . ILE B 1 158 ? -14.445 -14.711 -17.484 1 97.56 158 ILE B C 1
ATOM 2908 O O . ILE B 1 158 ? -14.453 -14.156 -18.578 1 97.56 158 ILE B O 1
ATOM 2912 N N . ALA B 1 159 ? -15.484 -15.305 -16.938 1 96.31 159 ALA B N 1
ATOM 2913 C CA . ALA B 1 159 ? -16.75 -15.359 -17.672 1 96.31 159 ALA B CA 1
ATOM 2914 C C . ALA B 1 159 ? -17.5 -14.031 -17.578 1 96.31 159 ALA B C 1
ATOM 2916 O O . ALA B 1 159 ? -18.266 -13.688 -18.484 1 96.31 159 ALA B O 1
ATOM 2917 N N . ASP B 1 160 ? -17.266 -13.297 -16.547 1 96.88 160 ASP B N 1
ATOM 2918 C CA . ASP B 1 160 ? -17.969 -12.039 -16.297 1 96.88 160 ASP B CA 1
ATOM 2919 C C . ASP B 1 160 ? -17 -10.914 -15.984 1 96.88 160 ASP B C 1
ATOM 2921 O O . ASP B 1 160 ? -16.688 -10.664 -14.812 1 96.88 160 ASP B O 1
ATOM 2925 N N . CYS B 1 161 ? -16.719 -10.125 -16.906 1 94.81 161 CYS B N 1
ATOM 2926 C CA . CYS B 1 161 ? -15.703 -9.086 -16.797 1 94.81 161 CYS B CA 1
ATOM 2927 C C . CYS B 1 161 ? -16.156 -7.973 -15.859 1 94.81 161 CYS B C 1
ATOM 2929 O O . CYS B 1 161 ? -15.344 -7.191 -15.367 1 94.81 161 CYS B O 1
ATOM 2931 N N . SER B 1 162 ? -17.438 -7.871 -15.656 1 95.5 162 SER B N 1
ATOM 2932 C CA . SER B 1 162 ? -17.922 -6.797 -14.797 1 95.5 162 SER B CA 1
ATOM 2933 C C . SER B 1 162 ? -17.406 -6.957 -13.375 1 95.5 162 SER B C 1
ATOM 2935 O O . SER B 1 162 ? -17.281 -5.977 -12.633 1 95.5 162 SER B O 1
ATOM 2937 N N . ILE B 1 163 ? -17 -8.125 -13.031 1 95.69 163 ILE B N 1
ATOM 2938 C CA . ILE B 1 163 ? -16.531 -8.414 -11.68 1 95.69 163 ILE B CA 1
ATOM 2939 C C . ILE B 1 163 ? -15.219 -7.684 -11.422 1 95.69 163 ILE B C 1
ATOM 2941 O O . ILE B 1 163 ? -15.102 -6.91 -10.469 1 95.69 163 ILE B O 1
ATOM 2945 N N . TRP B 1 164 ? -14.242 -7.848 -12.312 1 96.12 164 TRP B N 1
ATOM 2946 C CA . TRP B 1 164 ? -12.953 -7.203 -12.062 1 96.12 164 TRP B CA 1
ATOM 2947 C C . TRP B 1 164 ? -12.984 -5.738 -12.484 1 96.12 164 TRP B C 1
ATOM 2949 O O . TRP B 1 164 ? -12.281 -4.902 -11.914 1 96.12 164 TRP B O 1
ATOM 2959 N N . ARG B 1 165 ? -13.82 -5.398 -13.422 1 94.62 165 ARG B N 1
ATOM 2960 C CA . ARG B 1 165 ? -13.922 -4.012 -13.867 1 94.62 165 ARG B CA 1
ATOM 2961 C C . ARG B 1 165 ? -14.523 -3.131 -12.781 1 94.62 165 ARG B C 1
ATOM 2963 O O . ARG B 1 165 ? -14.164 -1.958 -12.656 1 94.62 165 ARG B O 1
ATOM 2970 N N . SER B 1 166 ? -15.398 -3.742 -11.992 1 92.38 166 SER B N 1
ATOM 2971 C CA . SER B 1 166 ? -16.047 -2.979 -10.93 1 92.38 166 SER B CA 1
ATOM 2972 C C . SER B 1 166 ? -15.258 -3.045 -9.633 1 92.38 166 SER B C 1
ATOM 2974 O O . SER B 1 166 ? -15.625 -2.42 -8.641 1 92.38 166 SER B O 1
ATOM 2976 N N . ALA B 1 167 ? -14.141 -3.719 -9.641 1 92.25 167 ALA B N 1
ATOM 2977 C CA . ALA B 1 167 ? -13.344 -3.904 -8.43 1 92.25 167 ALA B CA 1
ATOM 2978 C C . ALA B 1 167 ? -12.258 -2.84 -8.312 1 92.25 167 ALA B C 1
ATOM 2980 O O . ALA B 1 167 ? -11.273 -3.027 -7.602 1 92.25 167 ALA B O 1
ATOM 2981 N N . GLY B 1 168 ? -12.367 -1.745 -9.062 1 91.19 168 GLY B N 1
ATOM 2982 C CA . GLY B 1 168 ? -11.461 -0.62 -8.898 1 91.19 168 GLY B CA 1
ATOM 2983 C C . GLY B 1 168 ? -10.258 -0.675 -9.812 1 91.19 168 GLY B C 1
ATOM 2984 O O . GLY B 1 168 ? -9.148 -0.315 -9.414 1 91.19 168 GLY B O 1
ATOM 2985 N N . SER B 1 169 ? -10.453 -1.112 -11.023 1 95.75 169 SER B N 1
ATOM 2986 C CA . SER B 1 169 ? -9.352 -1.126 -11.984 1 95.75 169 SER B CA 1
ATOM 2987 C C . SER B 1 169 ? -8.914 0.289 -12.344 1 95.75 169 SER B C 1
ATOM 2989 O O . SER B 1 169 ? -9.75 1.141 -12.656 1 95.75 169 SER B O 1
ATOM 2991 N N . GLU B 1 170 ? -7.633 0.536 -12.297 1 93.88 170 GLU B N 1
ATOM 2992 C CA . GLU B 1 170 ? -7.086 1.838 -12.664 1 93.88 170 GLU B CA 1
ATOM 2993 C C . GLU B 1 170 ? -6.859 1.935 -14.172 1 93.88 170 GLU B C 1
ATOM 2995 O O . GLU B 1 170 ? -6.828 3.033 -14.727 1 93.88 170 GLU B O 1
ATOM 3000 N N . ASP B 1 171 ? -6.641 0.859 -14.828 1 95.56 171 ASP B N 1
ATOM 3001 C CA . ASP B 1 171 ? -6.449 0.777 -16.266 1 95.56 171 ASP B CA 1
ATOM 3002 C C . ASP B 1 171 ? -7.039 -0.517 -16.828 1 95.56 171 ASP B C 1
ATOM 3004 O O . ASP B 1 171 ? -6.32 -1.499 -17.031 1 95.56 171 ASP B O 1
ATOM 3008 N N . PRO B 1 172 ? -8.344 -0.503 -17.141 1 97 172 PRO B N 1
ATOM 3009 C CA . PRO B 1 172 ? -9.031 -1.723 -17.578 1 97 172 PRO B CA 1
ATOM 3010 C C . PRO B 1 172 ? -8.438 -2.305 -18.859 1 97 172 PRO B C 1
ATOM 3012 O O . PRO B 1 172 ? -8.414 -3.525 -19.031 1 97 172 PRO B O 1
ATOM 3015 N N . GLU B 1 173 ? -7.961 -1.438 -19.734 1 97.12 173 GLU B N 1
ATOM 3016 C CA . GLU B 1 173 ? -7.375 -1.925 -20.984 1 97.12 173 GLU B CA 1
ATOM 3017 C C . GLU B 1 173 ? -6.102 -2.723 -20.719 1 97.12 173 GLU B C 1
ATOM 3019 O O . GLU B 1 173 ? -5.934 -3.828 -21.234 1 97.12 173 GLU B O 1
ATOM 3024 N N . LYS B 1 174 ? -5.203 -2.168 -19.938 1 97.38 174 LYS B N 1
ATOM 3025 C CA . LYS B 1 174 ? -3.975 -2.881 -19.609 1 97.38 174 LYS B CA 1
ATOM 3026 C C . LYS B 1 174 ? -4.273 -4.152 -18.828 1 97.38 174 LYS B C 1
ATOM 3028 O O . LYS B 1 174 ? -3.602 -5.172 -19 1 97.38 174 LYS B O 1
ATOM 3033 N N . GLN B 1 175 ? -5.27 -4.039 -17.969 1 98.19 175 GLN B N 1
ATOM 3034 C CA . GLN B 1 175 ? -5.621 -5.211 -17.188 1 98.19 175 GLN B CA 1
ATOM 3035 C C . GLN B 1 175 ? -6.109 -6.352 -18.078 1 98.19 175 GLN B C 1
ATOM 3037 O O . GLN B 1 175 ? -5.699 -7.5 -17.906 1 98.19 175 GLN B O 1
ATOM 3042 N N . ALA B 1 176 ? -6.961 -6.012 -18.969 1 98.19 176 ALA B N 1
ATOM 3043 C CA . ALA B 1 176 ? -7.461 -7.027 -19.906 1 98.19 176 ALA B CA 1
ATOM 3044 C C . ALA B 1 176 ? -6.316 -7.656 -20.688 1 98.19 176 ALA B C 1
ATOM 3046 O O . ALA B 1 176 ? -6.254 -8.883 -20.828 1 98.19 176 ALA B O 1
ATOM 3047 N N . LYS B 1 177 ? -5.43 -6.867 -21.188 1 98.25 177 LYS B N 1
ATOM 3048 C CA . LYS B 1 177 ? -4.297 -7.355 -21.969 1 98.25 177 LYS B CA 1
ATOM 3049 C C . LYS B 1 177 ? -3.398 -8.258 -21.141 1 98.25 177 LYS B C 1
ATOM 3051 O O . LYS B 1 177 ? -2.951 -9.305 -21.609 1 98.25 177 LYS B O 1
ATOM 3056 N N . ASN B 1 178 ? -3.178 -7.867 -19.938 1 98.56 178 ASN B N 1
ATOM 3057 C CA . ASN B 1 178 ? -2.299 -8.648 -19.078 1 98.56 178 ASN B CA 1
ATOM 3058 C C . ASN B 1 178 ? -2.973 -9.93 -18.609 1 98.56 178 ASN B C 1
ATOM 3060 O O . ASN B 1 178 ? -2.309 -10.945 -18.391 1 98.56 178 ASN B O 1
ATOM 3064 N N . ARG B 1 179 ? -4.285 -9.875 -18.375 1 98.69 179 ARG B N 1
ATOM 3065 C CA . ARG B 1 179 ? -5.02 -11.094 -18.062 1 98.69 179 ARG B CA 1
ATOM 3066 C C . ARG B 1 179 ? -4.832 -12.133 -19.156 1 98.69 179 ARG B C 1
ATOM 3068 O O . ARG B 1 179 ? -4.551 -13.297 -18.875 1 98.69 179 ARG B O 1
ATOM 3075 N N . TYR B 1 180 ? -4.93 -11.688 -20.391 1 98.62 180 TYR B N 1
ATOM 3076 C CA . TYR B 1 180 ? -4.699 -12.602 -21.5 1 98.62 180 TYR B CA 1
ATOM 3077 C C . TYR B 1 180 ? -3.246 -13.062 -21.531 1 98.62 180 TYR B C 1
ATOM 3079 O O . TYR B 1 180 ? -2.971 -14.266 -21.641 1 98.62 180 TYR B O 1
ATOM 3087 N N . LYS B 1 181 ? -2.367 -12.141 -21.453 1 98.56 181 LYS B N 1
ATOM 3088 C CA . LYS B 1 181 ? -0.944 -12.461 -21.484 1 98.56 181 LYS B CA 1
ATOM 3089 C C . LYS B 1 181 ? -0.599 -13.523 -20.453 1 98.56 181 LYS B C 1
ATOM 3091 O O . LYS B 1 181 ? 0.047 -14.523 -20.766 1 98.56 181 LYS B O 1
ATOM 3096 N N . ILE B 1 182 ? -1.021 -13.359 -19.219 1 98.69 182 ILE B N 1
ATOM 3097 C CA . ILE B 1 182 ? -0.706 -14.281 -18.125 1 98.69 182 ILE B CA 1
ATOM 3098 C C . ILE B 1 182 ? -1.333 -15.648 -18.406 1 98.69 182 ILE B C 1
ATOM 3100 O O . ILE B 1 182 ? -0.724 -16.688 -18.141 1 98.69 182 ILE B O 1
ATOM 3104 N N . SER B 1 183 ? -2.535 -15.641 -18.953 1 98.5 183 SER B N 1
ATOM 3105 C CA . SER B 1 183 ? -3.219 -16.906 -19.219 1 98.5 183 SER B CA 1
ATOM 3106 C C . SER B 1 183 ? -2.438 -17.75 -20.219 1 98.5 183 SER B C 1
ATOM 3108 O O . SER B 1 183 ? -2.531 -18.984 -20.203 1 98.5 183 SER B O 1
ATOM 3110 N N . THR B 1 184 ? -1.666 -17.109 -21.078 1 98.12 184 THR B N 1
ATOM 3111 C CA . THR B 1 184 ? -0.887 -17.844 -22.062 1 98.12 184 THR B CA 1
ATOM 3112 C C . THR B 1 184 ? 0.422 -18.344 -21.469 1 98.12 184 THR B C 1
ATOM 3114 O O . THR B 1 184 ? 1.062 -19.234 -22.016 1 98.12 184 THR B O 1
ATOM 3117 N N . LEU B 1 185 ? 0.771 -17.812 -20.359 1 97.75 185 LEU B N 1
ATOM 3118 C CA . LEU B 1 185 ? 2.074 -18.109 -19.766 1 97.75 185 LEU B CA 1
ATOM 3119 C C . LEU B 1 185 ? 1.955 -19.219 -18.719 1 97.75 185 LEU B C 1
ATOM 3121 O O . LEU B 1 185 ? 2.945 -19.875 -18.391 1 97.75 185 LEU B O 1
ATOM 3125 N N . VAL B 1 186 ? 0.795 -19.391 -18.188 1 98.12 186 VAL B N 1
ATOM 3126 C CA . VAL B 1 186 ? 0.701 -20.266 -17.031 1 98.12 186 VAL B CA 1
ATOM 3127 C C . VAL B 1 186 ? -0.436 -21.266 -17.219 1 98.12 186 VAL B C 1
ATOM 3129 O O . VAL B 1 186 ? -1.318 -21.062 -18.062 1 98.12 186 VAL B O 1
ATOM 3132 N N . ASP B 1 187 ? -0.437 -22.344 -16.375 1 97.25 187 ASP B N 1
ATOM 3133 C CA . ASP B 1 187 ? -1.465 -23.391 -16.422 1 97.25 187 ASP B CA 1
ATOM 3134 C C . ASP B 1 187 ? -2.408 -23.266 -15.227 1 97.25 187 ASP B C 1
ATOM 3136 O O . ASP B 1 187 ? -3.488 -23.859 -15.219 1 97.25 187 ASP B O 1
ATOM 3140 N N . TYR B 1 188 ? -1.998 -22.625 -14.258 1 98.25 188 TYR B N 1
ATOM 3141 C CA . TYR B 1 188 ? -2.734 -22.453 -13.008 1 98.25 188 TYR B CA 1
ATOM 3142 C C . TYR B 1 188 ? -2.613 -21.031 -12.484 1 98.25 188 TYR B C 1
ATOM 3144 O O . TYR B 1 188 ? -1.533 -20.438 -12.531 1 98.25 188 TYR B O 1
ATOM 3152 N N . ILE B 1 189 ? -3.736 -20.453 -12.07 1 98.69 189 ILE B N 1
ATOM 3153 C CA . ILE B 1 189 ? -3.752 -19.078 -11.594 1 98.69 189 ILE B CA 1
ATOM 3154 C C . ILE B 1 189 ? -4.27 -19.031 -10.156 1 98.69 189 ILE B C 1
ATOM 3156 O O . ILE B 1 189 ? -5.273 -19.672 -9.836 1 98.69 189 ILE B O 1
ATOM 3160 N N . ILE B 1 190 ? -3.598 -18.406 -9.273 1 98.81 190 ILE B N 1
ATOM 3161 C CA . ILE B 1 190 ? -4.07 -18.016 -7.957 1 98.81 190 ILE B CA 1
ATOM 3162 C C . ILE B 1 190 ? -4.48 -16.531 -7.98 1 98.81 190 ILE B C 1
ATOM 3164 O O . ILE B 1 190 ? -3.629 -15.656 -8.109 1 98.81 190 ILE B O 1
ATOM 3168 N N . PRO B 1 191 ? -5.754 -16.234 -7.91 1 98.94 191 PRO B N 1
ATOM 3169 C CA . PRO B 1 191 ? -6.238 -14.859 -8 1 98.94 191 PRO B CA 1
ATOM 3170 C C . PRO B 1 191 ? -6.152 -14.117 -6.668 1 98.94 191 PRO B C 1
ATOM 3172 O O . PRO B 1 191 ? -5.742 -14.695 -5.66 1 98.94 191 PRO B O 1
ATOM 3175 N N . GLY B 1 192 ? -6.488 -12.891 -6.711 1 98.88 192 GLY B N 1
ATOM 3176 C CA . GLY B 1 192 ? -6.402 -12.055 -5.527 1 98.88 192 GLY B CA 1
ATOM 3177 C C . GLY B 1 192 ? -7.457 -12.375 -4.488 1 98.88 192 GLY B C 1
ATOM 3178 O O . GLY B 1 192 ? -7.188 -12.344 -3.287 1 98.88 192 GLY B O 1
ATOM 3179 N N . HIS B 1 193 ? -8.602 -12.672 -4.969 1 98.75 193 HIS B N 1
ATOM 3180 C CA . HIS B 1 193 ? -9.727 -12.789 -4.047 1 98.75 193 HIS B CA 1
ATOM 3181 C C . HIS B 1 193 ? -10.594 -13.992 -4.379 1 98.75 193 HIS B C 1
ATOM 3183 O O . HIS B 1 193 ? -11.82 -13.875 -4.469 1 98.75 193 HIS B O 1
ATOM 3189 N N . GLY B 1 194 ? -9.883 -15.195 -4.461 1 98.5 194 GLY B N 1
ATOM 3190 C CA . GLY B 1 194 ? -10.578 -16.438 -4.75 1 98.5 194 GLY B CA 1
ATOM 3191 C C . GLY B 1 194 ? -9.664 -17.656 -4.746 1 98.5 194 GLY B C 1
ATOM 3192 O O . GLY B 1 194 ? -8.453 -17.516 -4.566 1 98.5 194 GLY B O 1
ATOM 3193 N N . MET B 1 195 ? -10.305 -18.828 -5 1 98.06 195 MET B N 1
ATOM 3194 C CA . MET B 1 195 ? -9.562 -20.078 -5.105 1 98.06 195 MET B CA 1
ATOM 3195 C C . MET B 1 195 ? -8.75 -20.109 -6.402 1 98.06 195 MET B C 1
ATOM 3197 O O . MET B 1 195 ? -9.188 -19.594 -7.426 1 98.06 195 MET B O 1
ATOM 3201 N N . GLY B 1 196 ? -7.602 -20.75 -6.312 1 98.19 196 GLY B N 1
ATOM 3202 C CA . GLY B 1 196 ? -6.855 -21.016 -7.531 1 98.19 196 GLY B CA 1
ATOM 3203 C C . GLY B 1 196 ? -7.605 -21.891 -8.516 1 98.19 196 GLY B C 1
ATOM 3204 O O . GLY B 1 196 ? -8.484 -22.656 -8.117 1 98.19 196 GLY B O 1
ATOM 3205 N N . PHE B 1 197 ? -7.242 -21.75 -9.789 1 98.25 197 PHE B N 1
ATOM 3206 C CA . PHE B 1 197 ? -7.949 -22.516 -10.812 1 98.25 197 PHE B CA 1
ATOM 3207 C C . PHE B 1 197 ? -7.035 -22.828 -11.992 1 98.25 197 PHE B C 1
ATOM 3209 O O . PHE B 1 197 ? -6.09 -22.078 -12.266 1 98.25 197 PHE B O 1
ATOM 3216 N N . LYS B 1 198 ? -7.277 -23.922 -12.656 1 97.94 198 LYS B N 1
ATOM 3217 C CA . LYS B 1 198 ? -6.578 -24.297 -13.891 1 97.94 198 LYS B CA 1
ATOM 3218 C C . LYS B 1 198 ? -7.039 -23.438 -15.062 1 97.94 198 LYS B C 1
ATOM 3220 O O . LYS B 1 198 ? -8.227 -23.141 -15.195 1 97.94 198 LYS B O 1
ATOM 3225 N N . VAL B 1 199 ? -6.105 -23.062 -15.883 1 98 199 VAL B N 1
ATOM 3226 C CA . VAL B 1 199 ? -6.438 -22.281 -17.062 1 98 199 VAL B CA 1
ATOM 3227 C C . VAL B 1 199 ? -6.785 -23.219 -18.219 1 98 199 VAL B C 1
ATOM 3229 O O . VAL B 1 199 ? -6 -24.094 -18.562 1 98 199 VAL B O 1
ATOM 3232 N N . THR B 1 200 ? -7.934 -23.016 -18.797 1 98.19 200 THR B N 1
ATOM 3233 C CA . THR B 1 200 ? -8.359 -23.844 -19.922 1 98.19 200 THR B CA 1
ATOM 3234 C C . THR B 1 200 ? -8.25 -23.078 -21.234 1 98.19 200 THR B C 1
ATOM 3236 O O . THR B 1 200 ? -8.109 -21.859 -21.234 1 98.19 200 THR B O 1
ATOM 3239 N N . ASP B 1 201 ? -8.344 -23.812 -22.297 1 98 201 ASP B N 1
ATOM 3240 C CA . ASP B 1 201 ? -8.32 -23.172 -23.609 1 98 201 ASP B CA 1
ATOM 3241 C C . ASP B 1 201 ? -9.523 -22.266 -23.797 1 98 201 ASP B C 1
ATOM 3243 O O . ASP B 1 201 ? -9.422 -21.219 -24.453 1 98 201 ASP B O 1
ATOM 3247 N N . GLU B 1 202 ? -10.633 -22.656 -23.266 1 97.94 202 GLU B N 1
ATOM 3248 C CA . GLU B 1 202 ? -11.836 -21.828 -23.344 1 97.94 202 GLU B CA 1
ATOM 3249 C C . GLU B 1 202 ? -11.633 -20.484 -22.625 1 97.94 202 GLU B C 1
ATOM 3251 O O . GLU B 1 202 ? -12.039 -19.438 -23.109 1 97.94 202 GLU B O 1
ATOM 3256 N N . MET B 1 203 ? -11.023 -20.578 -21.5 1 98.19 203 MET B N 1
ATOM 3257 C CA . MET B 1 203 ? -10.727 -19.375 -20.734 1 98.19 203 MET B CA 1
ATOM 3258 C C . MET B 1 203 ? -9.789 -18.453 -21.516 1 98.19 203 MET B C 1
ATOM 3260 O O . MET B 1 203 ? -10 -17.25 -21.578 1 98.19 203 MET B O 1
ATOM 3264 N N . ARG B 1 204 ? -8.758 -19.031 -22.109 1 98.06 204 ARG B N 1
ATOM 3265 C CA . ARG B 1 204 ? -7.801 -18.25 -22.891 1 98.06 204 ARG B CA 1
ATOM 3266 C C . ARG B 1 204 ? -8.484 -17.547 -24.062 1 98.06 204 ARG B C 1
ATOM 3268 O O . ARG B 1 204 ? -8.172 -16.391 -24.359 1 98.06 204 ARG B O 1
ATOM 3275 N N . SER B 1 205 ? -9.398 -18.25 -24.688 1 97.38 205 SER B N 1
ATOM 3276 C CA . SER B 1 205 ? -10.133 -17.672 -25.797 1 97.38 205 SER B CA 1
ATOM 3277 C C . SER B 1 205 ? -10.969 -16.484 -25.359 1 97.38 205 SER B C 1
ATOM 3279 O O . SER B 1 205 ? -11.008 -15.453 -26.031 1 97.38 205 SER B O 1
ATOM 3281 N N . LYS B 1 206 ? -11.617 -16.688 -24.266 1 97.25 206 LYS B N 1
ATOM 3282 C CA . LYS B 1 206 ? -12.43 -15.594 -23.719 1 97.25 206 LYS B CA 1
ATOM 3283 C C . LYS B 1 206 ? -11.57 -14.391 -23.344 1 97.25 206 LYS B C 1
ATOM 3285 O O . LYS B 1 206 ? -11.938 -13.25 -23.609 1 97.25 206 LYS B O 1
ATOM 3290 N N . LEU B 1 207 ? -10.484 -14.641 -22.703 1 98.19 207 LEU B N 1
ATOM 3291 C CA . LEU B 1 207 ? -9.586 -13.578 -22.281 1 98.19 207 LEU B CA 1
ATOM 3292 C C . LEU B 1 207 ? -8.992 -12.859 -23.484 1 98.19 207 LEU B C 1
ATOM 3294 O O . LEU B 1 207 ? -8.797 -11.641 -23.453 1 98.19 207 LEU B O 1
ATOM 3298 N N . LYS B 1 208 ? -8.695 -13.633 -24.531 1 97.31 208 LYS B N 1
ATOM 3299 C CA . LYS B 1 208 ? -8.219 -13.023 -25.781 1 97.31 208 LYS B CA 1
ATOM 3300 C C . LYS B 1 208 ? -9.25 -12.047 -26.344 1 97.31 208 LYS B C 1
ATOM 3302 O O . LYS B 1 208 ? -8.906 -10.93 -26.734 1 97.31 208 LYS B O 1
ATOM 3307 N N . GLU B 1 209 ? -10.461 -12.469 -26.359 1 96.31 209 GLU B N 1
ATOM 3308 C CA . GLU B 1 209 ? -11.539 -11.617 -26.844 1 96.31 209 GLU B CA 1
ATOM 3309 C C . GLU B 1 209 ? -11.656 -10.336 -26.031 1 96.31 209 GLU B C 1
ATOM 3311 O O . GLU B 1 209 ? -11.82 -9.25 -26.578 1 96.31 209 GLU B O 1
ATOM 3316 N N . ASP B 1 210 ? -11.57 -10.492 -24.734 1 94.38 210 ASP B N 1
ATOM 3317 C CA . ASP B 1 210 ? -11.695 -9.352 -23.828 1 94.38 210 ASP B CA 1
ATOM 3318 C C . ASP B 1 210 ? -10.531 -8.383 -23.984 1 94.38 210 ASP B C 1
ATOM 3320 O O . ASP B 1 210 ? -10.656 -7.199 -23.688 1 94.38 210 ASP B O 1
ATOM 3324 N N . SER B 1 211 ? -9.406 -8.875 -24.391 1 93 211 SER B N 1
ATOM 3325 C CA . SER B 1 211 ? -8.203 -8.055 -24.484 1 93 211 SER B CA 1
ATOM 3326 C C . SER B 1 211 ? -8.219 -7.188 -25.734 1 93 211 SER B C 1
ATOM 3328 O O . SER B 1 211 ? -7.469 -6.215 -25.828 1 93 211 SER B O 1
ATOM 3330 N N . ILE B 1 212 ? -8.938 -7.602 -26.75 1 87.38 212 ILE B N 1
ATOM 3331 C CA . ILE B 1 212 ? -9.039 -6.902 -28.031 1 87.38 212 ILE B CA 1
ATOM 3332 C C . ILE B 1 212 ? -10.188 -5.902 -27.984 1 87.38 212 ILE B C 1
ATOM 3334 O O . ILE B 1 212 ? -10.047 -4.766 -28.438 1 87.38 212 ILE B O 1
ATOM 3338 N N . TYR B 1 213 ? -11.32 -6.473 -27.297 1 68.31 213 TYR B N 1
ATOM 3339 C CA . TYR B 1 213 ? -12.539 -5.676 -27.391 1 68.31 213 TYR B CA 1
ATOM 3340 C C . TYR B 1 213 ? -12.688 -4.758 -26.188 1 68.31 213 TYR B C 1
ATOM 3342 O O . TYR B 1 213 ? -12.453 -5.172 -25.047 1 68.31 213 TYR B O 1
ATOM 3350 N N . LYS B 1 214 ? -12.219 -3.549 -26.359 1 55 214 LYS B N 1
ATOM 3351 C CA . LYS B 1 214 ? -12.367 -2.564 -25.297 1 55 214 LYS B CA 1
ATOM 3352 C C . LYS B 1 214 ? -13.812 -2.48 -24.812 1 55 214 LYS B C 1
ATOM 3354 O O . LYS B 1 214 ? -14.742 -2.592 -25.609 1 55 214 LYS B O 1
#

Nearest PDB structures (foldseek):
  4v0h-assembly1_C  TM=9.138E-01  e=9.945E-21  Homo sapiens
  4v0h-assembly4_D  TM=9.164E-01  e=1.264E-20  Homo sapiens
  1ztc-assembly1_C  TM=7.013E-01  e=8.090E-12  Thermotoga maritima
  6dq2-assembly1_A  TM=6.562E-01  e=1.574E-06  Cronobacter sakazakii
  6dqh-assembly1_A  TM=6.265E-01  e=1.482E-06  Cronobacter sakazakii

Organism: Hermetia illucens (NCBI:txid343691)

Sequence (428 aa):
MPNEIHVLFPGYSVPDPEDKTAMRANCSCTLIKASNNTNIIVDTMTPWDKRKIVEALATRDVKPDDINIVVNTHGHSDHTGNNNLFVNAEWLIVGECISQRDKYLTYNFQVPYKINDEVEVLSTPGHTISCVSVIASNCNLGNRVGICGDLFEKEEDIADCSIWRSAGSEDPEKQAKNRYKISTLVDYIIPGHGMGFKVTDEMRSKLKEDSIYKMPNEIHVLFPGYSVPDPEDKTAMRANCSCTLIKASNNTNIIVDTMTPWDKRKIVEALATRDVKPDDINIVVNTHGHSDHTGNNNLFVNAEWLIVGECISQRDKYLTYNFQVPYKINDEVEVLSTPGHTISCVSVIASNCNLGNRVGICGDLFEKEEDIADCSIWRSAGSEDPEKQAKNRYKISTLVDYIIPGHGMGFKVTDEMRSKLKEDSIYK

pLDDT: mean 96.82, std 4.5, range [55.0, 98.94]